Protein AF-0000000084917711 (afdb_homodimer)

InterPro domains:
  IPR003329 Acylneuraminate cytidylyltransferase [PF02348] (5-181)
  IPR029044 Nuc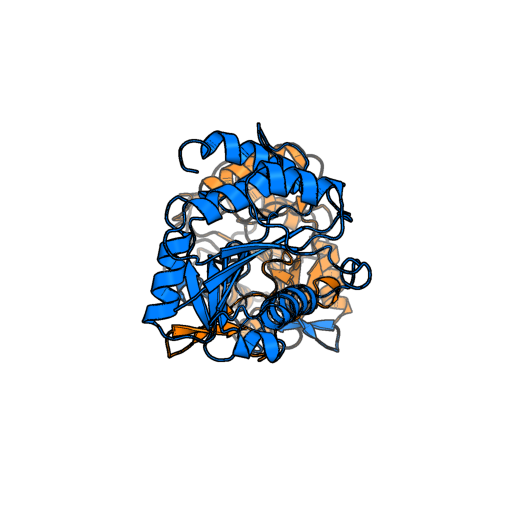leotide-diphospho-sugar transferases [G3DSA:3.90.550.10] (1-229)
  IPR029044 Nucleotide-diphospho-sugar transferases [SSF53448] (1-227)
  IPR050793 CMP-NeuNAc synthase [PTHR21485] (2-226)

Solvent-accessible surface area (backbone atoms only — not comparable to full-atom values): 25148 Å² total; per-residue (Å²): 128,44,26,34,32,38,31,61,48,60,54,78,35,84,53,39,70,47,44,56,66,34,69,53,84,92,37,34,29,39,51,41,36,46,52,53,56,68,69,34,87,59,54,71,46,54,35,43,47,27,59,28,67,71,53,53,52,52,38,44,75,66,71,37,43,69,88,59,71,39,56,69,83,62,55,44,97,80,44,53,72,64,60,48,54,43,48,53,50,52,53,37,41,76,72,74,45,84,54,55,23,35,33,44,36,35,37,46,24,34,55,55,53,75,63,47,66,43,54,52,51,50,48,37,62,73,67,67,45,39,10,30,35,29,24,39,76,49,57,72,72,49,28,42,67,52,20,26,24,66,45,97,86,65,27,51,38,41,52,51,66,53,88,67,71,73,89,49,77,91,73,54,74,74,40,29,21,71,57,55,54,38,37,34,22,30,37,70,39,42,75,71,72,36,73,43,61,81,43,20,38,70,44,79,56,66,74,88,44,66,48,64,50,59,36,60,68,36,44,53,50,44,51,57,46,44,75,73,43,58,90,54,90,128,45,27,33,32,40,32,60,48,60,54,75,36,85,54,39,72,47,45,55,67,35,69,53,85,92,38,34,29,38,49,42,35,44,52,53,56,68,70,34,88,59,54,71,46,56,36,42,48,26,59,28,69,70,54,52,53,53,38,46,74,66,71,36,42,69,86,60,70,40,55,66,80,63,54,45,97,79,43,53,69,63,58,47,52,43,49,53,52,52,52,38,42,77,73,73,45,81,54,56,23,34,34,44,37,37,36,47,23,33,55,56,54,74,62,48,67,41,53,52,51,50,48,38,62,75,65,65,45,39,9,30,34,30,25,38,76,50,56,72,70,49,29,42,67,52,20,28,23,64,46,99,84,66,27,49,38,41,52,50,66,53,89,68,70,75,87,48,77,92,73,56,73,74,40,30,21,70,56,54,54,38,38,34,23,30,36,71,39,42,74,72,72,35,72,42,62,82,44,21,40,71,44,80,56,64,73,89,44,64,49,65,50,58,37,60,67,35,45,53,48,45,51,58,46,44,75,74,43,59,90,53,92

Sequence (466 aa):
MKILGIITARGGSKGVPGKNIKLLGNMPLLAYTSNAAKKSNLLSKTIISSDDASILKIAHEFQIEVPFVRPSELATDTSSSIEVVQHAIEFLESQGEFYDAVCLLQPTTPFRSNGFLDVAIQKFINEDVDALVSVLPVPHEFNPHWVFEPDNNGMLKIATGEKEIIKRRQELPPAYFRDGSIYITKTSVIKSGSFYGTKLGFIENDPEFYVNIDTLKDWELAEAKLNWIKDRLMKILGIITARGGSKGVPGKNIKLLGNMPLLAYTSNAAKKSNLLSKTIISSDDASILKIAHEFQIEVPFVRPSELATDTSSSIEVVQHAIEFLESQGEFYDAVCLLQPTTPFRSNGFLDVAIQKFINEDVDALVSVLPVPHEFNPHWVFEPDNNGMLKIATGEKEIIKRRQELPPAYFRDGSIYITKTSVIKSGSFYGTKLGFIENDPEFYVNIDTLKDWELAEAKLNWIKDRL

Nearest PDB structures (foldseek):
  6ifd-assembly1_A  TM=9.181E-01  e=1.126E-22  Vibrio cholerae
  6ifd-assembly2_C  TM=8.970E-01  e=8.192E-23  Vibrio cholerae
  9ftc-assembly1_B  TM=8.622E-01  e=5.903E-22  Aeromonas caviae
  9ftb-assembly1_A-2  TM=8.568E-01  e=3.745E-21  Aeromonas caviae
  9ftc-assembly1_A  TM=8.424E-01  e=9.737E-21  Aeromonas caviae

Organism: Flavobacterium indicum (strain DSM 17447 / CIP 109464 / GPTSA100-9) (NCBI:txid1094466)

Secondary structure (DSSP, 8-state):
--EEEEEE--S--SSSTTGGGSEETTEEHHHHHHHHHHT-SS-SEEEEE-S-HHHHHHHHHTT-B---PPPGGGSSTT--HHHHHHHHHHHHHHTT---SEEEEE-TTS----TTHHHHHHHHHHHHT-SEEEEEEEPPGGG-GGGEEEE-TTS-EEETT--SS----GGGSPP-EEEEEEEEEEEHHHHHTT-SS-SSEEEEEPPGGG----SSHHHHHHHHHHHHHHGGG-/--EEEEEE--S--SSSTTGGGSEETTEEHHHHHHHHHHT-SS-SEEEEE-S-HHHHHHHHHTT-B---PPPGGGSSTT--HHHHHHHHHHHHHHTT---SEEEEE-TTS----TTHHHHHHHHHHHHT-SEEEEEEEPPGGG-GGGEEEE-TTS-EEETT--SS----GGGSPP-EEEEEEEEEEEHHHHHTT-SS-SSEEEEEPPGGG----SSHHHHHHHHHHHHHHGGG-

Radius of gyration: 26.44 Å; Cα contacts (8 Å, |Δi|>4): 946; chains: 2; bounding box: 41×81×54 Å

Foldseek 3Di:
DAEEEEEEDEQDADFDHRQQQDDQPHGRLVLLLLVQVVLAPRHPAYAYEYQDPVNLVSCVVSVHHYPDHHDPVCRDPPHDPLVSVLVVQVVVVVVVDHGFKYKYAYSLLRFDFHCNQVVQVVVCVVVVFQKEAEKEWDPLCVQQLNDWDQDPVRDTDRNVRDPDGDDDSVPGDIDIDGLRGIMMGTPVQSNVPDSAPDGYHYDYGDPLSGAGDRHPVSSVVSSVSCVVCVVRD/DAEEEEEEDEQDADFDHRQQQDDQPHGRLVLLLLVQVVLAPRHPAYAYEYQDPVNLVSCVVSVHDYPDHHDPVCRDPPHDPLVSVLVVQVVVVVVVDHGFKYKYAYSLLRFDFHCNQVVQVVVCVVVVFQKEAEKAWDPLCVQQLNDWDQDPVRDTDRNVRDPDGDDDSVPGDIDIDGLRGIMMGTPVQSNVPDSAPDGYHYDYGDPLSGAGDRHPVSSVVSSVSCVVCVVRD

Structure (mmCIF, N/CA/C/O backbone):
data_AF-0000000084917711-model_v1
#
loop_
_entity.id
_entity.type
_entity.pdbx_description
1 polymer 'N-acylneuraminate cytidylyltransferase'
#
loop_
_atom_site.group_PDB
_atom_site.id
_atom_site.type_symbol
_atom_site.label_atom_id
_atom_site.label_alt_id
_atom_site.label_comp_id
_atom_site.label_asym_id
_atom_site.label_entity_id
_atom_site.label_seq_id
_atom_site.pdbx_PDB_ins_code
_atom_site.Cartn_x
_atom_site.Cartn_y
_atom_site.Cartn_z
_atom_site.occupancy
_atom_site.B_iso_or_equiv
_atom_site.auth_seq_id
_atom_site.auth_comp_id
_atom_site.auth_asym_id
_atom_site.auth_atom_id
_atom_site.pdbx_PDB_model_num
ATOM 1 N N . MET A 1 1 ? 13.203 -31.094 -13.789 1 95 1 MET A N 1
ATOM 2 C CA . MET A 1 1 ? 12.219 -30.922 -12.734 1 95 1 MET A CA 1
ATOM 3 C C . MET A 1 1 ? 10.797 -31.031 -13.289 1 95 1 MET A C 1
ATOM 5 O O . MET A 1 1 ? 10.492 -30.453 -14.336 1 95 1 MET A O 1
ATOM 9 N N . LYS A 1 2 ? 10 -31.875 -12.758 1 98.5 2 LYS A N 1
ATOM 10 C CA . LYS A 1 2 ? 8.617 -32.031 -13.18 1 98.5 2 LYS A CA 1
ATOM 11 C C . LYS A 1 2 ? 7.691 -31.094 -12.406 1 98.5 2 LYS A C 1
ATOM 13 O O . LYS A 1 2 ? 7.547 -31.219 -11.188 1 98.5 2 LYS A O 1
ATOM 18 N N . ILE A 1 3 ? 7.062 -30.188 -13.133 1 98.81 3 ILE A N 1
ATOM 19 C CA . ILE A 1 3 ? 6.266 -29.156 -12.469 1 98.81 3 ILE A CA 1
ATOM 20 C C . ILE A 1 3 ? 4.809 -29.281 -12.906 1 98.81 3 ILE A C 1
ATOM 22 O O . ILE A 1 3 ? 4.512 -29.344 -14.102 1 98.81 3 ILE A O 1
ATOM 26 N N . LEU A 1 4 ? 3.895 -29.312 -11.953 1 98.75 4 LEU A N 1
ATOM 27 C CA . LEU A 1 4 ? 2.455 -29.406 -12.164 1 98.75 4 LEU A CA 1
ATOM 28 C C . LEU A 1 4 ? 1.812 -28.016 -12.117 1 98.75 4 LEU A C 1
ATOM 30 O O . LEU A 1 4 ? 1.981 -27.281 -11.148 1 98.75 4 LEU A O 1
ATOM 34 N N . GLY A 1 5 ? 1.206 -27.625 -13.18 1 98.62 5 GLY A N 1
ATOM 35 C CA . GLY A 1 5 ? 0.326 -26.469 -13.117 1 98.62 5 GLY A CA 1
ATOM 36 C C . GLY A 1 5 ? -1.038 -26.781 -12.539 1 98.62 5 GLY A C 1
ATOM 37 O O . GLY A 1 5 ? -1.66 -27.781 -12.914 1 98.62 5 GLY A O 1
ATOM 38 N N . ILE A 1 6 ? -1.513 -26.031 -11.602 1 98.75 6 ILE A N 1
ATOM 39 C CA . ILE A 1 6 ? -2.846 -26.203 -11.039 1 98.75 6 ILE A CA 1
ATOM 40 C C . ILE A 1 6 ? -3.635 -24.906 -11.148 1 98.75 6 ILE A C 1
ATOM 42 O O . ILE A 1 6 ? -3.209 -23.875 -10.625 1 98.75 6 ILE A O 1
ATOM 46 N N . ILE A 1 7 ? -4.738 -24.953 -11.805 1 98.31 7 ILE A N 1
ATOM 47 C CA . ILE A 1 7 ? -5.711 -23.859 -11.859 1 98.31 7 ILE A CA 1
ATOM 48 C C . ILE A 1 7 ? -6.832 -24.125 -10.859 1 98.31 7 ILE A C 1
ATOM 50 O O . ILE A 1 7 ? -7.48 -25.172 -10.906 1 98.31 7 ILE A O 1
ATOM 54 N N . THR A 1 8 ? -7.043 -23.25 -9.945 1 96.88 8 THR A N 1
ATOM 55 C CA . THR A 1 8 ? -8.094 -23.422 -8.945 1 96.88 8 THR A CA 1
ATOM 56 C C . THR A 1 8 ? -9.273 -22.5 -9.234 1 96.88 8 THR A C 1
ATOM 58 O O . THR A 1 8 ? -9.102 -21.281 -9.336 1 96.88 8 THR A O 1
ATOM 61 N N . ALA A 1 9 ? -10.445 -23.094 -9.375 1 95.56 9 ALA A N 1
ATOM 62 C CA . ALA A 1 9 ? -11.648 -22.344 -9.68 1 95.56 9 ALA A CA 1
ATOM 63 C C . ALA A 1 9 ? -12.867 -22.922 -8.977 1 95.56 9 ALA A C 1
ATOM 65 O O . ALA A 1 9 ? -13.383 -23.984 -9.383 1 95.56 9 ALA A O 1
ATOM 66 N N . ARG A 1 10 ? -13.305 -22.25 -7.977 1 93.12 10 ARG A N 1
ATOM 67 C CA . ARG A 1 10 ? -14.484 -22.766 -7.277 1 93.12 10 ARG A CA 1
ATOM 68 C C . ARG A 1 10 ? -15.766 -22.203 -7.875 1 93.12 10 ARG A C 1
ATOM 70 O O . ARG A 1 10 ? -15.75 -21.141 -8.508 1 93.12 10 ARG A O 1
ATOM 77 N N . GLY A 1 11 ? -16.828 -22.875 -7.602 1 91.12 11 GLY A N 1
ATOM 78 C CA . GLY A 1 11 ? -18.125 -22.453 -8.117 1 91.12 11 GLY A CA 1
ATOM 79 C C . GLY A 1 11 ? -18.672 -21.234 -7.41 1 91.12 11 GLY A C 1
ATOM 80 O O . GLY A 1 11 ? -19.297 -20.375 -8.039 1 91.12 11 GLY A O 1
ATOM 81 N N . GLY A 1 12 ? -18.406 -21.156 -6.141 1 85.62 12 GLY A N 1
ATOM 82 C CA . GLY A 1 12 ? -18.938 -20.062 -5.34 1 85.62 12 GLY A CA 1
ATOM 83 C C . GLY A 1 12 ? -18.078 -18.812 -5.355 1 85.62 12 GLY A C 1
ATOM 84 O O . GLY A 1 12 ? -16.922 -18.844 -4.898 1 85.62 12 GLY A O 1
ATOM 85 N N . SER A 1 13 ? -18.422 -17.844 -6.195 1 82.25 13 SER A N 1
ATOM 86 C CA . SER A 1 13 ? -17.766 -16.547 -6.188 1 82.25 13 SER A CA 1
ATOM 87 C C . SER A 1 13 ? -18.703 -15.453 -5.668 1 82.25 13 SER A C 1
ATOM 89 O O . SER A 1 13 ? -19.734 -15.188 -6.266 1 82.25 13 SER A O 1
ATOM 91 N N . LYS A 1 14 ? -18.281 -14.852 -4.594 1 80.62 14 LYS A N 1
ATOM 92 C CA . LYS A 1 14 ? -19.141 -13.891 -3.93 1 80.62 14 LYS A CA 1
ATOM 93 C C . LYS A 1 14 ? -19.062 -12.516 -4.598 1 80.62 14 LYS A C 1
ATOM 95 O O . LYS A 1 14 ? -20.078 -11.906 -4.906 1 80.62 14 LYS A O 1
ATOM 100 N N . GLY A 1 15 ? -17.938 -12.094 -4.926 1 86.31 15 GLY A N 1
ATOM 101 C CA . GLY A 1 15 ? -17.75 -10.742 -5.453 1 86.31 15 GLY A CA 1
ATOM 102 C C . GLY A 1 15 ? -18.25 -10.586 -6.879 1 86.31 15 GLY A C 1
ATOM 103 O O . GLY A 1 15 ? -18.844 -9.57 -7.223 1 86.31 15 GLY A O 1
ATOM 104 N N . VAL A 1 16 ? -17.984 -11.648 -7.676 1 92.44 16 VAL A N 1
ATOM 105 C CA . VAL A 1 16 ? -18.453 -11.75 -9.055 1 92.44 16 VAL A CA 1
ATOM 106 C C . VAL A 1 16 ? -19.031 -13.141 -9.297 1 92.44 16 VAL A C 1
ATOM 108 O O . VAL A 1 16 ? -18.312 -14.07 -9.656 1 92.44 16 VAL A O 1
ATOM 111 N N . PRO A 1 17 ? -20.312 -13.281 -9.133 1 90.5 17 PRO A N 1
ATOM 112 C CA . PRO A 1 17 ? -20.922 -14.609 -9.266 1 90.5 17 PRO A CA 1
ATOM 113 C C . PRO A 1 17 ? -20.562 -15.289 -10.578 1 90.5 17 PRO A C 1
ATOM 115 O O . PRO A 1 17 ? -20.703 -14.688 -11.648 1 90.5 17 PRO A O 1
ATOM 118 N N . GLY A 1 18 ? -20.047 -16.531 -10.438 1 92.5 18 GLY A N 1
ATOM 119 C CA . GLY A 1 18 ? -19.719 -17.312 -11.617 1 92.5 18 GLY A CA 1
ATOM 120 C C . GLY A 1 18 ? -18.562 -16.75 -12.406 1 92.5 18 GLY A C 1
ATOM 121 O O . GLY A 1 18 ? -18.484 -16.922 -13.625 1 92.5 18 GLY A O 1
ATOM 122 N N . LYS A 1 19 ? -17.672 -16.047 -11.797 1 94.31 19 LYS A N 1
ATOM 123 C CA . LYS A 1 19 ? -16.688 -15.258 -12.531 1 94.31 19 LYS A CA 1
ATOM 124 C C . LYS A 1 19 ? -15.805 -16.141 -13.398 1 94.31 19 LYS A C 1
ATOM 126 O O . LYS A 1 19 ? -15.398 -15.742 -14.492 1 94.31 19 LYS A O 1
ATOM 131 N N . ASN A 1 20 ? -15.547 -17.312 -12.984 1 96.31 20 ASN A N 1
ATOM 132 C CA . ASN A 1 20 ? -14.547 -18.141 -13.656 1 96.31 20 ASN A CA 1
ATOM 133 C C . ASN A 1 20 ? -14.969 -18.469 -15.078 1 96.31 20 ASN A C 1
ATOM 135 O O . ASN A 1 20 ? -14.117 -18.672 -15.953 1 96.31 20 ASN A O 1
ATOM 139 N N . ILE A 1 21 ? -16.266 -18.547 -15.297 1 96.62 21 ILE A N 1
ATOM 140 C CA . ILE A 1 21 ? -16.719 -18.906 -16.641 1 96.62 21 ILE A CA 1
ATOM 141 C C . ILE A 1 21 ? -17.469 -17.719 -17.25 1 96.62 21 ILE A C 1
ATOM 143 O O . ILE A 1 21 ? -18.109 -17.875 -18.297 1 96.62 21 ILE A O 1
ATOM 147 N N . LYS A 1 22 ? -17.5 -16.641 -16.562 1 96.62 22 LYS A N 1
ATOM 148 C CA . LYS A 1 22 ? -18.031 -15.422 -17.156 1 96.62 22 LYS A CA 1
ATOM 149 C C . LYS A 1 22 ? -17.125 -14.914 -18.266 1 96.62 22 LYS A C 1
ATOM 151 O O . LYS A 1 22 ? -15.898 -15.008 -18.172 1 96.62 22 LYS A O 1
ATOM 156 N N . LEU A 1 23 ? -17.75 -14.352 -19.281 1 97 23 LEU A N 1
ATOM 157 C CA . LEU A 1 23 ? -16.969 -13.891 -20.422 1 97 23 LEU A CA 1
ATOM 158 C C . LEU A 1 23 ? -16.266 -12.578 -20.109 1 97 23 LEU A C 1
ATOM 160 O O . LEU A 1 23 ? -16.906 -11.602 -19.719 1 97 23 LEU A O 1
ATOM 164 N N . LEU A 1 24 ? -15.031 -12.562 -20.203 1 97.31 24 LEU A N 1
ATOM 165 C CA . LEU A 1 24 ? -14.188 -11.367 -20.219 1 97.31 24 LEU A CA 1
ATOM 166 C C . LEU A 1 24 ? -13.672 -11.109 -21.625 1 97.31 24 LEU A C 1
ATOM 168 O O . LEU A 1 24 ? -12.812 -11.844 -22.125 1 97.31 24 LEU A O 1
ATOM 172 N N . GLY A 1 25 ? -14.156 -10.055 -22.203 1 95.12 25 GLY A N 1
ATOM 173 C CA . GLY A 1 25 ? -13.969 -9.953 -23.641 1 95.12 25 GLY A CA 1
ATOM 174 C C . GLY A 1 25 ? -14.641 -11.07 -24.422 1 95.12 25 GLY A C 1
ATOM 175 O O . GLY A 1 25 ? -15.852 -11.258 -24.312 1 95.12 25 GLY A O 1
ATOM 176 N N . ASN A 1 26 ? -13.852 -11.938 -25.031 1 93.81 26 ASN A N 1
ATOM 177 C CA . ASN A 1 26 ? -14.422 -12.969 -25.891 1 93.81 26 ASN A CA 1
ATOM 178 C C . ASN A 1 26 ? -14.156 -14.367 -25.328 1 93.81 26 ASN A C 1
ATOM 180 O O . ASN A 1 26 ? -14.469 -15.367 -25.984 1 93.81 26 ASN A O 1
ATOM 184 N N . MET A 1 27 ? -13.648 -14.43 -24.156 1 95.75 27 MET A N 1
ATOM 185 C CA . MET A 1 27 ? -13.32 -15.727 -23.578 1 95.75 27 MET A CA 1
ATOM 186 C C . MET A 1 27 ? -13.719 -15.773 -22.109 1 95.75 27 MET A C 1
ATOM 188 O O . MET A 1 27 ? -13.742 -14.742 -21.422 1 95.75 27 MET A O 1
ATOM 192 N N . PRO A 1 28 ? -14.031 -16.969 -21.688 1 97.19 28 PRO A N 1
ATOM 193 C CA . PRO A 1 28 ? -14.242 -17.094 -20.25 1 97.19 28 PRO A CA 1
ATOM 194 C C . PRO A 1 28 ? -13 -16.719 -19.438 1 97.19 28 PRO A C 1
ATOM 196 O O . PRO A 1 28 ? -11.875 -16.922 -19.906 1 97.19 28 PRO A O 1
ATOM 199 N N . LEU A 1 29 ? -13.219 -16.266 -18.234 1 97.75 29 LEU A N 1
ATOM 200 C CA . LEU A 1 29 ? -12.133 -15.789 -17.391 1 97.75 29 LEU A CA 1
ATOM 201 C C . LEU A 1 29 ? -11.047 -16.844 -17.25 1 97.75 29 LEU A C 1
ATOM 203 O O . LEU A 1 29 ? -9.859 -16.562 -17.438 1 97.75 29 LEU A O 1
ATOM 207 N N . LEU A 1 30 ? -11.406 -18.094 -17 1 97.06 30 LEU A N 1
ATOM 208 C CA . LEU A 1 30 ? -10.445 -19.156 -16.719 1 97.06 30 LEU A CA 1
ATOM 209 C C . LEU A 1 30 ? -9.609 -19.469 -17.953 1 97.06 30 LEU A C 1
ATOM 211 O O . LEU A 1 30 ? -8.516 -20.031 -17.844 1 97.06 30 LEU A O 1
ATOM 215 N N . ALA A 1 31 ? -10.094 -19.156 -19.156 1 96.25 31 ALA A N 1
ATOM 216 C CA . ALA A 1 31 ? -9.43 -19.484 -20.406 1 96.25 31 ALA A CA 1
ATOM 217 C C . ALA A 1 31 ? -8.109 -18.734 -20.547 1 96.25 31 ALA A C 1
ATOM 219 O O . ALA A 1 31 ? -7.16 -19.234 -21.156 1 96.25 31 ALA A O 1
ATOM 220 N N . TYR A 1 32 ? -8.062 -17.531 -19.984 1 96.81 32 TYR A N 1
ATOM 221 C CA . TYR A 1 32 ? -6.84 -16.75 -20.062 1 96.81 32 TYR A CA 1
ATOM 222 C C . TYR A 1 32 ? -5.695 -17.453 -19.344 1 96.81 32 TYR A C 1
ATOM 224 O O . TYR A 1 32 ? -4.582 -17.547 -19.859 1 96.81 32 TYR A O 1
ATOM 232 N N . THR A 1 33 ? -6.004 -17.922 -18.203 1 96.94 33 THR A N 1
ATOM 233 C CA . THR A 1 33 ? -5.016 -18.656 -17.422 1 96.94 33 THR A CA 1
ATOM 234 C C . THR A 1 33 ? -4.66 -19.969 -18.125 1 96.94 33 THR A C 1
ATOM 236 O O . THR A 1 33 ? -3.486 -20.344 -18.188 1 96.94 33 THR A O 1
ATOM 239 N N . SER A 1 34 ? -5.637 -20.625 -18.641 1 95.75 34 SER A N 1
ATOM 240 C CA . SER A 1 34 ? -5.418 -21.875 -19.375 1 95.75 34 SER A CA 1
ATOM 241 C C . SER A 1 34 ? -4.492 -21.641 -20.578 1 95.75 34 SER A C 1
ATOM 243 O O . SER A 1 34 ? -3.535 -22.391 -20.781 1 95.75 34 SER A O 1
ATOM 245 N N . ASN A 1 35 ? -4.77 -20.625 -21.297 1 95.38 35 ASN A N 1
ATOM 246 C CA . ASN A 1 35 ? -3.965 -20.312 -22.469 1 95.38 35 ASN A CA 1
ATOM 247 C C . ASN A 1 35 ? -2.516 -20.016 -22.094 1 95.38 35 ASN A C 1
ATOM 249 O O . ASN A 1 35 ? -1.59 -20.453 -22.781 1 95.38 35 ASN A O 1
ATOM 253 N N . ALA A 1 36 ? -2.346 -19.266 -21.047 1 96 36 ALA A N 1
ATOM 254 C CA . ALA A 1 36 ? -0.996 -18.969 -20.562 1 96 36 ALA A CA 1
ATOM 255 C C . ALA A 1 36 ? -0.26 -20.25 -20.188 1 96 36 ALA A C 1
ATOM 257 O O . ALA A 1 36 ? 0.915 -20.422 -20.516 1 96 36 ALA A O 1
ATOM 258 N N . ALA A 1 37 ? -0.918 -21.156 -19.516 1 96.88 37 ALA A N 1
ATOM 259 C CA . ALA A 1 37 ? -0.328 -22.422 -19.078 1 96.88 37 ALA A CA 1
ATOM 260 C C . ALA A 1 37 ? 0.053 -23.281 -20.281 1 96.88 37 ALA A C 1
ATOM 262 O O . ALA A 1 37 ? 1.123 -23.891 -20.297 1 96.88 37 ALA A O 1
ATOM 263 N N . LYS A 1 38 ? -0.746 -23.297 -21.297 1 95.69 38 LYS A N 1
ATOM 264 C CA . LYS A 1 38 ? -0.536 -24.109 -22.484 1 95.69 38 LYS A CA 1
ATOM 265 C C . LYS A 1 38 ? 0.689 -23.641 -23.266 1 95.69 38 LYS A C 1
ATOM 267 O O . LYS A 1 38 ? 1.351 -24.438 -23.938 1 95.69 38 LYS A O 1
ATOM 272 N N . LYS A 1 39 ? 0.916 -22.406 -23.156 1 95.88 39 LYS A N 1
ATOM 273 C CA . LYS A 1 39 ? 2.037 -21.844 -23.906 1 95.88 39 LYS A CA 1
ATOM 274 C C . LYS A 1 39 ? 3.365 -22.156 -23.219 1 95.88 39 LYS A C 1
ATOM 276 O O . LYS A 1 39 ? 4.43 -21.984 -23.812 1 95.88 39 LYS A O 1
ATOM 281 N N . SER A 1 40 ? 3.266 -22.594 -22.031 1 97.19 40 SER A N 1
ATOM 282 C CA . SER A 1 40 ? 4.492 -22.906 -21.297 1 97.19 40 SER A CA 1
ATOM 283 C C . SER A 1 40 ? 5.148 -24.172 -21.844 1 97.19 40 SER A C 1
ATOM 285 O O . SER A 1 40 ? 4.469 -25.172 -22.109 1 97.19 40 SER A O 1
ATOM 287 N N . ASN A 1 41 ? 6.461 -24.141 -21.953 1 97.25 41 ASN A N 1
ATOM 288 C CA . ASN A 1 41 ? 7.23 -25.312 -22.359 1 97.25 41 ASN A CA 1
ATOM 289 C C . ASN A 1 41 ? 7.797 -26.047 -21.156 1 97.25 41 ASN A C 1
ATOM 291 O O . ASN A 1 41 ? 8.406 -27.109 -21.297 1 97.25 41 ASN A O 1
ATOM 295 N N . LEU A 1 42 ? 7.492 -25.516 -19.969 1 98.31 42 LEU A N 1
ATOM 296 C CA . LEU A 1 42 ? 8.188 -26.062 -18.812 1 98.31 42 LEU A CA 1
ATOM 297 C C . LEU A 1 42 ? 7.203 -26.719 -17.844 1 98.31 42 LEU A C 1
ATOM 299 O O . LEU A 1 42 ? 7.605 -27.453 -16.938 1 98.31 42 LEU A O 1
ATOM 303 N N . LEU A 1 43 ? 5.984 -26.484 -18 1 98.19 43 LEU A N 1
ATOM 304 C CA . LEU A 1 43 ? 4.988 -27.234 -17.25 1 98.19 43 LEU A CA 1
ATOM 305 C C . LEU A 1 43 ? 4.832 -28.656 -17.797 1 98.19 43 LEU A C 1
ATOM 307 O O . LEU A 1 43 ? 4.672 -28.828 -19.016 1 98.19 43 LEU A O 1
ATOM 311 N N . SER A 1 44 ? 4.832 -29.562 -16.906 1 98.12 44 SER A N 1
ATOM 312 C CA . SER A 1 44 ? 4.715 -30.953 -17.328 1 98.12 44 SER A CA 1
ATOM 313 C C . SER A 1 44 ? 3.26 -31.328 -17.594 1 98.12 44 SER A C 1
ATOM 315 O O . SER A 1 44 ? 2.979 -32.188 -18.453 1 98.12 44 SER A O 1
ATOM 317 N N . LYS A 1 45 ? 2.398 -30.828 -16.828 1 97.31 45 LYS A N 1
ATOM 318 C CA . LYS A 1 45 ? 0.954 -31.047 -16.859 1 97.31 45 LYS A CA 1
ATOM 319 C C . LYS A 1 45 ? 0.209 -29.875 -16.219 1 97.31 45 LYS A C 1
ATOM 321 O O . LYS A 1 45 ? 0.723 -29.25 -15.289 1 97.31 45 LYS A O 1
ATOM 326 N N . THR A 1 46 ? -0.915 -29.578 -16.734 1 98.12 46 THR A N 1
ATOM 327 C CA . THR A 1 46 ? -1.781 -28.578 -16.109 1 98.12 46 THR A CA 1
ATOM 328 C C . THR A 1 46 ? -3.168 -29.172 -15.852 1 98.12 46 THR A C 1
ATOM 330 O O . THR A 1 46 ? -3.768 -29.781 -16.734 1 98.12 46 THR A O 1
ATOM 333 N N . ILE A 1 47 ? -3.639 -28.969 -14.625 1 98.5 47 ILE A N 1
ATOM 334 C CA . ILE A 1 47 ? -4.961 -29.484 -14.273 1 98.5 47 ILE A CA 1
ATOM 335 C C . ILE A 1 47 ? -5.797 -28.359 -13.664 1 98.5 47 ILE A C 1
ATOM 337 O O . ILE A 1 47 ? -5.27 -27.297 -13.328 1 98.5 47 ILE A O 1
ATOM 341 N N . ILE A 1 48 ? -7.102 -28.609 -13.539 1 98.38 48 ILE A N 1
ATOM 342 C CA . ILE A 1 48 ? -7.984 -27.688 -12.836 1 98.38 48 ILE A CA 1
ATOM 343 C C . ILE A 1 48 ? -8.594 -28.391 -11.625 1 98.38 48 ILE A C 1
ATOM 345 O O . ILE A 1 48 ? -8.922 -29.578 -11.68 1 98.38 48 ILE A O 1
ATOM 349 N N . SER A 1 49 ? -8.664 -27.719 -10.539 1 98.25 49 SER A N 1
ATOM 350 C CA . SER A 1 49 ? -9.422 -28.141 -9.367 1 98.25 49 SER A CA 1
ATOM 351 C C . SER A 1 49 ? -10.68 -27.281 -9.195 1 98.25 49 SER A C 1
ATOM 353 O O . SER A 1 49 ? -10.594 -26.078 -8.945 1 98.25 49 SER A O 1
ATOM 355 N N . SER A 1 50 ? -11.828 -27.875 -9.375 1 97.88 50 SER A N 1
ATOM 356 C CA . SER A 1 50 ? -13.109 -27.188 -9.227 1 97.88 50 SER A CA 1
ATOM 357 C C . SER A 1 50 ? -14.188 -28.141 -8.703 1 97.88 50 SER A C 1
ATOM 359 O O . SER A 1 50 ? -14.102 -29.359 -8.898 1 97.88 50 SER A O 1
ATOM 361 N N . ASP A 1 51 ? -15.133 -27.531 -7.992 1 97.25 51 ASP A N 1
ATOM 362 C CA . ASP A 1 51 ? -16.281 -28.297 -7.496 1 97.25 51 ASP A CA 1
ATOM 363 C C . ASP A 1 51 ? -17.484 -28.156 -8.43 1 97.25 51 ASP A C 1
ATOM 365 O O . ASP A 1 51 ? -18.5 -28.812 -8.242 1 97.25 51 ASP A O 1
ATOM 369 N N . ASP A 1 52 ? -17.344 -27.344 -9.383 1 97.19 52 ASP A N 1
ATOM 370 C CA . ASP A 1 52 ? -18.484 -26.922 -10.18 1 97.19 52 ASP A CA 1
ATOM 371 C C . ASP A 1 52 ? -18.469 -27.594 -11.555 1 97.19 52 ASP A C 1
ATOM 373 O O . ASP A 1 52 ? -17.5 -27.469 -12.305 1 97.19 52 ASP A O 1
ATOM 377 N N . ALA A 1 53 ? -19.594 -28.156 -11.906 1 97.12 53 ALA A N 1
ATOM 378 C CA . ALA A 1 53 ? -19.688 -28.938 -13.141 1 97.12 53 ALA A CA 1
ATOM 379 C C . ALA A 1 53 ? -19.562 -28.031 -14.367 1 97.12 53 ALA A C 1
ATOM 381 O O . ALA A 1 53 ? -18.938 -28.422 -15.367 1 97.12 53 ALA A O 1
ATOM 382 N N . SER A 1 54 ? -20.156 -26.906 -14.297 1 97.06 54 SER A N 1
ATOM 383 C CA . SER A 1 54 ? -20.094 -25.984 -15.422 1 97.06 54 SER A CA 1
ATOM 384 C C . SER A 1 54 ? -18.656 -25.516 -15.672 1 97.06 54 SER A C 1
ATOM 386 O O . SER A 1 54 ? -18.234 -25.422 -16.828 1 97.06 54 SER A O 1
ATOM 388 N N . ILE A 1 55 ? -17.953 -25.297 -14.664 1 97.69 55 ILE A N 1
ATOM 389 C CA . ILE A 1 55 ? -16.562 -24.875 -14.766 1 97.69 55 ILE A CA 1
ATOM 390 C C . ILE A 1 55 ? -15.719 -26 -15.359 1 97.69 55 ILE A C 1
ATOM 392 O O . ILE A 1 55 ? -14.906 -25.766 -16.266 1 97.69 55 ILE A O 1
ATOM 396 N N . LEU A 1 56 ? -15.914 -27.188 -14.906 1 97.81 56 LEU A N 1
ATOM 397 C CA . LEU A 1 56 ? -15.164 -28.344 -15.391 1 97.81 56 LEU A CA 1
ATOM 398 C C . LEU A 1 56 ? -15.43 -28.578 -16.875 1 97.81 56 LEU A C 1
ATOM 400 O O . LEU A 1 56 ? -14.516 -28.922 -17.625 1 97.81 56 LEU A O 1
ATOM 404 N N . LYS A 1 57 ? -16.641 -28.375 -17.25 1 97.12 57 LYS A N 1
ATOM 405 C CA . LYS A 1 57 ? -17 -28.531 -18.656 1 97.12 57 LYS A CA 1
ATOM 406 C C . LYS A 1 57 ? -16.25 -27.516 -19.531 1 97.12 57 LYS A C 1
ATOM 408 O O . LYS A 1 57 ? -15.664 -27.891 -20.547 1 97.12 57 LYS A O 1
ATOM 413 N N . ILE A 1 58 ? -16.297 -26.297 -19.094 1 96.31 58 ILE A N 1
ATOM 414 C CA . ILE A 1 58 ? -15.625 -25.25 -19.828 1 96.31 58 ILE A CA 1
ATOM 415 C C . ILE A 1 58 ? -14.117 -25.5 -19.859 1 96.31 58 ILE A C 1
ATOM 417 O O . ILE A 1 58 ? -13.461 -25.328 -20.891 1 96.31 58 ILE A O 1
ATOM 421 N N . ALA A 1 59 ? -13.578 -25.875 -18.719 1 95.75 59 ALA A N 1
ATOM 422 C CA . ALA A 1 59 ? -12.156 -26.188 -18.656 1 95.75 59 ALA A CA 1
ATOM 423 C C . ALA A 1 59 ? -11.773 -27.25 -19.688 1 95.75 59 ALA A C 1
ATOM 425 O O . ALA A 1 59 ? -10.766 -27.125 -20.375 1 95.75 59 ALA A O 1
ATOM 426 N N . HIS A 1 60 ? -12.562 -28.25 -19.781 1 94.5 60 HIS A N 1
ATOM 427 C CA . HIS A 1 60 ? -12.328 -29.312 -20.75 1 94.5 60 HIS A CA 1
ATOM 428 C C . HIS A 1 60 ? -12.336 -28.781 -22.172 1 94.5 60 HIS A C 1
ATOM 430 O O . HIS A 1 60 ? -11.523 -29.188 -23 1 94.5 60 HIS A O 1
ATOM 436 N N . GLU A 1 61 ? -13.219 -27.859 -22.406 1 94.12 61 GLU A N 1
ATOM 437 C CA . GLU A 1 61 ? -13.312 -27.25 -23.719 1 94.12 61 GLU A CA 1
ATOM 438 C C . GLU A 1 61 ? -12.031 -26.484 -24.062 1 94.12 61 GLU A C 1
ATOM 440 O O . GLU A 1 61 ? -11.672 -26.359 -25.25 1 94.12 61 GLU A O 1
ATOM 445 N N . PHE A 1 62 ? -11.398 -26.031 -23.078 1 92.81 62 PHE A N 1
ATOM 446 C CA . PHE A 1 62 ? -10.164 -25.297 -23.297 1 92.81 62 PHE A CA 1
ATOM 447 C C . PHE A 1 62 ? -8.953 -26.188 -23.047 1 92.81 62 PHE A C 1
ATOM 449 O O . PHE A 1 62 ? -7.848 -25.703 -22.797 1 92.81 62 PHE A O 1
ATOM 456 N N . GLN A 1 63 ? -9.156 -27.484 -23.016 1 90.69 63 GLN A N 1
ATOM 457 C CA . GLN A 1 63 ? -8.141 -28.531 -23.031 1 90.69 63 GLN A CA 1
ATOM 458 C C . GLN A 1 63 ? -7.34 -28.562 -21.734 1 90.69 63 GLN A C 1
ATOM 460 O O . GLN A 1 63 ? -6.137 -28.812 -21.75 1 90.69 63 GLN A O 1
ATOM 465 N N . ILE A 1 64 ? -7.938 -28.156 -20.703 1 93 64 ILE A N 1
ATOM 466 C CA . ILE A 1 64 ? -7.371 -28.359 -19.375 1 93 64 ILE A CA 1
ATOM 467 C C . ILE A 1 64 ? -7.805 -29.719 -18.828 1 93 64 ILE A C 1
ATOM 469 O O . ILE A 1 64 ? -8.969 -30.109 -18.953 1 93 64 ILE A O 1
ATOM 473 N N . GLU A 1 65 ? -6.891 -30.406 -18.266 1 96.06 65 GLU A N 1
ATOM 474 C CA . GLU A 1 65 ? -7.211 -31.719 -17.703 1 96.06 65 GLU A CA 1
ATOM 475 C C . GLU A 1 65 ? -8.062 -31.594 -16.453 1 96.06 65 GLU A C 1
ATOM 477 O O . GLU A 1 65 ? -7.789 -30.75 -15.594 1 96.06 65 GLU A O 1
ATOM 482 N N . VAL A 1 66 ? -9.055 -32.438 -16.391 1 96.88 66 VAL A N 1
ATOM 483 C CA . VAL A 1 66 ? -9.984 -32.469 -15.266 1 96.88 66 VAL A CA 1
ATOM 484 C C . VAL A 1 66 ? -9.898 -33.844 -14.586 1 96.88 66 VAL A C 1
ATOM 486 O O . VAL A 1 66 ? -10.719 -34.719 -14.859 1 96.88 66 VAL A O 1
ATOM 489 N N . PRO A 1 67 ? -9.023 -33.969 -13.695 1 96.88 67 PRO A N 1
ATOM 490 C CA . PRO A 1 67 ? -8.781 -35.312 -13.164 1 96.88 67 PRO A CA 1
ATOM 491 C C . PRO A 1 67 ? -9.781 -35.719 -12.078 1 96.88 67 PRO A C 1
ATOM 493 O O . PRO A 1 67 ? -9.914 -36.906 -11.758 1 96.88 67 PRO A O 1
ATOM 496 N N . PHE A 1 68 ? -10.43 -34.781 -11.453 1 97.69 68 PHE A N 1
ATOM 497 C CA . PHE A 1 68 ? -11.352 -35.031 -10.359 1 97.69 68 PHE A CA 1
ATOM 498 C C . PHE A 1 68 ? -12.359 -33.906 -10.219 1 97.69 68 PHE A C 1
ATOM 500 O O . PHE A 1 68 ? -12.242 -32.875 -10.883 1 97.69 68 PHE A O 1
ATOM 507 N N . VAL A 1 69 ? -13.391 -34.156 -9.438 1 97.94 69 VAL A N 1
ATOM 508 C CA . VAL A 1 69 ? -14.273 -33.125 -8.914 1 97.94 69 VAL A CA 1
ATOM 509 C C . VAL A 1 69 ? -13.859 -32.781 -7.484 1 97.94 69 VAL A C 1
ATOM 511 O O . VAL A 1 69 ? -13.812 -33.656 -6.609 1 97.94 69 VAL A O 1
ATOM 514 N N . ARG A 1 70 ? -13.477 -31.578 -7.32 1 97.81 70 ARG A N 1
ATOM 515 C CA . ARG A 1 70 ? -13.062 -31.141 -5.992 1 97.81 70 ARG A CA 1
ATOM 516 C C . ARG A 1 70 ? -14.148 -31.438 -4.957 1 97.81 70 ARG A C 1
ATOM 518 O O . ARG A 1 70 ? -15.32 -31.125 -5.188 1 97.81 70 ARG A O 1
ATOM 525 N N . PRO A 1 71 ? -13.789 -32 -3.816 1 96.56 71 PRO A N 1
ATOM 526 C CA . PRO A 1 71 ? -14.773 -32.188 -2.752 1 96.56 71 PRO A CA 1
ATOM 527 C C . PRO A 1 71 ? -15.422 -30.906 -2.287 1 96.56 71 PRO A C 1
ATOM 529 O O . PRO A 1 71 ? -14.75 -29.875 -2.186 1 96.56 71 PRO A O 1
ATOM 532 N N . SER A 1 72 ? -16.672 -30.984 -1.945 1 93.56 72 SER A N 1
ATOM 533 C CA . SER A 1 72 ? -17.453 -29.797 -1.573 1 93.56 72 SER A CA 1
ATOM 534 C C . SER A 1 72 ? -16.891 -29.141 -0.318 1 93.56 72 SER A C 1
ATOM 536 O O . SER A 1 72 ? -16.969 -27.922 -0.165 1 93.56 72 SER A O 1
ATOM 538 N N . GLU A 1 73 ? -16.328 -29.891 0.546 1 94.06 73 GLU A N 1
ATOM 539 C CA . GLU A 1 73 ? -15.773 -29.375 1.794 1 94.06 73 GLU A CA 1
ATOM 540 C C . GLU A 1 73 ? -14.578 -28.453 1.531 1 94.06 73 GLU A C 1
ATOM 542 O O . GLU A 1 73 ? -14.227 -27.641 2.375 1 94.06 73 GLU A O 1
ATOM 547 N N . LEU A 1 74 ? -13.945 -28.641 0.333 1 95 74 LEU A N 1
ATOM 548 C CA . LEU A 1 74 ? -12.789 -27.828 -0.044 1 95 74 LEU A CA 1
ATOM 549 C C . LEU A 1 74 ? -13.219 -26.656 -0.93 1 95 74 LEU A C 1
ATOM 551 O O . LEU A 1 74 ? -12.375 -25.984 -1.538 1 95 74 LEU A O 1
ATOM 555 N N . ALA A 1 75 ? -14.539 -26.438 -1.029 1 91.25 75 ALA A N 1
ATOM 556 C CA . ALA A 1 75 ? -15.047 -25.391 -1.906 1 91.25 75 ALA A CA 1
ATOM 557 C C . ALA A 1 75 ? -15.906 -24.391 -1.13 1 91.25 75 ALA A C 1
ATOM 559 O O . ALA A 1 75 ? -16.812 -23.766 -1.693 1 91.25 75 ALA A O 1
ATOM 560 N N . THR A 1 76 ? -15.562 -24.297 0.129 1 86.44 76 THR A N 1
ATOM 561 C CA . THR A 1 76 ? -16.297 -23.359 0.961 1 86.44 76 THR A CA 1
ATOM 562 C C . THR A 1 76 ? -15.578 -22.016 1.01 1 86.44 76 THR A C 1
ATOM 564 O O . THR A 1 76 ? -14.445 -21.891 0.536 1 86.44 76 THR A O 1
ATOM 567 N N . ASP A 1 77 ? -16.203 -21.016 1.6 1 79 77 ASP A N 1
ATOM 568 C CA . ASP A 1 77 ? -15.633 -19.672 1.678 1 79 77 ASP A CA 1
ATOM 569 C C . ASP A 1 77 ? -14.453 -19.641 2.643 1 79 77 ASP A C 1
ATOM 571 O O . ASP A 1 77 ? -13.648 -18.703 2.611 1 79 77 ASP A O 1
ATOM 575 N N . THR A 1 78 ? -14.305 -20.656 3.387 1 79.38 78 THR A N 1
ATOM 576 C CA . THR A 1 78 ? -13.258 -20.656 4.402 1 79.38 78 THR A CA 1
ATOM 577 C C . THR A 1 78 ? -12.172 -21.672 4.051 1 79.38 78 THR A C 1
ATOM 579 O O . THR A 1 78 ? -11.188 -21.812 4.781 1 79.38 78 THR A O 1
ATOM 582 N N . SER A 1 79 ? -12.398 -22.281 2.912 1 82.38 79 SER A N 1
ATOM 583 C CA . SER A 1 79 ? -11.398 -23.266 2.508 1 82.38 79 SER A CA 1
ATOM 584 C C . SER A 1 79 ? -10.07 -22.609 2.17 1 82.38 79 SER A C 1
ATOM 586 O O . SER A 1 79 ? -10.039 -21.531 1.554 1 82.38 79 SER A O 1
ATOM 588 N N . SER A 1 80 ? -9.008 -23.281 2.529 1 87.38 80 SER A N 1
ATOM 589 C CA . SER A 1 80 ? -7.668 -22.766 2.275 1 87.38 80 SER A CA 1
ATOM 590 C C . SER A 1 80 ? -7.141 -23.234 0.924 1 87.38 80 SER A C 1
ATOM 592 O O . SER A 1 80 ? -7.383 -24.375 0.521 1 87.38 80 SER A O 1
ATOM 594 N N . SER A 1 81 ? -6.516 -22.359 0.229 1 92.69 81 SER A N 1
ATOM 595 C CA . SER A 1 81 ? -5.891 -22.719 -1.044 1 92.69 81 SER A CA 1
ATOM 596 C C . SER A 1 81 ? -4.895 -23.859 -0.879 1 92.69 81 SER A C 1
ATOM 598 O O . SER A 1 81 ? -4.746 -24.688 -1.772 1 92.69 81 SER A O 1
ATOM 600 N N . ILE A 1 82 ? -4.301 -23.922 0.274 1 95.69 82 ILE A N 1
ATOM 601 C CA . ILE A 1 82 ? -3.283 -24.938 0.514 1 95.69 82 ILE A CA 1
ATOM 602 C C . ILE A 1 82 ? -3.928 -26.328 0.516 1 95.69 82 ILE A C 1
ATOM 604 O O . ILE A 1 82 ? -3.393 -27.266 -0.071 1 95.69 82 ILE A O 1
ATOM 608 N N . GLU A 1 83 ? -5.078 -26.438 1.117 1 96.19 83 GLU A N 1
ATOM 609 C CA . GLU A 1 83 ? -5.777 -27.719 1.17 1 96.19 83 GLU A CA 1
ATOM 610 C C . GLU A 1 83 ? -6.23 -28.156 -0.22 1 96.19 83 GLU A C 1
ATOM 612 O O . GLU A 1 83 ? -6.199 -29.344 -0.542 1 96.19 83 GLU A O 1
ATOM 617 N N . VAL A 1 84 ? -6.621 -27.203 -0.98 1 97.25 84 VAL A N 1
ATOM 618 C CA . VAL A 1 84 ? -7.07 -27.469 -2.34 1 97.25 84 VAL A CA 1
ATOM 619 C C . VAL A 1 84 ? -5.914 -28.047 -3.164 1 97.25 84 VAL A C 1
ATOM 621 O O . VAL A 1 84 ? -6.074 -29.047 -3.859 1 97.25 84 VAL A O 1
ATOM 624 N N . VAL A 1 85 ? -4.781 -27.438 -3.057 1 98.44 85 VAL A N 1
ATOM 625 C CA . VAL A 1 85 ? -3.611 -27.859 -3.82 1 98.44 85 VAL A CA 1
ATOM 626 C C . VAL A 1 85 ? -3.104 -29.203 -3.293 1 98.44 85 VAL A C 1
ATOM 628 O O . VAL A 1 85 ? -2.723 -30.078 -4.07 1 98.44 85 VAL A O 1
ATOM 631 N N . GLN A 1 86 ? -3.146 -29.391 -1.98 1 98.5 86 GLN A N 1
ATOM 632 C CA . GLN A 1 86 ? -2.75 -30.656 -1.383 1 98.5 86 GLN A CA 1
ATOM 633 C C . GLN A 1 86 ? -3.648 -31.797 -1.863 1 98.5 86 GLN A C 1
ATOM 635 O O . GLN A 1 86 ? -3.166 -32.875 -2.158 1 98.5 86 GLN A O 1
ATOM 640 N N . HIS A 1 87 ? -4.898 -31.531 -1.932 1 98.56 87 HIS A N 1
ATOM 641 C CA . HIS A 1 87 ? -5.836 -32.5 -2.453 1 98.56 87 HIS A CA 1
ATOM 642 C C . HIS A 1 87 ? -5.449 -32.938 -3.863 1 98.56 87 HIS A C 1
ATOM 644 O O . HIS A 1 87 ? -5.438 -34.156 -4.168 1 98.56 87 HIS A O 1
ATOM 650 N N . ALA A 1 88 ? -5.156 -31.984 -4.691 1 98.69 88 ALA A N 1
ATOM 651 C CA . ALA A 1 88 ? -4.77 -32.281 -6.07 1 98.69 88 ALA A CA 1
ATOM 652 C C . ALA A 1 88 ? -3.514 -33.156 -6.117 1 98.69 88 ALA A C 1
ATOM 654 O O . ALA A 1 88 ? -3.457 -34.125 -6.863 1 98.69 88 ALA A O 1
ATOM 655 N N . ILE A 1 89 ? -2.529 -32.781 -5.305 1 98.75 89 ILE A N 1
ATOM 656 C CA . ILE A 1 89 ? -1.275 -33.531 -5.246 1 98.75 89 ILE A CA 1
ATOM 657 C C . ILE A 1 89 ? -1.549 -34.969 -4.812 1 98.75 89 ILE A C 1
ATOM 659 O O . ILE A 1 89 ? -1.099 -35.906 -5.457 1 98.75 89 ILE A O 1
ATOM 663 N N . GLU A 1 90 ? -2.277 -35.094 -3.758 1 98.62 90 GLU A N 1
ATOM 664 C CA . GLU A 1 90 ? -2.58 -36.406 -3.205 1 98.62 90 GLU A CA 1
ATOM 665 C C . GLU A 1 90 ? -3.312 -37.281 -4.223 1 98.62 90 GLU A C 1
ATOM 667 O O . GLU A 1 90 ? -3.006 -38.469 -4.371 1 98.62 90 GLU A O 1
ATOM 672 N N . PHE A 1 91 ? -4.285 -36.719 -4.84 1 98.69 91 PHE A N 1
ATOM 673 C CA . PHE A 1 91 ? -5.043 -37.469 -5.848 1 98.69 91 PHE A CA 1
ATOM 674 C C . PHE A 1 91 ? -4.121 -38 -6.941 1 98.69 91 PHE A C 1
ATOM 676 O O . PHE A 1 91 ? -4.156 -39.188 -7.273 1 98.69 91 PHE A O 1
ATOM 683 N N . LEU A 1 92 ? -3.332 -37.125 -7.52 1 98.69 92 LEU A N 1
ATOM 684 C CA . LEU A 1 92 ? -2.449 -37.531 -8.609 1 98.69 92 LEU A CA 1
ATOM 685 C C . LEU A 1 92 ? -1.448 -38.562 -8.148 1 98.69 92 LEU A C 1
ATOM 687 O O . LEU A 1 92 ? -1.147 -39.531 -8.891 1 98.69 92 LEU A O 1
ATOM 691 N N . GLU A 1 93 ? -0.948 -38.375 -6.98 1 98.62 93 GLU A N 1
ATOM 692 C CA . GLU A 1 93 ? -0.023 -39.344 -6.438 1 98.62 93 GLU A CA 1
ATOM 693 C C . GLU A 1 93 ? -0.692 -40.719 -6.305 1 98.62 93 GLU A C 1
ATOM 695 O O . GLU A 1 93 ? -0.058 -41.75 -6.531 1 98.62 93 GLU A O 1
ATOM 700 N N . SER A 1 94 ? -1.945 -40.719 -5.863 1 98.44 94 SER A N 1
ATOM 701 C CA . SER A 1 94 ? -2.693 -41.969 -5.758 1 98.44 94 SER A CA 1
ATOM 702 C C . SER A 1 94 ? -2.836 -42.656 -7.117 1 98.44 94 SER A C 1
ATOM 704 O O . SER A 1 94 ? -3.1 -43.844 -7.195 1 98.44 94 SER A O 1
ATOM 706 N N . GLN A 1 95 ? -2.674 -41.875 -8.211 1 97.94 95 GLN A N 1
ATOM 707 C CA . GLN A 1 95 ? -2.734 -42.406 -9.57 1 97.94 95 GLN A CA 1
ATOM 708 C C . GLN A 1 95 ? -1.339 -42.688 -10.109 1 97.94 95 GLN A C 1
ATOM 710 O O . GLN A 1 95 ? -1.174 -42.969 -11.297 1 97.94 95 GLN A O 1
ATOM 715 N N . GLY A 1 96 ? -0.321 -42.5 -9.305 1 98.12 96 GLY A N 1
ATOM 716 C CA . GLY A 1 96 ? 1.047 -42.812 -9.688 1 98.12 96 GLY A CA 1
ATOM 717 C C . GLY A 1 96 ? 1.769 -41.656 -10.352 1 98.12 96 GLY A C 1
ATOM 718 O O . GLY A 1 96 ? 2.809 -41.844 -10.984 1 98.12 96 GLY A O 1
ATOM 719 N N . GLU A 1 97 ? 1.214 -40.469 -10.273 1 98.44 97 GLU A N 1
ATOM 720 C CA . GLU A 1 97 ? 1.843 -39.281 -10.844 1 98.44 97 GLU A CA 1
ATOM 721 C C . GLU A 1 97 ? 2.471 -38.406 -9.758 1 98.44 97 GLU A C 1
ATOM 723 O O . GLU A 1 97 ? 1.781 -37.969 -8.844 1 98.44 97 GLU A O 1
ATOM 728 N N . PHE A 1 98 ? 3.779 -38.156 -9.922 1 98.69 98 PHE A N 1
ATOM 729 C CA . PHE A 1 98 ? 4.512 -37.375 -8.93 1 98.69 98 PHE A CA 1
ATOM 730 C C . PHE A 1 98 ? 5.168 -36.188 -9.57 1 98.69 98 PHE A C 1
ATOM 732 O O . PHE A 1 98 ? 5.691 -36.25 -10.68 1 98.69 98 PHE A O 1
ATOM 739 N N . TYR A 1 99 ? 5.176 -35.094 -8.859 1 98.88 99 TYR A N 1
ATOM 740 C CA . TYR A 1 99 ? 5.738 -33.812 -9.352 1 98.88 99 TYR A CA 1
ATOM 741 C C . TYR A 1 99 ? 6.664 -33.219 -8.312 1 98.88 99 TYR A C 1
ATOM 743 O O . TYR A 1 99 ? 6.426 -33.312 -7.109 1 98.88 99 TYR A O 1
ATOM 751 N N . ASP A 1 100 ? 7.695 -32.531 -8.781 1 98.88 100 ASP A N 1
ATOM 752 C CA . ASP A 1 100 ? 8.695 -31.922 -7.91 1 98.88 100 ASP A CA 1
ATOM 753 C C . ASP A 1 100 ? 8.188 -30.609 -7.328 1 98.88 100 ASP A C 1
ATOM 755 O O . ASP A 1 100 ? 8.578 -30.219 -6.223 1 98.88 100 ASP A O 1
ATOM 759 N N . ALA A 1 101 ? 7.383 -29.938 -8.078 1 98.94 101 ALA A N 1
ATOM 760 C CA . ALA A 1 101 ? 6.855 -28.625 -7.695 1 98.94 101 ALA A CA 1
ATOM 761 C C . ALA A 1 101 ? 5.484 -28.391 -8.32 1 98.94 101 ALA A C 1
ATOM 763 O O . ALA A 1 101 ? 5.074 -29.109 -9.234 1 98.94 101 ALA A O 1
ATOM 764 N N . VAL A 1 102 ? 4.816 -27.438 -7.723 1 98.88 102 VAL A N 1
ATOM 765 C CA . VAL A 1 102 ? 3.506 -27.016 -8.203 1 98.88 102 VAL A CA 1
ATOM 766 C C . VAL A 1 102 ? 3.543 -25.531 -8.586 1 98.88 102 VAL A C 1
ATOM 768 O O . VAL A 1 102 ? 4.121 -24.719 -7.867 1 98.88 102 VAL A O 1
ATOM 771 N N . CYS A 1 103 ? 3.035 -25.266 -9.719 1 98.88 103 CYS A N 1
ATOM 772 C CA . CYS A 1 103 ? 2.762 -23.891 -10.125 1 98.88 103 CYS A CA 1
ATOM 773 C C . CYS A 1 103 ? 1.275 -23.578 -10.008 1 98.88 103 CYS A C 1
ATOM 775 O O . CYS A 1 103 ? 0.474 -24.031 -10.828 1 98.88 103 CYS A O 1
ATOM 777 N N . LEU A 1 104 ? 0.953 -22.828 -9.016 1 98.62 104 LEU A N 1
ATOM 778 C CA . LEU A 1 104 ? -0.43 -22.406 -8.805 1 98.62 104 LEU A CA 1
ATOM 779 C C . LEU A 1 104 ? -0.778 -21.203 -9.664 1 98.62 104 LEU A C 1
ATOM 781 O O . LEU A 1 104 ? -0.099 -20.172 -9.609 1 98.62 104 LEU A O 1
ATOM 785 N N . LEU A 1 105 ? -1.827 -21.344 -10.438 1 98.12 105 LEU A N 1
ATOM 786 C CA . LEU A 1 105 ? -2.279 -20.312 -11.367 1 98.12 105 LEU A CA 1
ATOM 787 C C . LEU A 1 105 ? -3.729 -19.922 -11.086 1 98.12 105 LEU A C 1
ATOM 789 O O . LEU A 1 105 ? -4.648 -20.688 -11.367 1 98.12 105 LEU A O 1
ATOM 793 N N . GLN A 1 106 ? -3.867 -18.734 -10.648 1 96.12 106 GLN A N 1
ATOM 794 C CA . GLN A 1 106 ? -5.195 -18.281 -10.242 1 96.12 106 GLN A CA 1
ATOM 795 C C . GLN A 1 106 ? -5.902 -17.562 -11.391 1 96.12 106 GLN A C 1
ATOM 797 O O . GLN A 1 106 ? -5.328 -16.656 -12.016 1 96.12 106 GLN A O 1
ATOM 802 N N . PRO A 1 107 ? -7.16 -17.906 -11.648 1 97 107 PRO A N 1
ATOM 803 C CA . PRO A 1 107 ? -7.895 -17.266 -12.742 1 97 107 PRO A CA 1
ATOM 804 C C . PRO A 1 107 ? -8.195 -15.789 -12.469 1 97 107 PRO A C 1
ATOM 806 O O . PRO A 1 107 ? -8.453 -15.023 -13.406 1 97 107 PRO A O 1
ATOM 809 N N . THR A 1 108 ? -8.141 -15.406 -11.219 1 96.31 108 THR A N 1
ATOM 810 C CA . THR A 1 108 ? -8.492 -14.039 -10.859 1 96.31 108 THR A CA 1
ATOM 811 C C . THR A 1 108 ? -7.422 -13.062 -11.344 1 96.31 108 THR A C 1
ATOM 813 O O . THR A 1 108 ? -7.652 -11.852 -11.375 1 96.31 108 THR A O 1
ATOM 816 N N . THR A 1 109 ? -6.262 -13.594 -11.617 1 97.56 109 THR A N 1
ATOM 817 C CA . THR A 1 109 ? -5.195 -12.836 -12.258 1 97.56 109 THR A CA 1
ATOM 818 C C . THR A 1 109 ? -4.918 -13.367 -13.664 1 97.56 109 THR A C 1
ATOM 820 O O . THR A 1 109 ? -3.916 -14.047 -13.891 1 97.56 109 THR A O 1
ATOM 823 N N . PRO A 1 110 ? -5.719 -12.953 -14.586 1 97.38 110 PRO A N 1
ATOM 824 C CA . PRO A 1 110 ? -5.809 -13.656 -15.867 1 97.38 110 PRO A CA 1
ATOM 825 C C . PRO A 1 110 ? -4.691 -13.273 -16.844 1 97.38 110 PRO A C 1
ATOM 827 O O . PRO A 1 110 ? -4.371 -14.039 -17.75 1 97.38 110 PRO A O 1
ATOM 830 N N . PHE A 1 111 ? -4.09 -12.141 -16.672 1 97.75 111 PHE A N 1
ATOM 831 C CA . PHE A 1 111 ? -3.193 -11.648 -17.703 1 97.75 111 PHE A CA 1
ATOM 832 C C . PHE A 1 111 ? -1.741 -11.945 -17.359 1 97.75 111 PHE A C 1
ATOM 834 O O . PHE A 1 111 ? -1.235 -11.477 -16.328 1 97.75 111 PHE A O 1
ATOM 841 N N . ARG A 1 112 ? -1.139 -12.75 -18.141 1 96.81 112 ARG A N 1
ATOM 842 C CA . ARG A 1 112 ? 0.282 -13.07 -18.047 1 96.81 112 ARG A CA 1
ATOM 843 C C . ARG A 1 112 ? 0.973 -12.883 -19.391 1 96.81 112 ARG A C 1
ATOM 845 O O . ARG A 1 112 ? 0.537 -13.445 -20.406 1 96.81 112 ARG A O 1
ATOM 852 N N . SER A 1 113 ? 2 -12.094 -19.375 1 95.06 113 SER A N 1
ATOM 853 C CA . SER A 1 113 ? 2.709 -11.844 -20.625 1 95.06 113 SER A CA 1
ATOM 854 C C . SER A 1 113 ? 3.32 -13.125 -21.172 1 95.06 113 SER A C 1
ATOM 856 O O . SER A 1 113 ? 3.67 -14.031 -20.422 1 95.06 113 SER A O 1
ATOM 858 N N . ASN A 1 114 ? 3.473 -13.133 -22.5 1 93.06 114 ASN A N 1
ATOM 859 C CA . ASN A 1 114 ? 4.051 -14.297 -23.172 1 93.06 114 ASN A CA 1
ATOM 860 C C . ASN A 1 114 ? 5.43 -14.633 -22.625 1 93.06 114 ASN A C 1
ATOM 862 O O . ASN A 1 114 ? 6.289 -13.758 -22.516 1 93.06 114 ASN A O 1
ATOM 866 N N . GLY A 1 115 ? 5.543 -15.836 -22.203 1 95.5 115 GLY A N 1
ATOM 867 C CA . GLY A 1 115 ? 6.844 -16.328 -21.766 1 95.5 115 GLY A CA 1
ATOM 868 C C . GLY A 1 115 ? 7.102 -16.094 -20.281 1 95.5 115 GLY A C 1
ATOM 869 O O . GLY A 1 115 ? 8.055 -16.625 -19.719 1 95.5 115 GLY A O 1
ATOM 870 N N . PHE A 1 116 ? 6.27 -15.328 -19.625 1 97.38 116 PHE A N 1
ATOM 871 C CA . PHE A 1 116 ? 6.496 -14.961 -18.234 1 97.38 116 PHE A CA 1
ATOM 872 C C . PHE A 1 116 ? 6.523 -16.203 -17.344 1 97.38 116 PHE A C 1
ATOM 874 O O . PHE A 1 116 ? 7.379 -16.312 -16.469 1 97.38 116 PHE A O 1
ATOM 881 N N . LEU A 1 117 ? 5.672 -17.094 -17.609 1 98.19 117 LEU A N 1
ATOM 882 C CA . LEU A 1 117 ? 5.594 -18.328 -16.844 1 98.19 117 LEU A CA 1
ATOM 883 C C . LEU A 1 117 ? 6.898 -19.109 -16.938 1 98.19 117 LEU A C 1
ATOM 885 O O . LEU A 1 117 ? 7.445 -19.547 -15.914 1 98.19 117 LEU A O 1
ATOM 889 N N . ASP A 1 118 ? 7.469 -19.281 -18.094 1 98.62 118 ASP A N 1
ATOM 890 C CA . ASP A 1 118 ? 8.695 -20.047 -18.281 1 98.62 118 ASP A CA 1
ATOM 891 C C . ASP A 1 118 ? 9.891 -19.344 -17.656 1 98.62 118 ASP A C 1
ATOM 893 O O . ASP A 1 118 ? 10.773 -19.984 -17.078 1 98.62 118 ASP A O 1
ATOM 897 N N . VAL A 1 119 ? 9.859 -18.016 -17.734 1 98.62 119 VAL A N 1
ATOM 898 C CA . VAL A 1 119 ? 10.93 -17.25 -17.109 1 98.62 119 VAL A CA 1
ATOM 899 C C . VAL A 1 119 ? 10.898 -17.453 -15.602 1 98.62 119 VAL A C 1
ATOM 901 O O . VAL A 1 119 ? 11.945 -17.656 -14.969 1 98.62 119 VAL A O 1
ATOM 904 N N . ALA A 1 120 ? 9.758 -17.453 -15.055 1 98.81 120 ALA A N 1
ATOM 905 C CA . ALA A 1 120 ? 9.594 -17.656 -13.617 1 98.81 120 ALA A CA 1
ATOM 906 C C . ALA A 1 120 ? 10.055 -19.062 -13.211 1 98.81 120 ALA A C 1
ATOM 908 O O . ALA A 1 120 ? 10.773 -19.219 -12.227 1 98.81 120 ALA A O 1
ATOM 909 N N . ILE A 1 121 ? 9.656 -20.062 -13.984 1 98.81 121 ILE A N 1
ATOM 910 C CA . ILE A 1 121 ? 10.008 -21.438 -13.688 1 98.81 121 ILE A CA 1
ATOM 911 C C . ILE A 1 121 ? 11.523 -21.625 -13.781 1 98.81 121 ILE A C 1
ATOM 913 O O . ILE A 1 121 ? 12.133 -22.25 -12.906 1 98.81 121 ILE A O 1
ATOM 917 N N . GLN A 1 122 ? 12.086 -21.062 -14.789 1 98.81 122 GLN A N 1
ATOM 918 C CA . GLN A 1 122 ? 13.531 -21.156 -14.945 1 98.81 122 GLN A CA 1
ATOM 919 C C . GLN A 1 122 ? 14.258 -20.531 -13.766 1 98.81 122 GLN A C 1
ATOM 921 O O . GLN A 1 122 ? 15.234 -21.078 -13.25 1 98.81 122 GLN A O 1
ATOM 926 N N . LYS A 1 123 ? 13.797 -19.391 -13.352 1 98.75 123 LYS A N 1
ATOM 927 C CA . LYS A 1 123 ? 14.406 -18.734 -12.203 1 98.75 123 LYS A CA 1
ATOM 928 C C . LYS A 1 123 ? 14.273 -19.578 -10.945 1 98.75 123 LYS A C 1
ATOM 930 O O . LYS A 1 123 ? 15.227 -19.703 -10.172 1 98.75 123 LYS A O 1
ATOM 935 N N . PHE A 1 124 ? 13.172 -20.125 -10.766 1 98.81 124 PHE A N 1
ATOM 936 C CA . PHE A 1 124 ? 12.898 -21 -9.641 1 98.81 124 PHE A CA 1
ATOM 937 C C . PHE A 1 124 ? 13.891 -22.156 -9.602 1 98.81 124 PHE A C 1
ATOM 939 O O . PHE A 1 124 ? 14.469 -22.453 -8.547 1 98.81 124 PHE A O 1
ATOM 946 N N . ILE A 1 125 ? 14.086 -22.781 -10.727 1 98.62 125 ILE A N 1
ATOM 947 C CA . ILE A 1 125 ? 14.984 -23.922 -10.852 1 98.62 125 ILE A CA 1
ATOM 948 C C . ILE A 1 125 ? 16.422 -23.469 -10.617 1 98.62 125 ILE A C 1
ATOM 950 O O . ILE A 1 125 ? 17.156 -24.078 -9.828 1 98.62 125 ILE A O 1
ATOM 954 N N . ASN A 1 126 ? 16.797 -22.359 -11.211 1 98.38 126 ASN A N 1
ATOM 955 C CA . ASN A 1 126 ? 18.172 -21.875 -11.164 1 98.38 126 ASN A CA 1
ATOM 956 C C . ASN A 1 126 ? 18.562 -21.438 -9.758 1 98.38 126 ASN A C 1
ATOM 958 O O . ASN A 1 126 ? 19.688 -21.672 -9.32 1 98.38 126 ASN A O 1
ATOM 962 N N . GLU A 1 127 ? 17.641 -20.828 -9.055 1 97.88 127 GLU A N 1
ATOM 963 C CA . GLU A 1 127 ? 17.938 -20.297 -7.734 1 97.88 127 GLU A CA 1
ATOM 964 C C . GLU A 1 127 ? 17.781 -21.359 -6.656 1 97.88 127 GLU A C 1
ATOM 966 O O . GLU A 1 127 ? 18.219 -21.172 -5.52 1 97.88 127 GLU A O 1
ATOM 971 N N . ASP A 1 128 ? 17.188 -22.469 -7.035 1 97.88 128 ASP A N 1
ATOM 972 C CA . ASP A 1 128 ? 16.969 -23.594 -6.121 1 97.88 128 ASP A CA 1
ATOM 973 C C . ASP A 1 128 ? 16.328 -23.109 -4.824 1 97.88 128 ASP A C 1
ATOM 975 O O . ASP A 1 128 ? 16.828 -23.375 -3.734 1 97.88 128 ASP A O 1
ATOM 979 N N . VAL A 1 129 ? 15.234 -22.453 -4.945 1 98.5 129 VAL A N 1
ATOM 980 C CA . VAL A 1 129 ? 14.492 -21.922 -3.805 1 98.5 129 VAL A CA 1
ATOM 981 C C . VAL A 1 129 ? 13.344 -22.875 -3.449 1 98.5 129 VAL A C 1
ATOM 983 O O . VAL A 1 129 ? 13.023 -23.781 -4.219 1 98.5 129 VAL A O 1
ATOM 986 N N . ASP A 1 130 ? 12.773 -22.656 -2.234 1 98.56 130 ASP A N 1
ATOM 987 C CA . ASP A 1 130 ? 11.609 -23.422 -1.813 1 98.56 130 ASP A CA 1
ATOM 988 C C . ASP A 1 130 ? 10.367 -23.016 -2.609 1 98.56 130 ASP A C 1
ATOM 990 O O . ASP A 1 130 ? 9.547 -23.875 -2.967 1 98.56 130 ASP A O 1
ATOM 994 N N . ALA A 1 131 ? 10.336 -21.766 -2.867 1 98.75 131 ALA A N 1
ATOM 995 C CA . ALA A 1 131 ? 9.188 -21.188 -3.561 1 98.75 131 ALA A CA 1
ATOM 996 C C . ALA A 1 131 ? 9.586 -19.906 -4.285 1 98.75 131 ALA A C 1
ATOM 998 O O . ALA A 1 131 ? 10.562 -19.25 -3.912 1 98.75 131 ALA A O 1
ATOM 999 N N . LEU A 1 132 ? 8.883 -19.609 -5.312 1 98.88 132 LEU A N 1
ATOM 1000 C CA . LEU A 1 132 ? 9.023 -18.359 -6.051 1 98.88 132 LEU A CA 1
ATOM 1001 C C . LEU A 1 132 ? 7.656 -17.75 -6.348 1 98.88 132 LEU A C 1
ATOM 1003 O O . LEU A 1 132 ? 6.746 -18.438 -6.809 1 98.88 132 LEU A O 1
ATOM 1007 N N . VAL A 1 133 ? 7.566 -16.438 -6.039 1 98.75 133 VAL A N 1
ATOM 1008 C CA . VAL A 1 133 ? 6.312 -15.75 -6.297 1 98.75 133 VAL A CA 1
ATOM 1009 C C . VAL A 1 133 ? 6.562 -14.562 -7.227 1 98.75 133 VAL A C 1
ATOM 1011 O O . VAL A 1 133 ? 7.648 -13.969 -7.215 1 98.75 133 VAL A O 1
ATOM 1014 N N . SER A 1 134 ? 5.562 -14.289 -8.07 1 98.81 134 SER A N 1
ATOM 1015 C CA . SER A 1 134 ? 5.605 -13.023 -8.789 1 98.81 134 SER A CA 1
ATOM 1016 C C . SER A 1 134 ? 5.113 -11.867 -7.922 1 98.81 134 SER A C 1
ATOM 1018 O O . SER A 1 134 ? 4.211 -12.047 -7.102 1 98.81 134 SER A O 1
ATOM 1020 N N . VAL A 1 135 ? 5.777 -10.734 -8.148 1 98.81 135 VAL A N 1
ATOM 1021 C CA . VAL A 1 135 ? 5.484 -9.617 -7.258 1 98.81 135 VAL A CA 1
ATOM 1022 C C . VAL A 1 135 ? 5.422 -8.32 -8.062 1 98.81 135 VAL A C 1
ATOM 1024 O O . VAL A 1 135 ? 5.832 -8.281 -9.227 1 98.81 135 VAL A O 1
ATOM 1027 N N . LEU A 1 136 ? 4.875 -7.328 -7.441 1 98.75 136 LEU A N 1
ATOM 1028 C CA . LEU A 1 136 ? 4.93 -5.945 -7.898 1 98.75 136 LEU A CA 1
ATOM 1029 C C . LEU A 1 136 ? 5.371 -5.016 -6.773 1 98.75 136 LEU A C 1
ATOM 1031 O O . LEU A 1 136 ? 5.168 -5.32 -5.594 1 98.75 136 LEU A O 1
ATOM 1035 N N . PRO A 1 137 ? 5.977 -3.92 -7.125 1 98.44 137 PRO A N 1
ATOM 1036 C CA . PRO A 1 137 ? 6.398 -2.971 -6.09 1 98.44 137 PRO A CA 1
ATOM 1037 C C . PRO A 1 137 ? 5.219 -2.324 -5.367 1 98.44 137 PRO A C 1
ATOM 1039 O O . PRO A 1 137 ? 4.188 -2.047 -5.984 1 98.44 137 PRO A O 1
ATOM 1042 N N . VAL A 1 138 ? 5.43 -2.162 -4.09 1 98.44 138 VAL A N 1
ATOM 1043 C CA . VAL A 1 138 ? 4.473 -1.408 -3.285 1 98.44 138 VAL A CA 1
ATOM 1044 C C . VAL A 1 138 ? 4.68 0.089 -3.5 1 98.44 138 VAL A C 1
ATOM 1046 O O . VAL A 1 138 ? 5.816 0.572 -3.482 1 98.44 138 VAL A O 1
ATOM 1049 N N . PRO A 1 139 ? 3.605 0.841 -3.701 1 96.5 139 PRO A N 1
ATOM 1050 C CA . PRO A 1 139 ? 3.787 2.293 -3.729 1 96.5 139 PRO A CA 1
ATOM 1051 C C . PRO A 1 139 ? 4.441 2.832 -2.459 1 96.5 139 PRO A C 1
ATOM 1053 O O . PRO A 1 139 ? 4.18 2.328 -1.363 1 96.5 139 PRO A O 1
ATOM 1056 N N . HIS A 1 140 ? 5.188 3.877 -2.619 1 95.12 140 HIS A N 1
ATOM 1057 C CA . HIS A 1 140 ? 6.004 4.355 -1.511 1 95.12 140 HIS A CA 1
ATOM 1058 C C . HIS A 1 140 ? 5.137 4.77 -0.325 1 95.12 140 HIS A C 1
ATOM 1060 O O . HIS A 1 140 ? 5.539 4.598 0.829 1 95.12 140 HIS A O 1
ATOM 1066 N N . GLU A 1 141 ? 3.959 5.316 -0.606 1 95.38 141 GLU A N 1
ATOM 1067 C CA . GLU A 1 141 ? 3.115 5.805 0.479 1 95.38 141 GLU A CA 1
ATOM 1068 C C . GLU A 1 141 ? 2.619 4.656 1.354 1 95.38 141 GLU A C 1
ATOM 1070 O O . GLU A 1 141 ? 2.23 4.867 2.504 1 95.38 141 GLU A O 1
ATOM 1075 N N . PHE A 1 142 ? 2.729 3.447 0.781 1 98.19 142 PHE A N 1
ATOM 1076 C CA . PHE A 1 142 ? 2.268 2.279 1.521 1 98.19 142 PHE A CA 1
ATOM 1077 C C . PHE A 1 142 ? 3.443 1.409 1.946 1 98.19 142 PHE A C 1
ATOM 1079 O O . PHE A 1 142 ? 3.258 0.255 2.34 1 98.19 142 PHE A O 1
ATOM 1086 N N . ASN A 1 143 ? 4.656 1.945 1.767 1 98.56 143 ASN A N 1
ATOM 1087 C CA . ASN A 1 143 ? 5.805 1.196 2.266 1 98.56 143 ASN A CA 1
ATOM 1088 C C . ASN A 1 143 ? 5.645 0.84 3.74 1 98.56 143 ASN A C 1
ATOM 1090 O O . ASN A 1 143 ? 5.258 1.687 4.551 1 98.56 143 ASN A O 1
ATOM 1094 N N . PRO A 1 144 ? 5.957 -0.38 4.094 1 98.19 144 PRO A N 1
ATOM 1095 C CA . PRO A 1 144 ? 5.699 -0.815 5.465 1 98.19 144 PRO A CA 1
ATOM 1096 C C . PRO A 1 144 ? 6.375 0.075 6.508 1 98.19 144 PRO A C 1
ATOM 1098 O O . PRO A 1 144 ? 5.895 0.189 7.637 1 98.19 144 PRO A O 1
ATOM 1101 N N . HIS A 1 145 ? 7.402 0.743 6.176 1 98 145 HIS A N 1
ATOM 1102 C CA . HIS A 1 145 ? 8.141 1.596 7.102 1 98 145 HIS A CA 1
ATOM 1103 C C . HIS A 1 145 ? 7.48 2.963 7.234 1 98 145 HIS A C 1
ATOM 1105 O O . HIS A 1 145 ? 7.898 3.781 8.055 1 98 145 HIS A O 1
ATOM 1111 N N . TRP A 1 146 ? 6.43 3.184 6.434 1 97.75 146 TRP A N 1
ATOM 1112 C CA . TRP A 1 146 ? 5.648 4.414 6.504 1 97.75 146 TRP A CA 1
ATOM 1113 C C . TRP A 1 146 ? 4.203 4.117 6.898 1 97.75 146 TRP A C 1
ATOM 1115 O O . TRP A 1 146 ? 3.346 5.004 6.848 1 97.75 146 TRP A O 1
ATOM 1125 N N . VAL A 1 147 ? 3.961 2.861 7.168 1 98.56 147 VAL A N 1
ATOM 1126 C CA . VAL A 1 147 ? 2.617 2.439 7.547 1 98.56 147 VAL A CA 1
ATOM 1127 C C . VAL A 1 147 ? 2.551 2.229 9.062 1 98.56 147 VAL A C 1
ATOM 1129 O O . VAL A 1 147 ? 3.508 1.746 9.672 1 98.56 147 VAL A O 1
ATOM 1132 N N . PHE A 1 148 ? 1.39 2.604 9.648 1 98.44 148 PHE A N 1
ATOM 1133 C CA . PHE A 1 148 ? 1.182 2.537 11.086 1 98.44 148 PHE A CA 1
ATOM 1134 C C . PHE A 1 148 ? 0.062 1.562 11.43 1 98.44 148 PHE A C 1
ATOM 1136 O O . PHE A 1 148 ? -0.849 1.349 10.625 1 98.44 148 PHE A O 1
ATOM 1143 N N . GLU A 1 149 ? 0.18 1.007 12.609 1 97.88 149 GLU A N 1
ATOM 1144 C CA . GLU A 1 149 ? -0.861 0.173 13.203 1 97.88 149 GLU A CA 1
ATOM 1145 C C . GLU A 1 149 ? -1.179 0.617 1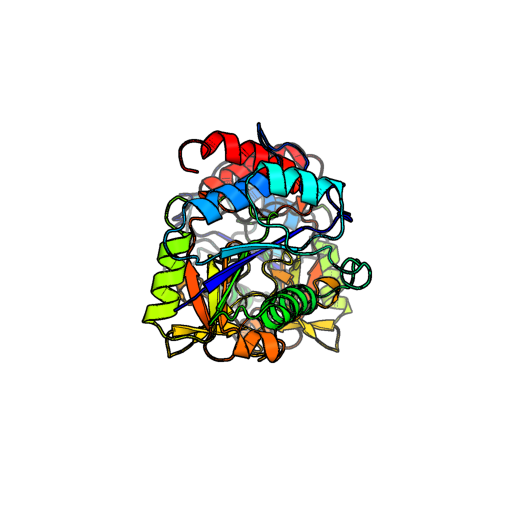4.633 1 97.88 149 GLU A C 1
ATOM 1147 O O . GLU A 1 149 ? -0.295 1.085 15.352 1 97.88 149 GLU A O 1
ATOM 1152 N N . PRO A 1 150 ? -2.43 0.503 15.008 1 97.25 150 PRO A N 1
ATOM 1153 C CA . PRO A 1 150 ? -2.732 0.799 16.406 1 97.25 150 PRO A CA 1
ATOM 1154 C C . PRO A 1 150 ? -2.121 -0.215 17.375 1 97.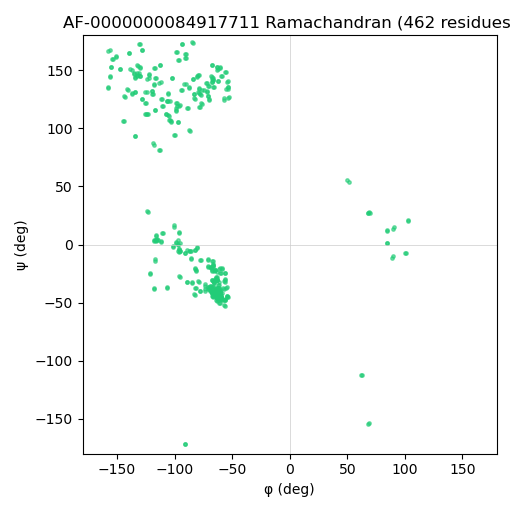25 150 PRO A C 1
ATOM 1156 O O . PRO A 1 150 ? -2.066 -1.409 17.062 1 97.25 150 PRO A O 1
ATOM 1159 N N . ASP A 1 151 ? -1.659 0.325 18.422 1 94.81 151 ASP A N 1
ATOM 1160 C CA . ASP A 1 151 ? -1.19 -0.576 19.469 1 94.81 151 ASP A CA 1
ATOM 1161 C C . ASP A 1 151 ? -2.307 -0.89 20.453 1 94.81 151 ASP A C 1
ATOM 1163 O O . ASP A 1 151 ? -3.471 -0.571 20.219 1 94.81 151 ASP A O 1
ATOM 1167 N N . ASN A 1 152 ? -1.938 -1.546 21.516 1 93.56 152 ASN A N 1
ATOM 1168 C CA . ASN A 1 152 ? -2.93 -1.999 22.484 1 93.56 152 ASN A CA 1
ATOM 1169 C C . ASN A 1 152 ? -3.604 -0.825 23.188 1 93.56 152 ASN A C 1
ATOM 1171 O O . ASN A 1 152 ? -4.688 -0.976 23.766 1 93.56 152 ASN A O 1
ATOM 1175 N N . ASN A 1 153 ? -3.008 0.352 23.156 1 94 153 ASN A N 1
ATOM 1176 C CA . ASN A 1 153 ? -3.564 1.536 23.797 1 94 153 ASN A CA 1
ATOM 1177 C C . ASN A 1 153 ? -4.293 2.43 22.797 1 94 153 ASN A C 1
ATOM 1179 O O . ASN A 1 153 ? -4.688 3.549 23.125 1 94 153 ASN A O 1
ATOM 1183 N N . GLY A 1 154 ? -4.336 1.964 21.562 1 94.56 154 GLY A N 1
ATOM 1184 C CA . GLY A 1 154 ? -5.027 2.732 20.547 1 94.56 154 GLY A CA 1
ATOM 1185 C C . GLY A 1 154 ? -4.16 3.811 19.922 1 94.56 154 GLY A C 1
ATOM 1186 O O . GLY A 1 154 ? -4.664 4.703 19.234 1 94.56 154 GLY A O 1
ATOM 1187 N N . MET A 1 155 ? -2.861 3.738 20.219 1 97.25 155 MET A N 1
ATOM 1188 C CA . MET A 1 155 ? -1.897 4.66 19.625 1 97.25 155 MET A CA 1
ATOM 1189 C C . MET A 1 155 ? -1.22 4.031 18.406 1 97.25 155 MET A C 1
ATOM 1191 O O . MET A 1 155 ? -1.166 2.805 18.297 1 97.25 155 MET A O 1
ATOM 1195 N N . LEU A 1 156 ? -0.703 4.871 17.578 1 98 156 LEU A N 1
ATOM 1196 C CA . LEU A 1 156 ? -0.071 4.344 16.375 1 98 156 LEU A CA 1
ATOM 1197 C C . LEU A 1 156 ? 1.371 3.932 16.656 1 98 156 LEU A C 1
ATOM 1199 O O . LEU A 1 156 ? 2.084 4.613 17.391 1 98 156 LEU A O 1
ATOM 1203 N N . LYS A 1 157 ? 1.732 2.916 16.062 1 97.69 157 LYS A N 1
ATOM 1204 C CA . LYS A 1 157 ? 3.121 2.475 15.961 1 97.69 157 LYS A CA 1
ATOM 1205 C C . LYS A 1 157 ? 3.484 2.109 14.523 1 97.69 157 LYS A C 1
ATOM 1207 O O . LYS A 1 157 ? 2.615 1.738 13.734 1 97.69 157 LYS A O 1
ATOM 1212 N N . ILE A 1 158 ? 4.758 2.23 14.227 1 97.56 158 ILE A N 1
ATOM 1213 C CA . ILE A 1 158 ? 5.203 1.822 12.898 1 97.56 158 ILE A CA 1
ATOM 1214 C C . ILE A 1 158 ? 5.023 0.314 12.734 1 97.56 158 ILE A C 1
ATOM 1216 O O . ILE A 1 158 ? 5.391 -0.46 13.625 1 97.56 158 ILE A O 1
ATOM 1220 N N . ALA A 1 159 ? 4.512 -0.092 11.633 1 97.56 159 ALA A N 1
ATOM 1221 C CA . ALA A 1 159 ? 4.098 -1.478 11.43 1 97.56 159 ALA A CA 1
ATOM 1222 C C . ALA A 1 159 ? 5.293 -2.426 11.516 1 97.56 159 ALA A C 1
ATOM 1224 O O . ALA A 1 159 ? 5.152 -3.572 11.945 1 97.56 159 ALA A O 1
ATOM 1225 N N . THR A 1 160 ? 6.469 -1.942 11.141 1 97.06 160 THR A N 1
ATOM 1226 C CA . THR A 1 160 ? 7.648 -2.797 11.102 1 97.06 160 THR A CA 1
ATOM 1227 C C . THR A 1 160 ? 8.344 -2.826 12.461 1 97.06 160 THR A C 1
ATOM 1229 O O . THR A 1 160 ? 9.367 -3.488 12.625 1 97.06 160 THR A O 1
ATOM 1232 N N . GLY A 1 161 ? 7.879 -2.029 13.383 1 94.62 161 GLY A N 1
ATOM 1233 C CA . GLY A 1 161 ? 8.352 -2.127 14.758 1 94.62 161 GLY A CA 1
ATOM 1234 C C . GLY A 1 161 ? 9.391 -1.078 15.102 1 94.62 161 GLY A C 1
ATOM 1235 O O . GLY A 1 161 ? 9.758 -0.925 16.266 1 94.62 161 GLY A O 1
ATOM 1236 N N . GLU A 1 162 ? 9.836 -0.319 14.109 1 92.5 162 GLU A N 1
ATOM 1237 C CA . GLU A 1 162 ? 10.82 0.723 14.383 1 92.5 162 GLU A CA 1
ATOM 1238 C C . GLU A 1 162 ? 10.227 1.836 15.234 1 92.5 162 GLU A C 1
ATOM 1240 O O . GLU A 1 162 ? 9.023 2.1 15.172 1 92.5 162 GLU A O 1
ATOM 1245 N N . LYS A 1 163 ? 11.094 2.508 15.938 1 90.5 163 LYS A N 1
ATOM 1246 C CA . LYS A 1 163 ? 10.656 3.611 16.781 1 90.5 163 LYS A CA 1
ATOM 1247 C C . LYS A 1 163 ? 10.648 4.93 16.016 1 90.5 163 LYS A C 1
ATOM 1249 O O . LYS A 1 163 ? 9.82 5.805 16.281 1 90.5 163 LYS A O 1
ATOM 1254 N N . GLU A 1 164 ? 11.586 4.984 15.094 1 91.25 164 GLU A N 1
ATOM 1255 C CA . GLU A 1 164 ? 11.703 6.203 14.297 1 91.25 164 GLU A CA 1
ATOM 1256 C C . GLU A 1 164 ? 11.344 5.949 12.844 1 91.25 164 GLU A C 1
ATOM 1258 O O . GLU A 1 164 ? 11.719 4.926 12.273 1 91.25 164 GLU A O 1
ATOM 1263 N N . ILE A 1 165 ? 10.672 6.828 12.297 1 92.69 165 ILE A N 1
ATOM 1264 C CA . ILE A 1 165 ? 10.234 6.711 10.914 1 92.69 165 ILE A CA 1
ATOM 1265 C C . ILE A 1 165 ? 11.391 7.062 9.977 1 92.69 165 ILE A C 1
ATOM 1267 O O . ILE A 1 165 ? 12.227 7.902 10.305 1 92.69 165 ILE A O 1
ATOM 1271 N N . ILE A 1 166 ? 11.43 6.402 8.859 1 91.81 166 ILE A N 1
ATOM 1272 C CA . ILE A 1 166 ? 12.352 6.797 7.801 1 91.81 166 ILE A CA 1
ATOM 1273 C C . ILE A 1 166 ? 11.906 8.125 7.191 1 91.81 166 ILE A C 1
ATOM 1275 O O . ILE A 1 166 ? 10.805 8.219 6.648 1 91.81 166 ILE A O 1
ATOM 1279 N N . LYS A 1 167 ? 12.711 9.133 7.141 1 83.69 167 LYS A N 1
ATOM 1280 C CA . LYS A 1 167 ? 12.289 10.508 6.855 1 83.69 167 LYS A CA 1
ATOM 1281 C C . LYS A 1 167 ? 12.203 10.75 5.352 1 83.69 167 LYS A C 1
ATOM 1283 O O . LYS A 1 167 ? 11.336 11.5 4.891 1 83.69 167 LYS A O 1
ATOM 1288 N N . ARG A 1 168 ? 13.086 10.07 4.641 1 83.25 168 ARG A N 1
ATOM 1289 C CA . ARG A 1 168 ? 13.18 10.352 3.215 1 83.25 168 ARG A CA 1
ATOM 1290 C C . ARG A 1 168 ? 12.781 9.133 2.385 1 83.25 168 ARG A C 1
ATOM 1292 O O . ARG A 1 168 ? 13.211 8.016 2.676 1 83.25 168 ARG A O 1
ATOM 1299 N N . ARG A 1 169 ? 12.117 9.398 1.284 1 87.25 169 ARG A N 1
ATOM 1300 C CA . ARG A 1 169 ? 11.617 8.359 0.389 1 87.25 169 ARG A CA 1
ATOM 1301 C C . ARG A 1 169 ? 12.766 7.52 -0.168 1 87.25 169 ARG A C 1
ATOM 1303 O O . ARG A 1 169 ? 12.648 6.297 -0.282 1 87.25 169 ARG A O 1
ATOM 1310 N N . GLN A 1 170 ? 13.875 8.164 -0.513 1 86.94 170 GLN A N 1
ATOM 1311 C CA . GLN A 1 170 ? 15 7.496 -1.152 1 86.94 170 GLN A CA 1
ATOM 1312 C C . GLN A 1 170 ? 15.664 6.504 -0.199 1 86.94 170 GLN A C 1
ATOM 1314 O O . GLN A 1 170 ? 16.453 5.66 -0.624 1 86.94 170 GLN A O 1
ATOM 1319 N N . GLU A 1 171 ? 15.344 6.605 1.071 1 91.19 171 GLU A N 1
ATOM 1320 C CA . GLU A 1 171 ? 15.938 5.738 2.082 1 91.19 171 GLU A CA 1
ATOM 1321 C C . GLU A 1 171 ? 15.047 4.543 2.383 1 91.19 171 GLU A C 1
ATOM 1323 O O . GLU A 1 171 ? 15.43 3.646 3.139 1 91.19 171 GLU A O 1
ATOM 1328 N N . LEU A 1 172 ? 13.898 4.48 1.802 1 95.19 172 LEU A N 1
ATOM 1329 C CA . LEU A 1 172 ? 12.984 3.365 2.018 1 95.19 172 LEU A CA 1
ATOM 1330 C C . LEU A 1 172 ? 13.492 2.104 1.332 1 95.19 172 LEU A C 1
ATOM 1332 O O . LEU A 1 172 ? 13.891 2.143 0.165 1 95.19 172 LEU A O 1
ATOM 1336 N N . PRO A 1 173 ? 13.523 1.005 2.014 1 95.88 173 PRO A N 1
ATOM 1337 C CA . PRO A 1 173 ? 13.805 -0.257 1.326 1 95.88 173 PRO A CA 1
ATOM 1338 C C . PRO A 1 173 ? 12.75 -0.611 0.284 1 95.88 173 PRO A C 1
ATOM 1340 O O . PRO A 1 173 ? 11.586 -0.219 0.421 1 95.88 173 PRO A O 1
ATOM 1343 N N . PRO A 1 174 ? 13.195 -1.335 -0.752 1 97.31 174 PRO A N 1
ATOM 1344 C CA . PRO A 1 174 ? 12.172 -1.836 -1.668 1 97.31 174 PRO A CA 1
ATOM 1345 C C . PRO A 1 174 ? 11.188 -2.791 -0.99 1 97.31 174 PRO A C 1
ATOM 1347 O O . PRO A 1 174 ? 11.586 -3.566 -0.115 1 97.31 174 PRO A O 1
ATOM 1350 N N . ALA A 1 175 ? 9.961 -2.676 -1.346 1 98.44 175 ALA A N 1
ATOM 1351 C CA . ALA A 1 175 ? 8.898 -3.527 -0.831 1 98.44 175 ALA A CA 1
ATOM 1352 C C . ALA A 1 175 ? 8.016 -4.051 -1.965 1 98.44 175 ALA A C 1
ATOM 1354 O O . ALA A 1 175 ? 7.789 -3.354 -2.955 1 98.44 175 ALA A O 1
ATOM 1355 N N . TYR A 1 176 ? 7.531 -5.328 -1.782 1 98.81 176 TYR A N 1
ATOM 1356 C CA . TYR A 1 176 ? 6.766 -5.984 -2.838 1 98.81 176 TYR A CA 1
ATOM 1357 C C . TYR A 1 176 ? 5.516 -6.645 -2.275 1 98.81 176 TYR A C 1
ATOM 1359 O O . TYR A 1 176 ? 5.508 -7.105 -1.131 1 98.81 176 TYR A O 1
ATOM 1367 N N . PHE A 1 177 ? 4.473 -6.598 -3.043 1 98.56 177 PHE A N 1
ATOM 1368 C CA . PHE A 1 177 ? 3.311 -7.426 -2.738 1 98.56 177 PHE A CA 1
ATOM 1369 C C . PHE A 1 177 ? 3.119 -8.5 -3.801 1 98.56 177 PHE A C 1
ATOM 1371 O O . PHE A 1 177 ? 3.605 -8.359 -4.926 1 98.56 177 PHE A O 1
ATOM 1378 N N . ARG A 1 178 ? 2.482 -9.594 -3.438 1 97.81 178 ARG A N 1
ATOM 1379 C CA . ARG A 1 178 ? 2.17 -10.664 -4.375 1 97.81 178 ARG A CA 1
ATOM 1380 C C . ARG A 1 178 ? 1.08 -10.242 -5.352 1 97.81 178 ARG A C 1
ATOM 1382 O O . ARG A 1 178 ? 0.018 -9.766 -4.938 1 97.81 178 ARG A O 1
ATOM 1389 N N . ASP A 1 179 ? 1.419 -10.438 -6.605 1 97.62 179 ASP A N 1
ATOM 1390 C CA . ASP A 1 179 ? 0.415 -10.008 -7.574 1 97.62 179 ASP A CA 1
ATOM 1391 C C . ASP A 1 179 ? -0.544 -11.148 -7.91 1 97.62 179 ASP A C 1
ATOM 1393 O O . ASP A 1 179 ? -1.527 -10.945 -8.625 1 97.62 179 ASP A O 1
ATOM 1397 N N . GLY A 1 180 ? -0.243 -12.375 -7.402 1 96.56 180 GLY A N 1
ATOM 1398 C CA . GLY A 1 180 ? -1.154 -13.492 -7.562 1 96.56 180 GLY A CA 1
ATOM 1399 C C . GLY A 1 180 ? -0.995 -14.211 -8.891 1 96.56 180 GLY A C 1
ATOM 1400 O O . GLY A 1 180 ? -1.669 -15.211 -9.148 1 96.56 180 GLY A O 1
ATOM 1401 N N . SER A 1 181 ? -0.073 -13.805 -9.742 1 97.75 181 SER A N 1
ATOM 1402 C CA . SER A 1 181 ? 0.059 -14.344 -11.094 1 97.75 181 SER A CA 1
ATOM 1403 C C . SER A 1 181 ? 0.74 -15.711 -11.078 1 97.75 181 SER A C 1
ATOM 1405 O O . SER A 1 181 ? 0.355 -16.609 -11.828 1 97.75 181 SER A O 1
ATOM 1407 N N . ILE A 1 182 ? 1.741 -15.805 -10.234 1 98.31 182 ILE A N 1
ATOM 1408 C CA . ILE A 1 182 ? 2.527 -17.031 -10.25 1 98.31 182 ILE A CA 1
ATOM 1409 C C . ILE A 1 182 ? 2.947 -17.391 -8.82 1 98.31 182 ILE A C 1
ATOM 1411 O O . ILE A 1 182 ? 3.475 -16.547 -8.094 1 98.31 182 ILE A O 1
ATOM 1415 N N . TYR A 1 183 ? 2.664 -18.609 -8.398 1 98.56 183 TYR A N 1
ATOM 1416 C CA . TYR A 1 183 ? 3.227 -19.25 -7.223 1 98.56 183 TYR A CA 1
ATOM 1417 C C . TYR A 1 183 ? 3.857 -20.594 -7.582 1 98.56 183 TYR A C 1
ATOM 1419 O O . TYR A 1 183 ? 3.162 -21.516 -7.996 1 98.56 183 TYR A O 1
ATOM 1427 N N . ILE A 1 184 ? 5.117 -20.672 -7.484 1 98.88 184 ILE A N 1
ATOM 1428 C CA . ILE A 1 184 ? 5.793 -21.953 -7.68 1 98.88 184 ILE A CA 1
ATOM 1429 C C . ILE A 1 184 ? 6.375 -22.438 -6.355 1 98.88 184 ILE A C 1
ATOM 1431 O O . ILE A 1 184 ? 7.133 -21.719 -5.699 1 98.88 184 ILE A O 1
ATOM 1435 N N . THR A 1 185 ? 6.039 -23.594 -5.953 1 98.94 185 THR A N 1
ATOM 1436 C CA . THR A 1 185 ? 6.461 -24.109 -4.656 1 98.94 185 THR A CA 1
ATOM 1437 C C . THR A 1 185 ? 6.82 -25.594 -4.746 1 98.94 185 THR A C 1
ATOM 1439 O O . THR A 1 185 ? 6.113 -26.359 -5.395 1 98.94 185 THR A O 1
ATOM 1442 N N . LYS A 1 186 ? 7.918 -25.969 -4.203 1 98.94 186 LYS A N 1
ATOM 1443 C CA . LYS A 1 186 ? 8.258 -27.391 -4.137 1 98.94 186 LYS A CA 1
ATOM 1444 C C . LYS A 1 186 ? 7.137 -28.188 -3.482 1 98.94 186 LYS A C 1
ATOM 1446 O O . LYS A 1 186 ? 6.543 -27.75 -2.494 1 98.94 186 LYS A O 1
ATOM 1451 N N . THR A 1 187 ? 6.906 -29.375 -4.039 1 98.88 187 THR A N 1
ATOM 1452 C CA . THR A 1 187 ? 5.82 -30.219 -3.559 1 98.88 187 THR A CA 1
ATOM 1453 C C . THR A 1 187 ? 5.992 -30.531 -2.076 1 98.88 187 THR A C 1
ATOM 1455 O O . THR A 1 187 ? 5.02 -30.531 -1.318 1 98.88 187 THR A O 1
ATOM 1458 N N . SER A 1 188 ? 7.172 -30.719 -1.631 1 98.69 188 SER A N 1
ATOM 1459 C CA . SER A 1 188 ? 7.441 -31.031 -0.229 1 98.69 188 SER A CA 1
ATOM 1460 C C . SER A 1 188 ? 7.016 -29.875 0.678 1 98.69 188 SER A C 1
ATOM 1462 O O . SER A 1 188 ? 6.516 -30.109 1.781 1 98.69 188 SER A O 1
ATOM 1464 N N . VAL A 1 189 ? 7.219 -28.672 0.238 1 98.5 189 VAL A N 1
ATOM 1465 C CA . VAL A 1 189 ? 6.848 -27.484 0.997 1 98.5 189 VAL A CA 1
ATOM 1466 C C . VAL A 1 189 ? 5.324 -27.391 1.088 1 98.5 189 VAL A C 1
ATOM 1468 O O . VAL A 1 189 ? 4.781 -27.094 2.156 1 98.5 189 VAL A O 1
ATOM 1471 N N . ILE A 1 190 ? 4.66 -27.672 0.006 1 98.69 190 ILE A N 1
ATOM 1472 C CA . ILE A 1 190 ? 3.201 -27.656 -0.013 1 98.69 190 ILE A CA 1
ATOM 1473 C C . ILE A 1 190 ? 2.664 -28.719 0.947 1 98.69 190 ILE A C 1
ATOM 1475 O O . ILE A 1 190 ? 1.743 -28.453 1.723 1 98.69 190 ILE A O 1
ATOM 1479 N N . LYS A 1 191 ? 3.211 -29.875 0.877 1 98.38 191 LYS A N 1
ATOM 1480 C CA . LYS A 1 191 ? 2.768 -30.953 1.737 1 98.38 191 LYS A CA 1
ATOM 1481 C C . LYS A 1 191 ? 2.947 -30.609 3.211 1 98.38 191 LYS A C 1
ATOM 1483 O O . LYS A 1 191 ? 2.199 -31.094 4.066 1 98.38 191 LYS A O 1
ATOM 1488 N N . SER A 1 192 ? 3.867 -29.719 3.467 1 96.94 192 SER A N 1
ATOM 1489 C CA . SER A 1 192 ? 4.105 -29.281 4.84 1 96.94 192 SER A CA 1
ATOM 1490 C C . SER A 1 192 ? 3.17 -28.141 5.227 1 96.94 192 SER A C 1
ATOM 1492 O O . SER A 1 192 ? 3.203 -27.656 6.359 1 96.94 192 SER A O 1
ATOM 1494 N N . GLY A 1 193 ? 2.43 -27.672 4.309 1 95.19 193 GLY A N 1
ATOM 1495 C CA . GLY A 1 193 ? 1.367 -26.734 4.641 1 95.19 193 GLY A CA 1
ATOM 1496 C C . GLY A 1 193 ? 1.722 -25.297 4.316 1 95.19 193 GLY A C 1
ATOM 1497 O O . GLY A 1 193 ? 1.136 -24.359 4.871 1 95.19 193 GLY A O 1
ATOM 1498 N N . SER A 1 194 ? 2.727 -25.078 3.383 1 95.06 194 SER A N 1
ATOM 1499 C CA . SER A 1 194 ? 3.141 -23.719 3.057 1 95.06 194 SER A CA 1
ATOM 1500 C C . SER A 1 194 ? 3.287 -23.531 1.551 1 95.06 194 SER A C 1
ATOM 1502 O O . SER A 1 194 ? 3.695 -24.453 0.842 1 95.06 194 SER A O 1
ATOM 1504 N N . PHE A 1 195 ? 2.98 -22.281 1.089 1 96.88 195 PHE A N 1
ATOM 1505 C CA . PHE A 1 195 ? 3.262 -21.922 -0.295 1 96.88 195 PHE A CA 1
ATOM 1506 C C . PHE A 1 195 ? 4.602 -21.203 -0.404 1 96.88 195 PHE A C 1
ATOM 1508 O O . PHE A 1 195 ? 5.082 -20.938 -1.508 1 96.88 195 PHE A O 1
ATOM 1515 N N . TYR A 1 196 ? 5.227 -20.922 0.649 1 96.5 196 TYR A N 1
ATOM 1516 C CA . TYR A 1 196 ? 6.312 -19.938 0.608 1 96.5 196 TYR A CA 1
ATOM 1517 C C . TYR A 1 196 ? 7.637 -20.578 1.011 1 96.5 196 TYR A C 1
ATOM 1519 O O . TYR A 1 196 ? 8.688 -20.234 0.467 1 96.5 196 TYR A O 1
ATOM 1527 N N . GLY A 1 197 ? 7.535 -21.516 2.023 1 95.25 197 GLY A N 1
ATOM 1528 C CA . GLY A 1 197 ? 8.758 -22.125 2.523 1 95.25 197 GLY A CA 1
ATOM 1529 C C . GLY A 1 197 ? 9.641 -21.156 3.279 1 95.25 197 GLY A C 1
ATOM 1530 O O . GLY A 1 197 ? 9.156 -20.203 3.889 1 95.25 197 GLY A O 1
ATOM 1531 N N . THR A 1 198 ? 10.961 -21.484 3.281 1 94 198 THR A N 1
ATOM 1532 C CA . THR A 1 198 ? 11.922 -20.672 4.023 1 94 198 THR A CA 1
ATOM 1533 C C . THR A 1 198 ? 12.773 -19.828 3.07 1 94 198 THR A C 1
ATOM 1535 O O . THR A 1 198 ? 13.125 -18.688 3.383 1 94 198 THR A O 1
ATOM 1538 N N . LYS A 1 199 ? 13.086 -20.391 2 1 97.12 199 LYS A N 1
ATOM 1539 C CA . LYS A 1 199 ? 13.805 -19.703 0.938 1 97.12 199 LYS A CA 1
ATOM 1540 C C . LYS A 1 199 ? 12.852 -19.234 -0.161 1 97.12 199 LYS A C 1
ATOM 1542 O O . LYS A 1 199 ? 12.594 -19.969 -1.118 1 97.12 199 LYS A O 1
ATOM 1547 N N . LEU A 1 200 ? 12.422 -18 -0.039 1 98.38 200 LEU A N 1
ATOM 1548 C CA . LEU A 1 200 ? 11.398 -17.469 -0.934 1 98.38 200 LEU A CA 1
ATOM 1549 C C . LEU A 1 200 ? 12 -16.531 -1.97 1 98.38 200 LEU A C 1
ATOM 1551 O O . LEU A 1 200 ? 12.383 -15.406 -1.643 1 98.38 200 LEU A O 1
ATOM 1555 N N . GLY A 1 201 ? 12.062 -17.016 -3.197 1 98.62 201 GLY A N 1
ATOM 1556 C CA . GLY A 1 201 ? 12.461 -16.156 -4.305 1 98.62 201 GLY A CA 1
ATOM 1557 C C . GLY A 1 201 ? 11.312 -15.359 -4.891 1 98.62 201 GLY A C 1
ATOM 1558 O O . GLY A 1 201 ? 10.164 -15.508 -4.465 1 98.62 201 GLY A O 1
ATOM 1559 N N . PHE A 1 202 ? 11.68 -14.5 -5.812 1 98.81 202 PHE A N 1
ATOM 1560 C CA . PHE A 1 202 ? 10.625 -13.695 -6.414 1 98.81 202 PHE A CA 1
ATOM 1561 C C . PHE A 1 202 ? 11.031 -13.242 -7.812 1 98.81 202 PHE A C 1
ATOM 1563 O O . PHE A 1 202 ? 12.195 -13.328 -8.188 1 98.81 202 PHE A O 1
ATOM 1570 N N . ILE A 1 203 ? 10.07 -12.891 -8.562 1 98.69 203 ILE A N 1
ATOM 1571 C CA . ILE A 1 203 ? 10.25 -12.281 -9.875 1 98.69 203 ILE A CA 1
ATOM 1572 C C . ILE A 1 203 ? 9.273 -11.109 -10.039 1 98.69 203 ILE A C 1
ATOM 1574 O O . ILE A 1 203 ? 8.086 -11.242 -9.742 1 98.69 203 ILE A O 1
ATOM 1578 N N . GLU A 1 204 ? 9.805 -9.984 -10.453 1 98.38 204 GLU A N 1
ATOM 1579 C CA . GLU A 1 204 ? 8.945 -8.82 -10.672 1 98.38 204 GLU A CA 1
ATOM 1580 C C . GLU A 1 204 ? 8.195 -8.93 -11.992 1 98.38 204 GLU A C 1
ATOM 1582 O O . GLU A 1 204 ? 8.781 -9.281 -13.023 1 98.38 204 GLU A O 1
ATOM 1587 N N . ASN A 1 205 ? 6.918 -8.727 -11.906 1 98.19 205 ASN A N 1
ATOM 1588 C CA . ASN A 1 205 ? 6.031 -8.75 -13.062 1 98.19 205 ASN A CA 1
ATOM 1589 C C . ASN A 1 205 ? 5.875 -7.355 -13.672 1 98.19 205 ASN A C 1
ATOM 1591 O O . ASN A 1 205 ? 6.32 -6.367 -13.086 1 98.19 205 ASN A O 1
ATOM 1595 N N . ASP A 1 206 ? 5.371 -7.316 -14.891 1 96.69 206 ASP A N 1
ATOM 1596 C CA . ASP A 1 206 ? 4.996 -6.062 -15.539 1 96.69 206 ASP A CA 1
ATOM 1597 C C . ASP A 1 206 ? 3.65 -5.562 -15.016 1 96.69 206 ASP A C 1
ATOM 1599 O O . ASP A 1 206 ? 2.629 -6.234 -15.172 1 96.69 206 ASP A O 1
ATOM 1603 N N . PRO A 1 207 ? 3.678 -4.379 -14.406 1 96.31 207 PRO A N 1
ATOM 1604 C CA . PRO A 1 207 ? 2.434 -3.85 -13.836 1 96.31 207 PRO A CA 1
ATOM 1605 C C . PRO A 1 207 ? 1.337 -3.682 -14.891 1 96.31 207 PRO A C 1
ATOM 1607 O O . PRO A 1 207 ? 0.151 -3.654 -14.547 1 96.31 207 PRO A O 1
ATOM 1610 N N . GLU A 1 208 ? 1.653 -3.602 -16.078 1 95.06 208 GLU A N 1
ATOM 1611 C CA . GLU A 1 208 ? 0.683 -3.422 -17.156 1 95.06 208 GLU A CA 1
ATOM 1612 C C . GLU A 1 208 ? -0.245 -4.629 -17.266 1 95.06 208 GLU A C 1
ATOM 1614 O O . GLU A 1 208 ? -1.367 -4.508 -17.766 1 95.06 208 GLU A O 1
ATOM 1619 N N . PHE A 1 209 ? 0.164 -5.742 -16.781 1 96.44 209 PHE A N 1
ATOM 1620 C CA . PHE A 1 209 ? -0.614 -6.969 -16.922 1 96.44 209 PHE A CA 1
ATOM 1621 C C . PHE A 1 209 ? -1.368 -7.273 -15.633 1 96.44 209 PHE A C 1
ATOM 1623 O O . PHE A 1 209 ? -2.146 -8.227 -15.57 1 96.44 209 PHE A O 1
ATOM 1630 N N . TYR A 1 210 ? -1.165 -6.477 -14.711 1 97.12 210 TYR A N 1
ATOM 1631 C CA . TYR A 1 210 ? -1.691 -6.816 -13.398 1 97.12 210 TYR A CA 1
ATOM 1632 C C . TYR A 1 210 ? -3.158 -6.418 -13.273 1 97.12 210 TYR A C 1
ATOM 1634 O O . TYR A 1 210 ? -3.518 -5.266 -13.516 1 97.12 210 TYR A O 1
ATOM 1642 N N . VAL A 1 211 ? -3.99 -7.309 -12.836 1 97 211 VAL A N 1
ATOM 1643 C CA . VAL A 1 211 ? -5.34 -7.145 -12.312 1 97 211 VAL A CA 1
ATOM 1644 C C . VAL A 1 211 ? -5.703 -8.344 -11.438 1 97 211 VAL A C 1
ATOM 1646 O O . VAL A 1 211 ? -5.348 -9.477 -11.75 1 97 211 VAL A O 1
ATOM 1649 N N . ASN A 1 212 ? -6.25 -8.156 -10.352 1 96.44 212 ASN A N 1
ATOM 1650 C CA . ASN A 1 212 ? -6.812 -9.188 -9.484 1 96.44 212 ASN A CA 1
ATOM 1651 C C . ASN A 1 212 ? -8.32 -9.008 -9.305 1 96.44 212 ASN A C 1
ATOM 1653 O O . ASN A 1 212 ? -8.766 -8.047 -8.68 1 96.44 212 ASN A O 1
ATOM 1657 N N . ILE A 1 213 ? -9.102 -9.867 -9.719 1 96.44 213 ILE A N 1
ATOM 1658 C CA . ILE A 1 213 ? -10.547 -9.688 -9.844 1 96.44 213 ILE A CA 1
ATOM 1659 C C . ILE A 1 213 ? -11.242 -10.273 -8.617 1 96.44 213 ILE A C 1
ATOM 1661 O O . ILE A 1 213 ? -11.422 -11.484 -8.516 1 96.44 213 ILE A O 1
ATOM 1665 N N . ASP A 1 214 ? -11.695 -9.43 -7.777 1 90.81 214 ASP A N 1
ATOM 1666 C CA . ASP A 1 214 ? -12.453 -9.836 -6.598 1 90.81 214 ASP A CA 1
ATOM 1667 C C . ASP A 1 214 ? -13.844 -9.203 -6.59 1 90.81 214 ASP A C 1
ATOM 1669 O O . ASP A 1 214 ? -14.781 -9.758 -6.004 1 90.81 214 ASP A O 1
ATOM 1673 N N . THR A 1 215 ? -13.953 -8.078 -7.262 1 93.81 215 THR A N 1
ATOM 1674 C CA . THR A 1 215 ? -15.203 -7.32 -7.285 1 93.81 215 THR A CA 1
ATOM 1675 C C . THR A 1 215 ? -15.594 -6.957 -8.711 1 93.81 215 THR A C 1
ATOM 1677 O O . THR A 1 215 ? -14.812 -7.168 -9.648 1 93.81 215 THR A O 1
ATOM 1680 N N . LEU A 1 216 ? -16.812 -6.398 -8.773 1 95.56 216 LEU A N 1
ATOM 1681 C CA . LEU A 1 216 ? -17.266 -5.953 -10.086 1 95.56 216 LEU A CA 1
ATOM 1682 C C . LEU A 1 216 ? -16.406 -4.793 -10.594 1 95.56 216 LEU A C 1
ATOM 1684 O O . LEU A 1 216 ? -16.188 -4.668 -11.797 1 95.56 216 LEU A O 1
ATOM 1688 N N . LYS A 1 217 ? -15.977 -4.023 -9.68 1 95.25 217 LYS A N 1
ATOM 1689 C CA . LYS A 1 217 ? -15.062 -2.945 -10.055 1 95.25 217 LYS A CA 1
ATOM 1690 C C . LYS A 1 217 ? -13.773 -3.498 -10.656 1 95.25 217 LYS A C 1
ATOM 1692 O O . LYS A 1 217 ? -13.273 -2.971 -11.648 1 95.25 217 LYS A O 1
ATOM 1697 N N . ASP A 1 218 ? -13.25 -4.539 -10.109 1 96.12 218 ASP A N 1
ATOM 1698 C CA . ASP A 1 218 ? -12.062 -5.199 -10.641 1 96.12 218 ASP A CA 1
ATOM 1699 C C . ASP A 1 218 ? -12.328 -5.758 -12.039 1 96.12 218 ASP A C 1
ATOM 1701 O O . ASP A 1 218 ? -11.453 -5.711 -12.906 1 96.12 218 ASP A O 1
ATOM 1705 N N . TRP A 1 219 ? -13.531 -6.305 -12.18 1 97.06 219 TRP A N 1
ATOM 1706 C CA . TRP A 1 219 ? -13.914 -6.855 -13.477 1 97.06 219 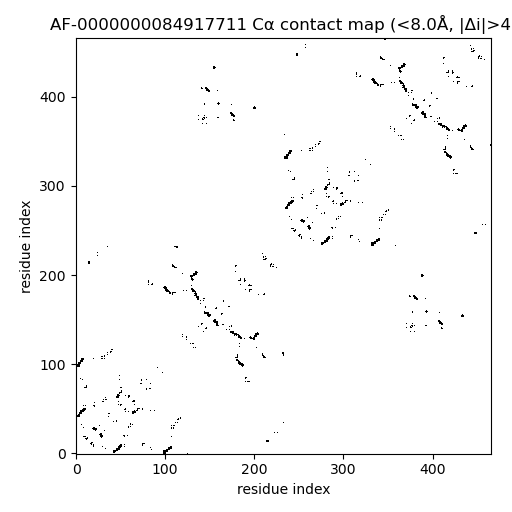TRP A CA 1
ATOM 1707 C C . TRP A 1 219 ? -13.867 -5.781 -14.562 1 97.06 219 TRP A C 1
ATOM 1709 O O . TRP A 1 219 ? -13.305 -6.004 -15.641 1 97.06 219 TRP A O 1
ATOM 1719 N N . GLU A 1 220 ? -14.414 -4.656 -14.219 1 96.62 220 GLU A N 1
ATOM 1720 C CA . GLU A 1 220 ? -14.414 -3.539 -15.156 1 96.62 220 GLU A CA 1
ATOM 1721 C C . GLU A 1 220 ? -12.992 -3.109 -15.508 1 96.62 220 GLU A C 1
ATOM 1723 O O . GLU A 1 220 ? -12.695 -2.816 -16.672 1 96.62 220 GLU A O 1
ATOM 1728 N N . LEU A 1 221 ? -12.188 -3.105 -14.523 1 96.25 221 LEU A N 1
ATOM 1729 C CA . LEU A 1 221 ? -10.789 -2.777 -14.742 1 96.25 221 LEU A CA 1
ATOM 1730 C C . LEU A 1 221 ? -10.133 -3.795 -15.68 1 96.25 221 LEU A C 1
ATOM 1732 O O . LEU A 1 221 ? -9.352 -3.426 -16.547 1 96.25 221 LEU A O 1
ATOM 1736 N N . ALA A 1 222 ? -10.406 -4.996 -15.469 1 97.44 222 ALA A N 1
ATOM 1737 C CA . ALA A 1 222 ? -9.867 -6.059 -16.312 1 97.44 222 ALA A CA 1
ATOM 1738 C C . ALA A 1 222 ? -10.312 -5.891 -17.766 1 97.44 222 ALA A C 1
ATOM 1740 O O . ALA A 1 222 ? -9.516 -6.062 -18.688 1 97.44 222 ALA A O 1
ATOM 1741 N N . GLU A 1 223 ? -11.539 -5.539 -17.922 1 97.12 223 GLU A N 1
ATOM 1742 C CA . GLU A 1 223 ? -12.062 -5.309 -19.266 1 97.12 223 GLU A CA 1
ATOM 1743 C C . GLU A 1 223 ? -11.328 -4.164 -19.953 1 97.12 223 GLU A C 1
ATOM 1745 O O . GLU A 1 223 ? -10.945 -4.277 -21.125 1 97.12 223 GLU A O 1
ATOM 1750 N N . ALA A 1 224 ? -11.156 -3.146 -19.25 1 95.81 224 ALA A N 1
ATOM 1751 C CA . ALA A 1 224 ? -10.453 -1.986 -19.797 1 95.81 224 ALA A CA 1
ATOM 1752 C C . ALA A 1 224 ? -9.016 -2.342 -20.156 1 95.81 224 ALA A C 1
ATOM 1754 O O . ALA A 1 224 ? -8.523 -1.956 -21.219 1 95.81 224 ALA A O 1
ATOM 1755 N N . LYS A 1 225 ? -8.391 -3.049 -19.297 1 96.12 225 LYS A N 1
ATOM 1756 C CA . LYS A 1 225 ? -7 -3.436 -19.516 1 96.12 225 LYS A CA 1
ATOM 1757 C C . LYS A 1 225 ? -6.867 -4.367 -20.719 1 96.12 225 LYS A C 1
ATOM 1759 O O . LYS A 1 225 ? -5.914 -4.262 -21.484 1 96.12 225 LYS A O 1
ATOM 1764 N N . LEU A 1 226 ? -7.75 -5.246 -20.828 1 95.38 226 LEU A N 1
ATOM 1765 C CA . LEU A 1 226 ? -7.734 -6.211 -21.922 1 95.38 226 LEU A CA 1
ATOM 1766 C C . LEU A 1 226 ? -7.688 -5.496 -23.266 1 95.38 226 LEU A C 1
ATOM 1768 O O . LEU A 1 226 ? -6.98 -5.93 -24.188 1 95.38 226 LEU A O 1
ATOM 1772 N N . ASN A 1 227 ? -8.375 -4.398 -23.344 1 91.31 227 ASN A N 1
ATOM 1773 C CA . ASN A 1 227 ? -8.406 -3.629 -24.578 1 91.31 227 ASN A CA 1
ATOM 1774 C C . ASN A 1 227 ? -7.02 -3.104 -24.953 1 91.31 227 ASN A C 1
ATOM 1776 O O . ASN A 1 227 ? -6.707 -2.939 -26.125 1 91.31 227 ASN A O 1
ATOM 1780 N N . TRP A 1 228 ? -6.215 -2.998 -23.938 1 89 228 TRP A N 1
ATOM 1781 C CA . TRP A 1 228 ? -4.902 -2.391 -24.141 1 89 228 TRP A CA 1
ATOM 1782 C C . TRP A 1 228 ? -3.844 -3.459 -24.391 1 89 228 TRP A C 1
ATOM 1784 O O . TRP A 1 228 ? -2.926 -3.258 -25.188 1 89 228 TRP A O 1
ATOM 1794 N N . ILE A 1 229 ? -4.113 -4.672 -23.812 1 87.88 229 ILE A N 1
ATOM 1795 C CA . ILE A 1 229 ? -2.988 -5.602 -23.812 1 87.88 229 ILE A CA 1
ATOM 1796 C C . ILE A 1 229 ? -3.326 -6.824 -24.656 1 87.88 229 ILE A C 1
ATOM 1798 O O . ILE A 1 229 ? -2.514 -7.746 -24.781 1 87.88 229 ILE A O 1
ATOM 1802 N N . LYS A 1 230 ? -4.387 -6.902 -25.281 1 84.94 230 LYS A N 1
ATOM 1803 C CA . LYS A 1 230 ? -4.891 -8.109 -25.938 1 84.94 230 LYS A CA 1
ATOM 1804 C C . LYS A 1 230 ? -3.873 -8.656 -26.938 1 84.94 230 LYS A C 1
ATOM 1806 O O . LYS A 1 230 ? -3.734 -9.875 -27.078 1 84.94 230 LYS A O 1
ATOM 1811 N N . ASP A 1 231 ? -3.131 -7.812 -27.531 1 81.94 231 ASP A N 1
ATOM 1812 C CA . ASP A 1 231 ? -2.182 -8.258 -28.547 1 81.94 231 ASP A CA 1
ATOM 1813 C C . ASP A 1 231 ? -0.911 -8.812 -27.906 1 81.94 231 ASP A C 1
ATOM 1815 O O . ASP A 1 231 ? -0.076 -9.414 -28.578 1 81.94 231 ASP A O 1
ATOM 1819 N N . ARG A 1 232 ? -0.831 -8.766 -26.641 1 82.44 232 ARG A N 1
ATOM 1820 C CA . ARG A 1 232 ? 0.39 -9.156 -25.938 1 82.44 232 ARG A CA 1
ATOM 1821 C C . ARG A 1 232 ? 0.154 -10.375 -25.062 1 82.44 232 ARG A C 1
ATOM 1823 O O . ARG A 1 232 ? 1.031 -10.773 -24.297 1 82.44 232 ARG A O 1
ATOM 1830 N N . LEU A 1 233 ? -1.016 -10.906 -25.109 1 84.75 233 LEU A N 1
ATOM 1831 C CA . LEU A 1 233 ? -1.388 -12.07 -24.312 1 84.75 233 LEU A CA 1
ATOM 1832 C C . LEU A 1 233 ? -1.19 -13.359 -25.109 1 84.75 233 LEU A C 1
ATOM 1834 O O . LEU A 1 233 ? -1.294 -13.352 -26.328 1 84.75 233 LEU A O 1
ATOM 1838 N N . MET B 1 1 ? -5.078 25.562 25.281 1 95.06 1 MET B N 1
ATOM 1839 C CA . MET B 1 1 ? -3.848 25.219 24.578 1 95.06 1 MET B CA 1
ATOM 1840 C C . MET B 1 1 ? -3.631 26.156 23.391 1 95.06 1 MET B C 1
ATOM 1842 O O . MET B 1 1 ? -4.566 26.438 22.641 1 95.06 1 MET B O 1
ATOM 1846 N N . LYS B 1 2 ? -2.521 26.797 23.312 1 98.5 2 LYS B N 1
ATOM 1847 C CA . LYS B 1 2 ? -2.184 27.672 22.203 1 98.5 2 LYS B CA 1
ATOM 1848 C C . LYS B 1 2 ? -1.498 26.906 21.078 1 98.5 2 LYS B C 1
ATOM 1850 O O . LYS B 1 2 ? -0.397 26.391 21.266 1 98.5 2 LYS B O 1
ATOM 1855 N N . ILE B 1 3 ? -2.145 26.891 19.922 1 98.81 3 ILE B N 1
ATOM 1856 C CA . ILE B 1 3 ? -1.642 26.062 18.844 1 98.81 3 ILE B CA 1
ATOM 1857 C C . ILE B 1 3 ? -1.296 26.938 17.641 1 98.81 3 ILE B C 1
ATOM 1859 O O . ILE B 1 3 ? -2.105 27.781 17.219 1 98.81 3 ILE B O 1
ATOM 1863 N N . LEU B 1 4 ? -0.104 26.797 17.094 1 98.75 4 LEU B N 1
ATOM 1864 C CA . LEU B 1 4 ? 0.398 27.531 15.93 1 98.75 4 LEU B CA 1
ATOM 1865 C C . LEU B 1 4 ? 0.192 26.719 14.656 1 98.75 4 LEU B C 1
ATOM 1867 O O . LEU B 1 4 ? 0.621 25.562 14.562 1 98.75 4 LEU B O 1
ATOM 1871 N N . GLY B 1 5 ? -0.538 27.25 13.75 1 98.62 5 GLY B N 1
ATOM 1872 C CA . GLY B 1 5 ? -0.533 26.688 12.406 1 98.62 5 GLY B CA 1
ATOM 1873 C C . GLY B 1 5 ? 0.668 27.125 11.586 1 98.62 5 GLY B C 1
ATOM 1874 O O . GLY B 1 5 ? 1.018 28.312 11.562 1 98.62 5 GLY B O 1
ATOM 1875 N N . ILE B 1 6 ? 1.342 26.234 10.953 1 98.75 6 ILE B N 1
ATOM 1876 C CA . ILE B 1 6 ? 2.463 26.562 10.078 1 98.75 6 ILE B CA 1
ATOM 1877 C C . ILE B 1 6 ? 2.234 25.953 8.695 1 98.75 6 ILE B C 1
ATOM 1879 O O . ILE B 1 6 ? 2.076 24.734 8.562 1 98.75 6 ILE B O 1
ATOM 1883 N N . ILE B 1 7 ? 2.213 26.766 7.699 1 98.31 7 ILE B N 1
ATOM 1884 C CA . ILE B 1 7 ? 2.193 26.359 6.301 1 98.31 7 ILE B CA 1
ATOM 1885 C C . ILE B 1 7 ? 3.607 26.422 5.723 1 98.31 7 ILE B C 1
ATOM 1887 O O . ILE B 1 7 ? 4.254 27.484 5.77 1 98.31 7 ILE B O 1
ATOM 1891 N N . THR B 1 8 ? 4.102 25.344 5.23 1 96.88 8 THR B N 1
ATOM 1892 C CA . THR B 1 8 ? 5.445 25.312 4.664 1 96.88 8 THR B CA 1
ATOM 1893 C C . THR B 1 8 ? 5.387 25.234 3.141 1 96.88 8 THR B C 1
ATOM 1895 O O . THR B 1 8 ? 4.762 24.344 2.58 1 96.88 8 THR B O 1
ATOM 1898 N N . ALA B 1 9 ? 6.035 26.203 2.504 1 95.56 9 ALA B N 1
ATOM 1899 C CA . ALA B 1 9 ? 6.039 26.281 1.045 1 95.56 9 ALA B CA 1
ATOM 1900 C C . ALA B 1 9 ? 7.375 26.797 0.52 1 95.56 9 ALA B C 1
ATOM 1902 O O . ALA B 1 9 ? 7.672 27.984 0.613 1 95.56 9 ALA B O 1
ATOM 1903 N N . ARG B 1 10 ? 8.125 25.906 -0.02 1 93.12 10 ARG B N 1
ATOM 1904 C CA . ARG B 1 10 ? 9.414 26.344 -0.556 1 93.12 10 ARG B CA 1
ATOM 1905 C C . ARG B 1 10 ? 9.289 26.75 -2.021 1 93.12 10 ARG B C 1
ATOM 1907 O O . ARG B 1 10 ? 8.367 26.312 -2.715 1 93.12 10 ARG B O 1
ATOM 1914 N N . GLY B 1 11 ? 10.242 27.5 -2.463 1 91.12 11 GLY B N 1
ATOM 1915 C CA . GLY B 1 11 ? 10.234 27.969 -3.84 1 91.12 11 GLY B CA 1
ATOM 1916 C C . GLY B 1 11 ? 10.586 26.875 -4.84 1 91.12 11 GLY B C 1
ATOM 1917 O O . GLY B 1 11 ? 10.031 26.828 -5.938 1 91.12 11 GLY B O 1
ATOM 1918 N N . GLY B 1 12 ? 11.453 26 -4.414 1 85.75 12 GLY B N 1
ATOM 1919 C CA . GLY B 1 12 ? 11.93 24.953 -5.312 1 85.75 12 GLY B CA 1
ATOM 1920 C C . GLY B 1 12 ? 11.062 23.719 -5.305 1 85.75 12 GLY B C 1
ATOM 1921 O O . GLY B 1 12 ? 10.914 23.062 -4.27 1 85.75 12 GLY B O 1
ATOM 1922 N N . SER B 1 13 ? 10.172 23.594 -6.293 1 82.31 13 SER B N 1
ATOM 1923 C CA . SER B 1 13 ? 9.391 22.375 -6.48 1 82.31 13 SER B CA 1
ATOM 1924 C C . SER B 1 13 ? 9.812 21.641 -7.746 1 82.31 13 SER B C 1
ATOM 1926 O O . SER B 1 13 ? 9.688 22.156 -8.852 1 82.31 13 SER B O 1
ATOM 1928 N N . LYS B 1 14 ? 10.266 20.438 -7.539 1 80.44 14 LYS B N 1
ATOM 1929 C CA . LYS B 1 14 ? 10.82 19.688 -8.656 1 80.44 14 LYS B CA 1
ATOM 1930 C C . LYS B 1 14 ? 9.719 19 -9.469 1 80.44 14 LYS B C 1
ATOM 1932 O O . LYS B 1 14 ? 9.688 19.109 -10.695 1 80.44 14 LYS B O 1
ATOM 1937 N N . GLY B 1 15 ? 8.781 18.438 -8.852 1 86.38 15 GLY B N 1
ATOM 1938 C CA . GLY B 1 15 ? 7.762 17.672 -9.547 1 86.38 15 GLY B CA 1
ATOM 1939 C C . GLY B 1 15 ? 6.766 18.531 -10.297 1 86.38 15 GLY B C 1
ATOM 1940 O O . GLY B 1 15 ? 6.359 18.203 -11.414 1 86.38 15 GLY B O 1
ATOM 1941 N N . VAL B 1 16 ? 6.414 19.672 -9.648 1 92.38 16 VAL B N 1
ATOM 1942 C CA . VAL B 1 16 ? 5.543 20.688 -10.227 1 92.38 16 VAL B CA 1
ATOM 1943 C C . VAL B 1 16 ? 6.137 22.078 -9.977 1 92.38 16 VAL B C 1
ATOM 1945 O O . VAL B 1 16 ? 5.875 22.688 -8.938 1 92.38 16 VAL B O 1
ATOM 1948 N N . PRO B 1 17 ? 6.887 22.578 -10.898 1 90.31 17 PRO B N 1
ATOM 1949 C CA . PRO B 1 17 ? 7.559 23.859 -10.68 1 90.31 17 PRO B CA 1
ATOM 1950 C C . PRO B 1 17 ? 6.59 24.969 -10.266 1 90.31 17 PRO B C 1
ATOM 1952 O O . PRO B 1 17 ? 5.559 25.156 -10.914 1 90.31 17 PRO B O 1
ATOM 1955 N N . GLY B 1 18 ? 6.941 25.594 -9.133 1 92.38 18 GLY B N 1
ATOM 1956 C CA . GLY B 1 18 ? 6.141 26.703 -8.648 1 92.38 18 GLY B CA 1
ATOM 1957 C C . GLY B 1 18 ? 4.766 26.297 -8.172 1 92.38 18 GLY B C 1
ATOM 1958 O O . GLY B 1 18 ? 3.814 27.062 -8.234 1 92.38 18 GLY B O 1
ATOM 1959 N N . LYS B 1 19 ? 4.602 25.109 -7.727 1 94.25 19 LYS B N 1
ATOM 1960 C CA . LYS B 1 19 ? 3.27 24.562 -7.516 1 94.25 19 LYS B CA 1
ATOM 1961 C C . LYS B 1 19 ? 2.504 25.344 -6.461 1 94.25 19 LYS B C 1
ATOM 1963 O O . LYS B 1 19 ? 1.286 25.516 -6.562 1 94.25 19 LYS B O 1
ATOM 1968 N N . ASN B 1 20 ? 3.174 25.891 -5.52 1 96.25 20 ASN B N 1
ATOM 1969 C CA . ASN B 1 20 ? 2.496 26.5 -4.379 1 96.25 20 ASN B CA 1
ATOM 1970 C C . ASN B 1 20 ? 1.656 27.703 -4.797 1 96.25 20 ASN B C 1
ATOM 1972 O O . ASN B 1 20 ? 0.646 28.016 -4.16 1 96.25 20 ASN B O 1
ATOM 1976 N N . ILE B 1 21 ? 2.092 28.375 -5.855 1 96.62 21 ILE B N 1
ATOM 1977 C CA . ILE B 1 21 ? 1.336 29.547 -6.266 1 96.62 21 ILE B CA 1
ATOM 1978 C C . ILE B 1 21 ? 0.727 29.312 -7.645 1 96.62 21 ILE B C 1
ATOM 1980 O O . ILE B 1 21 ? 0.22 30.25 -8.273 1 96.62 21 ILE B O 1
ATOM 1984 N N . LYS B 1 22 ? 0.887 28.141 -8.148 1 96.62 22 LYS B N 1
ATOM 1985 C CA . LYS B 1 22 ? 0.182 27.75 -9.367 1 96.62 22 LYS B CA 1
ATOM 1986 C C . LYS B 1 22 ? -1.322 27.656 -9.125 1 96.62 22 LYS B C 1
ATOM 1988 O O . LYS B 1 22 ? -1.758 27.203 -8.062 1 96.62 22 LYS B O 1
ATOM 1993 N N . LEU B 1 23 ? -2.062 28.047 -10.125 1 97 23 LEU B N 1
ATOM 1994 C CA . LEU B 1 23 ? -3.514 28.047 -9.969 1 97 23 LEU B CA 1
ATOM 1995 C C . LEU B 1 23 ? -4.074 26.641 -10.07 1 97 23 LEU B C 1
ATOM 1997 O O . LEU B 1 23 ? -3.834 25.938 -11.055 1 97 23 LEU B O 1
ATOM 2001 N N . LEU B 1 24 ? -4.707 26.203 -9.109 1 97.38 24 LEU B N 1
ATOM 2002 C CA . LEU B 1 24 ? -5.559 25.016 -9.094 1 97.38 24 LEU B CA 1
ATOM 2003 C C . LEU B 1 24 ? -7.031 25.406 -9.086 1 97.38 24 LEU B C 1
ATOM 2005 O O . LEU B 1 24 ? -7.539 25.906 -8.078 1 97.38 24 LEU B O 1
ATOM 2009 N N . GLY B 1 25 ? -7.668 25.141 -10.164 1 95.12 25 GLY B N 1
ATOM 2010 C CA . GLY B 1 25 ? -8.953 25.797 -10.336 1 95.12 25 GLY B CA 1
ATOM 2011 C C . GLY B 1 25 ? -8.852 27.297 -10.406 1 95.12 25 GLY B C 1
ATOM 2012 O O . GLY B 1 25 ? -8.148 27.844 -11.266 1 95.12 25 GLY B O 1
ATOM 2013 N N . ASN B 1 26 ? -9.367 27.984 -9.391 1 93.88 26 ASN B N 1
ATOM 2014 C CA . ASN B 1 26 ? -9.406 29.453 -9.43 1 93.88 26 ASN B CA 1
ATOM 2015 C C . ASN B 1 26 ? -8.539 30.062 -8.336 1 93.88 26 ASN B C 1
ATOM 2017 O O . ASN B 1 26 ? -8.547 31.281 -8.148 1 93.88 26 ASN B O 1
ATOM 2021 N N . MET B 1 27 ? -7.812 29.266 -7.668 1 95.81 27 MET B N 1
ATOM 2022 C CA . MET B 1 27 ? -6.996 29.766 -6.57 1 95.81 27 MET B CA 1
ATOM 2023 C C . MET B 1 27 ? -5.605 29.141 -6.59 1 95.81 27 MET B C 1
ATOM 2025 O O . MET B 1 27 ? -5.441 28.016 -7.062 1 95.81 27 MET B O 1
ATOM 2029 N N . PRO B 1 28 ? -4.68 29.906 -6.102 1 97.19 28 PRO B N 1
ATOM 2030 C CA . PRO B 1 28 ? -3.367 29.281 -5.941 1 97.19 28 PRO B CA 1
ATOM 2031 C C . PRO B 1 28 ? -3.404 28.078 -4.992 1 97.19 28 PRO B C 1
ATOM 2033 O O . PRO B 1 28 ? -4.207 28.047 -4.055 1 97.19 28 PRO B O 1
ATOM 2036 N N . LEU B 1 29 ? -2.516 27.156 -5.203 1 97.75 29 LEU B N 1
ATOM 2037 C CA . LEU B 1 29 ? -2.494 25.922 -4.43 1 97.75 29 LEU B CA 1
ATOM 2038 C C . LEU B 1 29 ? -2.471 26.203 -2.936 1 97.75 29 LEU B C 1
ATOM 2040 O O . LEU B 1 29 ? -3.262 25.656 -2.174 1 97.75 29 LEU B O 1
ATOM 2044 N N . LEU B 1 30 ? -1.627 27.141 -2.484 1 97.06 30 LEU B N 1
ATOM 2045 C CA . LEU B 1 30 ? -1.433 27.391 -1.061 1 97.06 30 LEU B CA 1
ATOM 2046 C C . LEU B 1 30 ? -2.686 28 -0.439 1 97.06 30 LEU B C 1
ATOM 2048 O O . LEU B 1 30 ? -2.873 27.938 0.777 1 97.06 30 LEU B O 1
ATOM 2052 N N . ALA B 1 31 ? -3.564 28.594 -1.234 1 96.25 31 ALA B N 1
ATOM 2053 C CA . ALA B 1 31 ? -4.754 29.281 -0.744 1 96.25 31 ALA B CA 1
ATOM 2054 C C . ALA B 1 31 ? -5.738 28.297 -0.118 1 96.25 31 ALA B C 1
ATOM 2056 O O . ALA B 1 31 ? -6.465 28.641 0.818 1 96.25 31 ALA B O 1
ATOM 2057 N N . TYR B 1 32 ? -5.758 27.094 -0.633 1 96.88 32 TYR B N 1
ATOM 2058 C CA . TYR B 1 32 ? -6.664 26.078 -0.092 1 96.88 32 TYR B CA 1
ATOM 2059 C C . TYR B 1 32 ? -6.324 25.766 1.358 1 96.88 32 TYR B C 1
ATOM 2061 O O . TYR B 1 32 ? -7.211 25.703 2.211 1 96.88 32 TYR B O 1
ATOM 2069 N N . THR B 1 33 ? -5.086 25.609 1.583 1 97 33 THR B N 1
ATOM 2070 C CA . THR B 1 33 ? -4.617 25.344 2.939 1 97 33 THR B CA 1
ATOM 2071 C C . THR B 1 33 ? -4.84 26.562 3.832 1 97 33 THR B C 1
ATOM 2073 O O . THR B 1 33 ? -5.277 26.438 4.977 1 97 33 THR B O 1
ATOM 2076 N N . SER B 1 34 ? -4.57 27.719 3.309 1 95.81 34 SER B N 1
ATOM 2077 C CA . SER B 1 34 ? -4.801 28.953 4.035 1 95.81 34 SER B CA 1
ATOM 2078 C C . SER B 1 34 ? -6.266 29.094 4.441 1 95.81 34 SER B C 1
ATOM 2080 O O . SER B 1 34 ? -6.57 29.406 5.598 1 95.81 34 SER B O 1
ATOM 2082 N N . ASN B 1 35 ? -7.121 28.859 3.521 1 95.44 35 ASN B N 1
ATOM 2083 C CA . ASN B 1 35 ? -8.555 28.969 3.779 1 95.44 35 ASN B CA 1
ATOM 2084 C C . ASN B 1 35 ? -9.008 27.984 4.859 1 95.44 35 ASN B C 1
ATOM 2086 O O . ASN B 1 35 ? -9.805 28.344 5.73 1 95.44 35 ASN B O 1
ATOM 2090 N N . ALA B 1 36 ? -8.508 26.781 4.777 1 96.06 36 ALA B N 1
ATOM 2091 C CA . ALA B 1 36 ? -8.836 25.797 5.797 1 96.06 36 ALA B CA 1
ATOM 2092 C C . ALA B 1 36 ? -8.367 26.25 7.176 1 96.06 36 ALA B C 1
ATOM 2094 O O . ALA B 1 36 ? -9.094 26.109 8.164 1 96.06 36 ALA B O 1
ATOM 2095 N N . ALA B 1 37 ? -7.18 26.797 7.27 1 96.88 37 ALA B N 1
ATOM 2096 C CA . ALA B 1 37 ? -6.617 27.266 8.531 1 96.88 37 ALA B CA 1
ATOM 2097 C C . ALA B 1 37 ? -7.434 28.422 9.094 1 96.88 37 ALA B C 1
ATOM 2099 O O . ALA B 1 37 ? -7.691 28.484 10.297 1 96.88 37 ALA B O 1
ATOM 2100 N N . LYS B 1 38 ? -7.902 29.297 8.258 1 95.62 38 LYS B N 1
ATOM 2101 C CA . LYS B 1 38 ? -8.656 30.484 8.664 1 95.62 38 LYS B CA 1
ATOM 2102 C C . LYS B 1 38 ? -10.008 30.094 9.25 1 95.62 38 LYS B C 1
ATOM 2104 O O . LYS B 1 38 ? -10.547 30.797 10.102 1 95.62 38 LYS B O 1
ATOM 2109 N N . LYS B 1 39 ? -10.5 29.047 8.773 1 95.88 39 LYS B N 1
ATOM 2110 C CA . LYS B 1 39 ? -11.812 28.609 9.227 1 95.88 39 LYS B CA 1
ATOM 2111 C C . LYS B 1 39 ? -11.734 27.953 10.609 1 95.88 39 LYS B C 1
ATOM 2113 O O . LYS B 1 39 ? -12.75 27.75 11.266 1 95.88 39 LYS B O 1
ATOM 2118 N N . SER B 1 40 ? -10.547 27.656 10.992 1 97.19 40 SER B N 1
ATOM 2119 C CA . SER B 1 40 ? -10.391 27.016 12.289 1 97.19 40 SER B CA 1
ATOM 2120 C C . SER B 1 40 ? -10.633 28 13.43 1 97.19 40 SER B C 1
ATOM 2122 O O . SER B 1 40 ? -10.164 29.141 13.383 1 97.19 40 SER B O 1
ATOM 2124 N N . ASN B 1 41 ? -11.32 27.531 14.453 1 97.25 41 ASN B N 1
ATOM 2125 C CA . ASN B 1 41 ? -11.547 28.328 15.648 1 97.25 41 ASN B CA 1
ATOM 2126 C C . ASN B 1 41 ? -10.539 28 16.75 1 97.25 41 ASN B C 1
ATOM 2128 O O . ASN B 1 41 ? -10.516 28.641 17.797 1 97.25 41 ASN B O 1
ATOM 2132 N N . LEU B 1 42 ? -9.656 27.062 16.422 1 98.31 42 LEU B N 1
ATOM 2133 C CA . LEU B 1 42 ? -8.812 26.547 17.5 1 98.31 42 LEU B CA 1
ATOM 2134 C C . LEU B 1 42 ? -7.348 26.859 17.234 1 98.31 42 LEU B C 1
ATOM 2136 O O . LEU B 1 42 ? -6.512 26.766 18.141 1 98.31 42 LEU B O 1
ATOM 2140 N N . LEU B 1 43 ? -7.02 27.266 16.109 1 98.19 43 LEU B N 1
ATOM 2141 C CA . LEU B 1 43 ? -5.68 27.781 15.844 1 98.19 43 LEU B CA 1
ATOM 2142 C C . LEU B 1 43 ? -5.523 29.203 16.406 1 98.19 43 LEU B C 1
ATOM 2144 O O . LEU B 1 43 ? -6.363 30.062 16.141 1 98.19 43 LEU B O 1
ATOM 2148 N N . SER B 1 44 ? -4.445 29.391 17.078 1 98.12 44 SER B N 1
ATOM 2149 C CA . SER B 1 44 ? -4.207 30.703 17.672 1 98.12 44 SER B CA 1
ATOM 2150 C C . SER B 1 44 ? -3.635 31.672 16.656 1 98.12 44 SER B C 1
ATOM 2152 O O . SER B 1 44 ? -3.871 32.875 16.75 1 98.12 44 SER B O 1
ATOM 2154 N N . LYS B 1 45 ? -2.805 31.188 15.82 1 97.25 45 LYS B N 1
ATOM 2155 C CA . LYS B 1 45 ? -2.105 31.922 14.766 1 97.25 45 LYS B CA 1
ATOM 2156 C C . LYS B 1 45 ? -1.687 30.984 13.633 1 97.25 45 LYS B C 1
ATOM 2158 O O . LYS B 1 45 ? -1.417 29.797 13.867 1 97.25 45 LYS B O 1
ATOM 2163 N N . THR B 1 46 ? -1.731 31.469 12.453 1 98.06 46 THR B N 1
ATOM 2164 C CA . THR B 1 46 ? -1.214 30.719 11.312 1 98.06 46 THR B CA 1
ATOM 2165 C C . THR B 1 46 ? -0.161 31.531 10.562 1 98.06 46 THR B C 1
ATOM 2167 O O . THR B 1 46 ? -0.376 32.719 10.258 1 98.06 46 THR B O 1
ATOM 2170 N N . ILE B 1 47 ? 0.962 30.891 10.297 1 98.5 47 ILE B N 1
ATOM 2171 C CA . ILE B 1 47 ? 2.031 31.578 9.578 1 98.5 47 ILE B CA 1
ATOM 2172 C C . ILE B 1 47 ? 2.477 30.719 8.391 1 98.5 47 ILE B C 1
ATOM 2174 O O . ILE B 1 47 ? 2.115 29.547 8.289 1 98.5 47 ILE B O 1
ATOM 2178 N N . ILE B 1 48 ? 3.256 31.328 7.5 1 98.31 48 ILE B N 1
ATOM 2179 C CA . ILE B 1 48 ? 3.873 30.594 6.406 1 98.31 48 ILE B CA 1
ATOM 2180 C C . ILE B 1 48 ? 5.395 30.672 6.523 1 98.31 48 ILE B C 1
ATOM 2182 O O . ILE B 1 48 ? 5.941 31.703 6.906 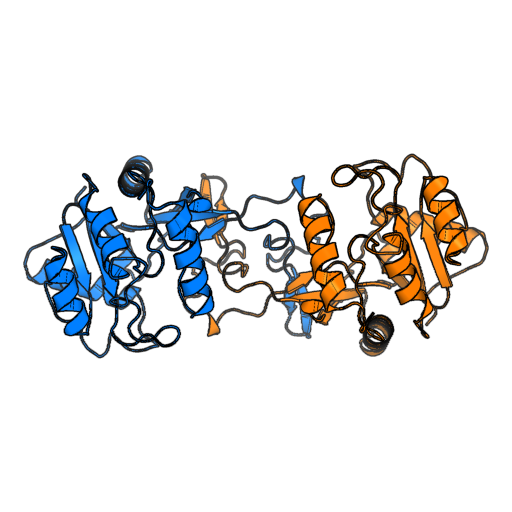1 98.31 48 ILE B O 1
ATOM 2186 N N . SER B 1 49 ? 6.047 29.609 6.301 1 98.25 49 SER B N 1
ATOM 2187 C CA . SER B 1 49 ? 7.496 29.547 6.133 1 98.25 49 SER B CA 1
ATOM 2188 C C . SER B 1 49 ? 7.871 29.297 4.676 1 98.25 49 SER B C 1
ATOM 2190 O O . SER B 1 49 ? 7.578 28.234 4.121 1 98.25 49 SER B O 1
ATOM 2192 N N . SER B 1 50 ? 8.461 30.266 4.039 1 97.88 50 SER B N 1
ATOM 2193 C CA . SER B 1 50 ? 8.898 30.172 2.648 1 97.88 50 SER B CA 1
ATOM 2194 C C . SER B 1 50 ? 10.156 31 2.406 1 97.88 50 SER B C 1
ATOM 2196 O O . SER B 1 50 ? 10.422 31.969 3.113 1 97.88 50 SER B O 1
ATOM 2198 N N . ASP B 1 51 ? 10.93 30.516 1.435 1 97.25 51 ASP B N 1
ATOM 2199 C CA . ASP B 1 51 ? 12.125 31.25 1.017 1 97.25 51 ASP B CA 1
ATOM 2200 C C . ASP B 1 51 ? 11.844 32.125 -0.205 1 97.25 51 ASP B C 1
ATOM 2202 O O . ASP B 1 51 ? 12.703 32.906 -0.628 1 97.25 51 ASP B O 1
ATOM 2206 N N . ASP B 1 52 ? 10.719 32 -0.728 1 97.12 52 ASP B N 1
ATOM 2207 C CA . ASP B 1 52 ? 10.422 32.562 -2.039 1 97.12 52 ASP B CA 1
ATOM 2208 C C . ASP B 1 52 ? 9.547 33.812 -1.908 1 97.12 52 ASP B C 1
ATOM 2210 O O . ASP B 1 52 ? 8.461 33.75 -1.329 1 97.12 52 ASP B O 1
ATOM 2214 N N . ALA B 1 53 ? 9.984 34.844 -2.562 1 97.12 53 ALA B N 1
ATOM 2215 C CA . ALA B 1 53 ? 9.328 36.156 -2.436 1 97.12 53 ALA B CA 1
ATOM 2216 C C . A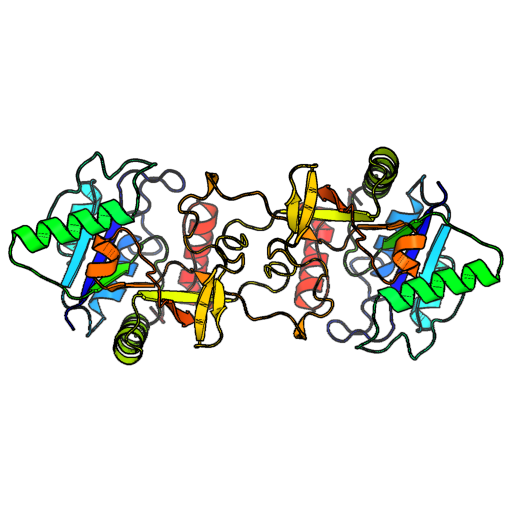LA B 1 53 ? 7.934 36.125 -3.062 1 97.12 53 ALA B C 1
ATOM 2218 O O . ALA B 1 53 ? 6.996 36.719 -2.533 1 97.12 53 ALA B O 1
ATOM 2219 N N . SER B 1 54 ? 7.824 35.469 -4.16 1 97.06 54 SER B N 1
ATOM 2220 C CA . SER B 1 54 ? 6.531 35.375 -4.828 1 97.06 54 SER B CA 1
ATOM 2221 C C . SER B 1 54 ? 5.512 34.625 -3.977 1 97.06 54 SER B C 1
ATOM 2223 O O . SER B 1 54 ? 4.348 35.031 -3.9 1 97.06 54 SER B O 1
ATOM 2225 N N . ILE B 1 55 ? 5.934 33.625 -3.336 1 97.62 55 ILE B N 1
ATOM 2226 C CA . ILE B 1 55 ? 5.066 32.844 -2.465 1 97.62 55 ILE B CA 1
ATOM 2227 C C . ILE B 1 55 ? 4.637 33.688 -1.268 1 97.62 55 ILE B C 1
ATOM 2229 O O . ILE B 1 55 ? 3.459 33.719 -0.905 1 97.62 55 ILE B O 1
ATOM 2233 N N . LEU B 1 56 ? 5.543 34.406 -0.679 1 97.81 56 LEU B N 1
ATOM 2234 C CA . LEU B 1 56 ? 5.254 35.25 0.482 1 97.81 56 LEU B CA 1
ATOM 2235 C C . LEU B 1 56 ? 4.266 36.344 0.126 1 97.81 56 LEU B C 1
ATOM 2237 O O . LEU B 1 56 ? 3.379 36.656 0.919 1 97.81 56 LEU B O 1
ATOM 2241 N N . LYS B 1 57 ? 4.418 36.844 -1.049 1 97.12 57 LYS B N 1
ATOM 2242 C CA . LYS B 1 57 ? 3.5 37.875 -1.516 1 97.12 57 LYS B CA 1
ATOM 2243 C C . LYS B 1 57 ? 2.078 37.344 -1.634 1 97.12 57 LYS B C 1
ATOM 2245 O O . LYS B 1 57 ? 1.13 37.969 -1.145 1 97.12 57 LYS B O 1
ATOM 2250 N N . ILE B 1 58 ? 1.974 36.219 -2.254 1 96.38 58 ILE B N 1
ATOM 2251 C CA . ILE B 1 58 ? 0.667 35.594 -2.439 1 96.38 58 ILE B CA 1
ATOM 2252 C C . ILE B 1 58 ? 0.074 35.219 -1.082 1 96.38 58 ILE B C 1
ATOM 2254 O O . ILE B 1 58 ? -1.12 35.406 -0.843 1 96.38 58 ILE B O 1
ATOM 2258 N N . ALA B 1 59 ? 0.901 34.656 -0.227 1 95.69 59 ALA B N 1
ATOM 2259 C CA . ALA B 1 59 ? 0.448 34.312 1.118 1 95.69 59 ALA B CA 1
ATOM 2260 C C . ALA B 1 59 ? -0.153 35.531 1.822 1 95.69 59 ALA B C 1
ATOM 2262 O O . ALA B 1 59 ? -1.215 35.438 2.441 1 95.69 59 ALA B O 1
ATOM 2263 N N . HIS B 1 60 ? 0.49 36.625 1.719 1 94.44 60 HIS B N 1
ATOM 2264 C CA . HIS B 1 60 ? 0.01 37.844 2.324 1 94.44 60 HIS B CA 1
ATOM 2265 C C . HIS B 1 60 ? -1.346 38.25 1.753 1 94.44 60 HIS B C 1
ATOM 2267 O O . HIS B 1 60 ? -2.225 38.719 2.49 1 94.44 60 HIS B O 1
ATOM 2273 N N . GLU B 1 61 ? -1.493 38.031 0.497 1 94.06 61 GLU B N 1
ATOM 2274 C CA . GLU B 1 61 ? -2.756 38.344 -0.165 1 94.06 61 GLU B CA 1
ATOM 2275 C C . GLU B 1 61 ? -3.893 37.5 0.386 1 94.06 61 GLU B C 1
ATOM 2277 O O . GLU B 1 61 ? -5.051 37.906 0.389 1 94.06 61 GLU B O 1
ATOM 2282 N N . PHE B 1 62 ? -3.539 36.375 0.838 1 92.81 62 PHE B N 1
ATOM 2283 C CA . PHE B 1 62 ? -4.543 35.469 1.393 1 92.81 62 PHE B CA 1
ATOM 2284 C C . PHE B 1 62 ? -4.547 35.531 2.916 1 92.81 62 PHE B C 1
ATOM 2286 O O . PHE B 1 62 ? -5.016 34.594 3.58 1 92.81 62 PHE B O 1
ATOM 2293 N N . GLN B 1 63 ? -3.92 36.562 3.473 1 90.56 63 GLN B N 1
ATOM 2294 C CA . GLN B 1 63 ? -3.998 36.938 4.875 1 90.56 63 GLN B CA 1
ATOM 2295 C C . GLN B 1 63 ? -3.287 35.938 5.773 1 90.56 63 GLN B C 1
ATOM 2297 O O . GLN B 1 63 ? -3.732 35.688 6.891 1 90.56 63 GLN B O 1
ATOM 2302 N N . ILE B 1 64 ? -2.336 35.281 5.254 1 92.94 64 ILE B N 1
ATOM 2303 C CA . ILE B 1 64 ? -1.434 34.469 6.07 1 92.94 64 ILE B CA 1
ATOM 2304 C C . ILE B 1 64 ? -0.281 35.344 6.574 1 92.94 64 ILE B C 1
ATOM 2306 O O . ILE B 1 64 ? 0.273 36.156 5.824 1 92.94 64 ILE B O 1
ATOM 2310 N N . GLU B 1 65 ? 0.029 35.219 7.805 1 96.06 65 GLU B N 1
ATOM 2311 C CA . GLU B 1 65 ? 1.124 36 8.375 1 96.06 65 GLU B CA 1
ATOM 2312 C C . GLU B 1 65 ? 2.475 35.531 7.844 1 96.06 65 GLU B C 1
ATOM 2314 O O . GLU B 1 65 ? 2.721 34.312 7.746 1 96.06 65 GLU B O 1
ATOM 2319 N N . VAL B 1 66 ? 3.279 36.469 7.523 1 96.81 66 VAL B N 1
ATOM 2320 C CA . VAL B 1 66 ? 4.625 36.25 7.004 1 96.81 66 VAL B CA 1
ATOM 2321 C C . VAL B 1 66 ? 5.656 36.844 7.957 1 96.81 66 VAL B C 1
ATOM 2323 O O . VAL B 1 66 ? 6.141 37.969 7.738 1 96.81 66 VAL B O 1
ATOM 2326 N N . PRO B 1 67 ? 6.035 36.125 8.906 1 96.88 67 PRO B N 1
ATOM 2327 C CA . PRO B 1 67 ? 6.867 36.719 9.953 1 96.88 67 PRO B CA 1
ATOM 2328 C C . PRO B 1 67 ? 8.344 36.781 9.562 1 96.88 67 PRO B C 1
ATOM 2330 O O . PRO B 1 67 ? 9.109 37.531 10.172 1 96.88 67 PRO B O 1
ATOM 2333 N N . PHE B 1 68 ? 8.781 36 8.625 1 97.69 68 PHE B N 1
ATOM 2334 C CA . PHE B 1 68 ? 10.18 35.938 8.227 1 97.69 68 PHE B CA 1
ATOM 2335 C C . PHE B 1 68 ? 10.312 35.375 6.801 1 97.69 68 PHE B C 1
ATOM 2337 O O . PHE B 1 68 ? 9.328 34.969 6.203 1 97.69 68 PHE B O 1
ATOM 2344 N N . VAL B 1 69 ? 11.508 35.562 6.277 1 97.94 69 VAL B N 1
ATOM 2345 C CA . VAL B 1 69 ? 11.938 34.812 5.086 1 97.94 69 VAL B CA 1
ATOM 2346 C C . VAL B 1 69 ? 12.773 33.625 5.488 1 97.94 69 VAL B C 1
ATOM 2348 O O . VAL B 1 69 ? 13.789 33.75 6.172 1 97.94 69 VAL B O 1
ATOM 2351 N N . ARG B 1 70 ? 12.273 32.5 5.141 1 97.81 70 ARG B N 1
ATOM 2352 C CA . ARG B 1 70 ? 13 31.281 5.484 1 97.81 70 ARG B CA 1
ATOM 2353 C C . ARG B 1 70 ? 14.43 31.328 4.953 1 97.81 70 ARG B C 1
ATOM 2355 O O . ARG B 1 70 ? 14.656 31.672 3.795 1 97.81 70 ARG B O 1
ATOM 2362 N N . PRO B 1 71 ? 15.414 30.969 5.773 1 96.56 71 PRO B N 1
ATOM 2363 C CA . PRO B 1 71 ? 16.797 30.906 5.285 1 96.56 71 PRO B CA 1
ATOM 2364 C C . PRO B 1 71 ? 16.969 29.922 4.1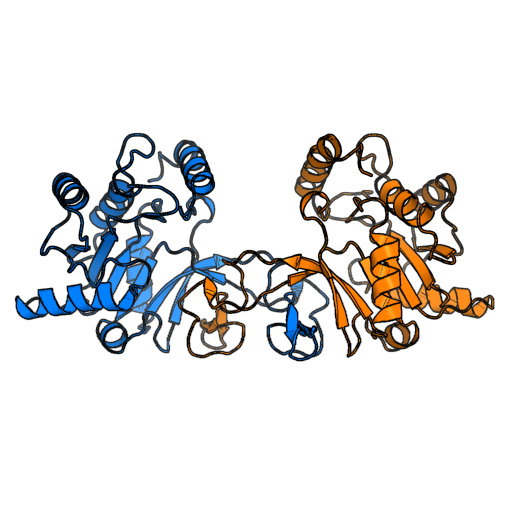25 1 96.56 71 PRO B C 1
ATOM 2366 O O . PRO B 1 71 ? 16.359 28.859 4.113 1 96.56 71 PRO B O 1
ATOM 2369 N N . SER B 1 72 ? 17.844 30.266 3.213 1 93.56 72 SER B N 1
ATOM 2370 C CA . SER B 1 72 ? 18.047 29.484 1.997 1 93.56 72 SER B CA 1
ATOM 2371 C C . SER B 1 72 ? 18.562 28.078 2.32 1 93.56 72 SER B C 1
ATOM 2373 O O . SER B 1 72 ? 18.25 27.125 1.608 1 93.56 72 SER B O 1
ATOM 2375 N N . GLU B 1 73 ? 19.281 27.938 3.367 1 94.06 73 GLU B N 1
ATOM 2376 C CA . GLU B 1 73 ? 19.844 26.656 3.754 1 94.06 73 GLU B CA 1
ATOM 2377 C C . GLU B 1 73 ? 18.75 25.672 4.164 1 94.06 73 GLU B C 1
ATOM 2379 O O . GLU B 1 73 ? 18.953 24.453 4.141 1 94.06 73 GLU B O 1
ATOM 2384 N N . LEU B 1 74 ? 17.562 26.219 4.555 1 95 74 LEU B N 1
ATOM 2385 C CA . LEU B 1 74 ? 16.422 25.406 4.961 1 95 74 LEU B CA 1
ATOM 2386 C C . LEU B 1 74 ? 15.461 25.203 3.801 1 95 74 LEU B C 1
ATOM 2388 O O . LEU B 1 74 ? 14.336 24.734 3.998 1 95 74 LEU B O 1
ATOM 2392 N N . ALA B 1 75 ? 15.898 25.594 2.596 1 91.31 75 ALA B N 1
ATOM 2393 C CA . ALA B 1 75 ? 15.016 25.5 1.433 1 91.31 75 ALA B CA 1
ATOM 2394 C C . ALA B 1 75 ? 15.648 24.672 0.327 1 91.31 75 ALA B C 1
ATOM 2396 O O . ALA B 1 75 ? 15.359 24.859 -0.855 1 91.31 75 ALA B O 1
ATOM 2397 N N . THR B 1 76 ? 16.469 23.766 0.787 1 86.5 76 THR B N 1
ATOM 2398 C CA . THR B 1 76 ? 17.109 22.875 -0.179 1 86.5 76 THR B CA 1
ATOM 2399 C C . THR B 1 76 ? 16.297 21.594 -0.341 1 86.5 76 THR B C 1
ATOM 2401 O O . THR B 1 76 ? 15.359 21.344 0.416 1 86.5 76 THR B O 1
ATOM 2404 N N . ASP B 1 77 ? 16.672 20.766 -1.289 1 79.25 77 ASP B N 1
ATOM 2405 C CA . ASP B 1 77 ? 15.961 19.516 -1.562 1 79.25 77 ASP B CA 1
ATOM 2406 C C . ASP B 1 77 ? 16.188 18.5 -0.448 1 79.25 77 ASP B C 1
ATOM 2408 O O . ASP B 1 77 ? 15.438 17.531 -0.324 1 79.25 77 ASP B O 1
ATOM 2412 N N . THR B 1 78 ? 17.125 18.766 0.37 1 79.5 78 THR B N 1
ATOM 2413 C CA . THR B 1 78 ? 17.469 17.797 1.407 1 79.5 78 THR B CA 1
ATOM 2414 C C . THR B 1 78 ? 17.094 18.328 2.787 1 79.5 78 THR B C 1
ATOM 2416 O O . THR B 1 78 ? 17.297 17.656 3.797 1 79.5 78 THR B O 1
ATOM 2419 N N . SER B 1 79 ? 16.5 19.5 2.748 1 82.38 79 SER B N 1
ATOM 2420 C CA . SER B 1 79 ? 16.109 20.078 4.031 1 82.38 79 SER B CA 1
ATOM 2421 C C . SER B 1 79 ? 14.992 19.266 4.68 1 82.38 79 SER B C 1
ATOM 2423 O O . SER B 1 79 ? 14.078 18.812 3.998 1 82.38 79 SER B O 1
ATOM 2425 N N . SER B 1 80 ? 15.07 19.188 5.984 1 87.44 80 SER B N 1
ATOM 2426 C CA . SER B 1 80 ? 14.07 18.438 6.742 1 87.44 80 SER B CA 1
ATOM 2427 C C . SER B 1 80 ? 12.922 19.328 7.18 1 87.44 80 SER B C 1
ATOM 2429 O O . SER B 1 80 ? 13.141 20.484 7.547 1 87.44 80 SER B O 1
ATOM 2431 N N . SER B 1 81 ? 11.758 18.828 7.066 1 92.69 81 SER B N 1
ATOM 2432 C CA . SER B 1 81 ? 10.578 19.562 7.527 1 92.69 81 SER B CA 1
ATOM 2433 C C . SER B 1 81 ? 10.695 19.938 9 1 92.69 81 SER B C 1
ATOM 2435 O O . SER B 1 81 ? 10.227 21 9.422 1 92.69 81 SER B O 1
ATOM 2437 N N . ILE B 1 82 ? 11.398 19.125 9.734 1 95.75 82 ILE B N 1
ATOM 2438 C CA . ILE B 1 82 ? 11.531 19.344 11.164 1 95.75 82 ILE B CA 1
ATOM 2439 C C . ILE B 1 82 ? 12.344 20.609 11.414 1 95.75 82 ILE B C 1
ATOM 2441 O O . ILE B 1 82 ? 11.984 21.438 12.266 1 95.75 82 ILE B O 1
ATOM 2445 N N . GLU B 1 83 ? 13.383 20.797 10.656 1 96.19 83 GLU B N 1
ATOM 2446 C CA . GLU B 1 83 ? 14.227 21.984 10.82 1 96.19 83 GLU B CA 1
ATOM 2447 C C . GLU B 1 83 ? 13.477 23.25 10.438 1 96.19 83 GLU B C 1
ATOM 2449 O O . GLU B 1 83 ? 13.656 24.297 11.062 1 96.19 83 GLU B O 1
ATOM 2454 N N . VAL B 1 84 ? 12.664 23.109 9.445 1 97.25 84 VAL B N 1
ATOM 2455 C CA . VAL B 1 84 ? 11.875 24.25 8.977 1 97.25 84 VAL B CA 1
ATOM 2456 C C . VAL B 1 84 ? 10.906 24.688 10.07 1 97.25 84 VAL B C 1
ATOM 2458 O O . VAL B 1 84 ? 10.797 25.875 10.375 1 97.25 84 VAL B O 1
ATOM 2461 N N . VAL B 1 85 ? 10.266 23.75 10.68 1 98.44 85 VAL B N 1
ATOM 2462 C CA . VAL B 1 85 ? 9.281 24.047 11.719 1 98.44 85 VAL B CA 1
ATOM 2463 C C . VAL B 1 85 ? 9.992 24.547 12.969 1 98.44 85 VAL B C 1
ATOM 2465 O O . VAL B 1 85 ? 9.523 25.484 13.625 1 98.44 85 VAL B O 1
ATOM 2468 N N . GLN B 1 86 ? 11.148 23.969 13.281 1 98.5 86 GLN B N 1
ATOM 2469 C CA . GLN B 1 86 ? 11.938 24.422 14.422 1 98.5 86 GLN B CA 1
ATOM 2470 C C . GLN B 1 86 ? 12.383 25.875 14.234 1 98.5 86 GLN B C 1
ATOM 2472 O O . GLN B 1 86 ? 12.344 26.672 15.18 1 98.5 86 GLN B O 1
ATOM 2477 N N . HIS B 1 87 ? 12.781 26.203 13.07 1 98.56 87 HIS B N 1
ATOM 2478 C CA . HIS B 1 87 ? 13.148 27.578 12.766 1 98.56 87 HIS B CA 1
ATOM 2479 C C . HIS B 1 87 ? 12.008 28.531 13.062 1 98.56 87 HIS B C 1
ATOM 2481 O O . HIS B 1 87 ? 12.211 29.578 13.672 1 98.56 87 HIS B O 1
ATOM 2487 N N . ALA B 1 88 ? 10.836 28.172 12.602 1 98.69 88 ALA B N 1
ATOM 2488 C CA . ALA B 1 88 ? 9.656 29 12.82 1 98.69 88 ALA B CA 1
ATOM 2489 C C . ALA B 1 88 ? 9.383 29.188 14.312 1 98.69 88 ALA B C 1
ATOM 2491 O O . ALA B 1 88 ? 9.125 30.312 14.766 1 98.69 88 ALA B O 1
ATOM 2492 N N . ILE B 1 89 ? 9.469 28.109 15.055 1 98.75 89 ILE B N 1
ATOM 2493 C CA . ILE B 1 89 ? 9.242 28.141 16.5 1 98.75 89 ILE B CA 1
ATOM 2494 C C . ILE B 1 89 ? 10.266 29.062 17.156 1 98.75 89 ILE B C 1
ATOM 2496 O O . ILE B 1 89 ? 9.898 29.953 17.938 1 98.75 89 ILE B O 1
ATOM 2500 N N . GLU B 1 90 ? 11.484 28.859 16.844 1 98.62 90 GLU B N 1
ATOM 2501 C CA . GLU B 1 90 ? 12.57 29.641 17.438 1 98.62 90 GLU B CA 1
ATOM 2502 C C . GLU B 1 90 ? 12.406 31.125 17.141 1 98.62 90 GLU B C 1
ATOM 2504 O O . GLU B 1 90 ? 12.594 31.969 18.016 1 98.62 90 GLU B O 1
ATOM 2509 N N . PHE B 1 91 ? 12.125 31.422 15.922 1 98.69 91 PHE B N 1
ATOM 2510 C CA . PHE B 1 91 ? 11.93 32.812 15.531 1 98.69 91 PHE B CA 1
ATOM 2511 C C . PHE B 1 91 ? 10.836 33.469 16.359 1 98.69 91 PHE B C 1
ATOM 2513 O O . PHE B 1 91 ? 11.031 34.531 16.938 1 98.69 91 PHE B O 1
ATOM 2520 N N . LEU B 1 92 ? 9.695 32.844 16.422 1 98.69 92 LEU B N 1
ATOM 2521 C CA . LEU B 1 92 ? 8.562 33.406 17.156 1 98.69 92 LEU B CA 1
ATOM 2522 C C . LEU B 1 92 ? 8.883 33.562 18.641 1 98.69 92 LEU B C 1
ATOM 2524 O O . LEU B 1 92 ? 8.508 34.531 19.266 1 98.69 92 LEU B O 1
ATOM 2528 N N . GLU B 1 93 ? 9.531 32.562 19.141 1 98.62 93 GLU B N 1
ATOM 2529 C CA . GLU B 1 93 ? 9.938 32.625 20.547 1 98.62 93 GLU B CA 1
ATOM 2530 C C . GLU B 1 93 ? 10.859 33.812 20.781 1 98.62 93 GLU B C 1
ATOM 2532 O O . GLU B 1 93 ? 10.789 34.469 21.828 1 98.62 93 GLU B O 1
ATOM 2537 N N . SER B 1 94 ? 11.766 34.062 19.844 1 98.44 94 SER B N 1
ATOM 2538 C CA . SER B 1 94 ? 12.664 35.188 19.953 1 98.44 94 SER B CA 1
ATOM 2539 C C . SER B 1 94 ? 11.883 36.5 19.969 1 98.44 94 SER B C 1
ATOM 2541 O O . SER B 1 94 ? 12.398 37.531 20.406 1 98.44 94 SER B O 1
ATOM 2543 N N . GLN B 1 95 ? 10.641 36.5 19.469 1 97.88 95 GLN B N 1
ATOM 2544 C CA . GLN B 1 95 ? 9.766 37.656 19.453 1 97.88 95 GLN B CA 1
ATOM 2545 C C . GLN B 1 95 ? 8.812 37.656 20.656 1 97.88 95 GLN B C 1
ATOM 2547 O O . GLN B 1 95 ? 7.883 38.469 20.719 1 97.88 95 GLN B O 1
ATOM 2552 N N . GLY B 1 96 ? 8.93 36.656 21.516 1 98.12 96 GLY B N 1
ATOM 2553 C CA . GLY B 1 96 ? 8.141 36.594 22.734 1 98.12 96 GLY B CA 1
ATOM 2554 C C . GLY B 1 96 ? 6.836 35.844 22.547 1 98.12 96 GLY B C 1
ATOM 2555 O O . GLY B 1 96 ? 5.934 35.938 23.391 1 98.12 96 GLY B O 1
ATOM 2556 N N . GLU B 1 97 ? 6.695 35.094 21.453 1 98.44 97 GLU B N 1
ATOM 2557 C CA . GLU B 1 97 ? 5.5 34.312 21.203 1 98.44 97 GLU B CA 1
ATOM 2558 C C . GLU B 1 97 ? 5.773 32.812 21.422 1 98.44 97 GLU B C 1
ATOM 2560 O O . GLU B 1 97 ? 6.652 32.25 20.781 1 98.44 97 GLU B O 1
ATOM 2565 N N . PHE B 1 98 ? 4.965 32.25 22.312 1 98.69 98 PHE B N 1
ATOM 2566 C CA . PHE B 1 98 ? 5.145 30.828 22.656 1 98.69 98 PHE B CA 1
ATOM 2567 C C . PHE B 1 98 ? 3.869 30.047 22.391 1 98.69 98 PHE B C 1
ATOM 2569 O O . PHE B 1 98 ? 2.768 30.516 22.672 1 98.69 98 PHE B O 1
ATOM 2576 N N . TYR B 1 99 ? 4.031 28.828 21.922 1 98.88 99 TYR B N 1
ATOM 2577 C CA . TYR B 1 99 ? 2.904 27.969 21.594 1 98.88 99 TYR B C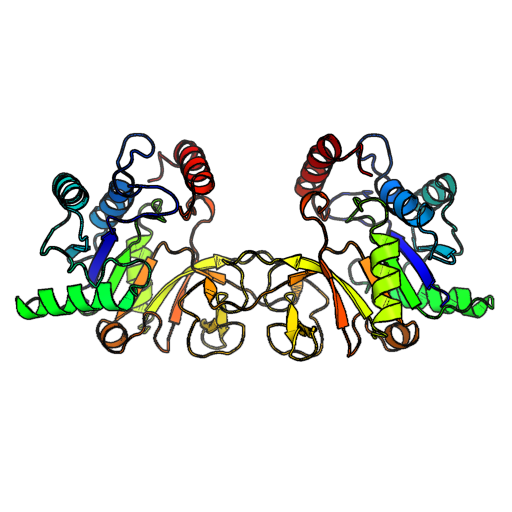A 1
ATOM 2578 C C . TYR B 1 99 ? 3.092 26.578 22.188 1 98.88 99 TYR B C 1
ATOM 2580 O O . TYR B 1 99 ? 4.215 26.078 22.281 1 98.88 99 TYR B O 1
ATOM 2588 N N . ASP B 1 100 ? 1.996 25.953 22.562 1 98.88 100 ASP B N 1
ATOM 2589 C CA . ASP B 1 100 ? 2.021 24.641 23.203 1 98.88 100 ASP B CA 1
ATOM 2590 C C . ASP B 1 100 ? 2.223 23.531 22.156 1 98.88 100 ASP B C 1
ATOM 2592 O O . ASP B 1 100 ? 2.795 22.484 22.469 1 98.88 100 ASP B O 1
ATOM 2596 N N . ALA B 1 101 ? 1.706 23.766 20.984 1 98.94 101 ALA B N 1
ATOM 2597 C CA . ALA B 1 101 ? 1.758 22.797 19.906 1 98.94 101 ALA B CA 1
ATOM 2598 C C . ALA B 1 101 ? 1.771 23.484 18.547 1 98.94 101 ALA B C 1
ATOM 2600 O O . ALA B 1 101 ? 1.49 24.672 18.438 1 98.94 101 ALA B O 1
ATOM 2601 N N . VAL B 1 102 ? 2.186 22.703 17.594 1 98.88 102 VAL B N 1
ATOM 2602 C CA . VAL B 1 102 ? 2.221 23.156 16.203 1 98.88 102 VAL B CA 1
ATOM 2603 C C . VAL B 1 102 ? 1.333 22.266 15.336 1 98.88 102 VAL B C 1
ATOM 2605 O O . VAL B 1 102 ? 1.346 21.047 15.484 1 98.88 102 VAL B O 1
ATOM 2608 N N . CYS B 1 103 ? 0.547 22.891 14.562 1 98.88 103 CYS B N 1
ATOM 2609 C CA . CYS B 1 103 ? -0.183 22.203 13.5 1 98.88 103 CYS B CA 1
ATOM 2610 C C . CYS B 1 103 ? 0.452 22.469 12.141 1 98.88 103 CYS B C 1
ATOM 2612 O O . CYS B 1 103 ? 0.327 23.578 11.602 1 98.88 103 CYS B O 1
ATOM 2614 N N . LEU B 1 104 ? 1.116 21.484 11.648 1 98.62 104 LEU B N 1
ATOM 2615 C CA . LEU B 1 104 ? 1.749 21.594 10.336 1 98.62 104 LEU B CA 1
ATOM 2616 C C . LEU B 1 104 ? 0.744 21.312 9.227 1 98.62 104 LEU B C 1
ATOM 2618 O O . LEU B 1 104 ? 0.098 20.25 9.219 1 98.62 104 LEU B O 1
ATOM 2622 N N . LEU B 1 105 ? 0.638 22.234 8.305 1 98.12 105 LEU B N 1
ATOM 2623 C CA . LEU B 1 105 ? -0.305 22.156 7.191 1 98.12 105 LEU B CA 1
ATOM 2624 C C . LEU B 1 105 ? 0.422 22.266 5.855 1 98.12 105 LEU B C 1
ATOM 2626 O O . LEU B 1 105 ? 0.898 23.344 5.488 1 98.12 105 LEU B O 1
ATOM 2630 N N . GLN B 1 106 ? 0.386 21.188 5.168 1 96.25 106 GLN B N 1
ATOM 2631 C CA . GLN B 1 106 ? 1.131 21.141 3.914 1 96.25 106 GLN B CA 1
ATOM 2632 C C . GLN B 1 106 ? 0.244 21.516 2.73 1 96.25 106 GLN B C 1
ATOM 2634 O O . GLN B 1 106 ? -0.86 20.984 2.584 1 96.25 106 GLN B O 1
ATOM 2639 N N . PRO B 1 107 ? 0.737 22.391 1.853 1 97 107 PRO B N 1
ATOM 2640 C CA . PRO B 1 107 ? -0.065 22.812 0.7 1 97 107 PRO B CA 1
ATOM 2641 C C . PRO B 1 107 ? -0.267 21.688 -0.316 1 97 107 PRO B C 1
ATOM 2643 O O . PRO B 1 107 ? -1.196 21.75 -1.125 1 97 107 PRO B O 1
ATOM 2646 N N . THR B 1 108 ? 0.569 20.688 -0.258 1 96.31 108 THR B N 1
ATOM 2647 C CA . THR B 1 108 ? 0.495 19.609 -1.239 1 96.31 108 THR B CA 1
ATOM 2648 C C . THR B 1 108 ? -0.743 18.75 -1.005 1 96.31 108 THR B C 1
ATOM 2650 O O . THR B 1 108 ? -1.135 17.969 -1.874 1 96.31 108 THR B O 1
ATOM 2653 N N . THR B 1 109 ? -1.286 18.859 0.179 1 97.62 109 THR B N 1
ATOM 2654 C CA . THR B 1 109 ? -2.57 18.25 0.503 1 97.62 109 THR B CA 1
ATOM 2655 C C . THR B 1 109 ? -3.627 19.312 0.763 1 97.62 109 THR B C 1
ATOM 2657 O O . THR B 1 109 ? -4.004 19.562 1.911 1 97.62 109 THR B O 1
ATOM 2660 N N . PRO B 1 110 ? -4.176 19.828 -0.28 1 97.44 110 PRO B N 1
ATOM 2661 C CA . PRO B 1 110 ? -4.902 21.094 -0.202 1 97.44 110 PRO B CA 1
ATOM 2662 C C . PRO B 1 110 ? -6.332 20.922 0.309 1 97.44 110 PRO B C 1
ATOM 2664 O O . PRO B 1 110 ? -6.922 21.875 0.823 1 97.44 110 PRO B O 1
ATOM 2667 N N . PHE B 1 111 ? -6.902 19.766 0.199 1 97.75 111 PHE B N 1
ATOM 2668 C CA . PHE B 1 111 ? -8.328 19.641 0.463 1 97.75 111 PHE B CA 1
ATOM 2669 C C . PHE B 1 111 ? -8.578 19.109 1.87 1 97.75 111 PHE B C 1
ATOM 2671 O O . PHE B 1 111 ? -8.156 18 2.205 1 97.75 111 PHE B O 1
ATOM 2678 N N . ARG B 1 112 ? -9.18 19.906 2.658 1 96.88 112 ARG B N 1
ATOM 2679 C CA . ARG B 1 112 ? -9.617 19.562 4.004 1 96.88 112 ARG B CA 1
ATOM 2680 C C . ARG B 1 112 ? -11.086 19.906 4.211 1 96.88 112 ARG B C 1
ATOM 2682 O O . ARG B 1 112 ? -11.508 21.031 3.979 1 96.88 112 ARG B O 1
ATOM 2689 N N . SER B 1 113 ? -11.828 18.922 4.613 1 95.06 113 SER B N 1
ATOM 2690 C CA . SER B 1 113 ? -13.25 19.156 4.82 1 95.06 113 SER B CA 1
ATOM 2691 C C . SER B 1 113 ? -13.484 20.172 5.926 1 95.06 113 SER B C 1
ATOM 2693 O O . SER B 1 113 ? -12.68 20.297 6.852 1 95.06 113 SER B O 1
ATOM 2695 N N . ASN B 1 114 ? -14.625 20.859 5.82 1 93.06 114 ASN B N 1
ATOM 2696 C CA . ASN B 1 114 ? -14.977 21.875 6.809 1 93.06 114 ASN B CA 1
ATOM 2697 C C . ASN B 1 114 ? -15.016 21.281 8.219 1 93.06 114 ASN B C 1
ATOM 2699 O O . ASN B 1 114 ? -15.648 20.25 8.445 1 93.06 114 ASN B O 1
ATOM 2703 N N . GLY B 1 115 ? -14.281 21.922 9.055 1 95.44 115 GLY B N 1
ATOM 2704 C CA . GLY B 1 115 ? -14.32 21.531 10.461 1 95.44 115 GLY B CA 1
ATOM 2705 C C . GLY B 1 115 ? -13.328 20.453 10.812 1 95.44 115 GLY B C 1
ATOM 2706 O O . GLY B 1 115 ? -13.094 20.172 11.992 1 95.44 115 GLY B O 1
ATOM 2707 N N . PHE B 1 116 ? -12.727 19.828 9.828 1 97.5 116 PHE B N 1
ATOM 2708 C CA . PHE B 1 116 ? -11.844 18.688 10.07 1 97.5 116 PHE B CA 1
ATOM 2709 C C . PHE B 1 116 ? -10.664 19.109 10.938 1 97.5 116 PHE B C 1
ATOM 2711 O O . PHE B 1 116 ? -10.289 18.391 11.867 1 97.5 116 PHE B O 1
ATOM 2718 N N . LEU B 1 117 ? -10.133 20.25 10.695 1 98.19 117 LEU B N 1
ATOM 2719 C CA . LEU B 1 117 ? -9 20.766 11.461 1 98.19 117 LEU B CA 1
ATOM 2720 C C . LEU B 1 117 ? -9.359 20.891 12.938 1 98.19 117 LEU B C 1
ATOM 2722 O O . LEU B 1 117 ? -8.617 20.422 13.805 1 98.19 117 LEU B O 1
ATOM 2726 N N . ASP B 1 118 ? -10.492 21.438 13.273 1 98.62 118 ASP B N 1
ATOM 2727 C CA . ASP B 1 118 ? -10.906 21.641 14.656 1 98.62 118 ASP B CA 1
ATOM 2728 C C . ASP B 1 118 ? -11.203 20.312 15.352 1 98.62 118 ASP B C 1
ATOM 2730 O O . ASP B 1 118 ? -10.883 20.141 16.531 1 98.62 118 ASP B O 1
ATOM 2734 N N . VAL B 1 119 ? -11.75 19.406 14.578 1 98.62 119 VAL B N 1
ATOM 2735 C CA . VAL B 1 119 ? -12.016 18.078 15.141 1 98.62 119 VAL B CA 1
ATOM 2736 C C . VAL B 1 119 ? -10.695 17.406 15.508 1 98.62 119 VAL B C 1
ATOM 2738 O O . VAL B 1 119 ? -10.586 16.797 16.578 1 98.62 119 VAL B O 1
ATOM 2741 N N . ALA B 1 120 ? -9.742 17.516 14.672 1 98.81 120 ALA B N 1
ATOM 2742 C CA . ALA B 1 120 ? -8.43 16.938 14.922 1 98.81 120 ALA B CA 1
ATOM 2743 C C . ALA B 1 120 ? -7.773 17.578 16.156 1 98.81 120 ALA B C 1
ATOM 2745 O O . ALA B 1 120 ? -7.23 16.875 17 1 98.81 120 ALA B O 1
ATOM 2746 N N . ILE B 1 121 ? -7.852 18.891 16.234 1 98.81 121 ILE B N 1
ATOM 2747 C CA . ILE B 1 121 ? -7.242 19.625 17.344 1 98.81 121 ILE B CA 1
ATOM 2748 C C . ILE B 1 121 ? -7.922 19.219 18.656 1 98.81 121 ILE B C 1
ATOM 2750 O O . ILE B 1 121 ? -7.254 18.969 19.656 1 98.81 121 ILE B O 1
ATOM 2754 N N . GLN B 1 122 ? -9.203 19.156 18.625 1 98.81 122 GLN B N 1
ATOM 2755 C CA . GLN B 1 122 ? -9.938 18.766 19.828 1 98.81 122 GLN B CA 1
ATOM 2756 C C . GLN B 1 122 ? -9.555 17.359 20.281 1 98.81 122 GLN B C 1
ATOM 2758 O O . GLN B 1 122 ? -9.352 17.125 21.469 1 98.81 122 GLN B O 1
ATOM 2763 N N . LYS B 1 123 ? -9.43 16.469 19.344 1 98.75 123 LYS B N 1
ATOM 2764 C CA . LYS B 1 123 ? -9.023 15.109 19.672 1 98.75 123 LYS B CA 1
ATOM 2765 C C . LYS B 1 123 ? -7.621 15.086 20.281 1 98.75 123 LYS B C 1
ATOM 2767 O O . LYS B 1 123 ? -7.371 14.391 21.266 1 98.75 123 LYS B O 1
ATOM 2772 N N . PHE B 1 124 ? -6.781 15.805 19.719 1 98.81 124 PHE B N 1
ATOM 2773 C CA . PHE B 1 124 ? -5.406 15.93 20.188 1 98.81 124 PHE B CA 1
ATOM 2774 C C . PHE B 1 124 ? -5.379 16.391 21.641 1 98.81 124 PHE B C 1
ATOM 2776 O O . PHE B 1 124 ? -4.672 15.805 22.469 1 98.81 124 PHE B O 1
ATOM 2783 N N . ILE B 1 125 ? -6.156 17.406 21.938 1 98.62 125 ILE B N 1
ATOM 2784 C CA . ILE B 1 125 ? -6.215 17.969 23.281 1 98.62 125 ILE B CA 1
ATOM 2785 C C . ILE B 1 125 ? -6.844 16.953 24.234 1 98.62 125 ILE B C 1
ATOM 2787 O O . ILE B 1 125 ? -6.293 16.688 25.312 1 98.62 125 ILE B O 1
ATOM 2791 N N . ASN B 1 126 ? -7.922 16.328 23.797 1 98.38 126 ASN B N 1
ATOM 2792 C CA . ASN B 1 126 ? -8.68 15.422 24.656 1 98.38 126 ASN B CA 1
ATOM 2793 C C . ASN B 1 126 ? -7.879 14.164 25 1 98.38 126 ASN B C 1
ATOM 2795 O O . ASN B 1 126 ? -7.938 13.664 26.125 1 98.38 126 ASN B O 1
ATOM 2799 N N . GLU B 1 127 ? -7.129 13.672 24.047 1 97.88 127 GLU B N 1
ATOM 2800 C CA . GLU B 1 127 ? -6.391 12.43 24.234 1 97.88 127 GLU B CA 1
ATOM 2801 C C . GLU B 1 127 ? -5.039 12.68 24.906 1 97.88 127 GLU B C 1
ATOM 2803 O O . GLU B 1 127 ? -4.383 11.742 25.359 1 97.88 127 GLU B O 1
ATOM 2808 N N . ASP B 1 128 ? -4.656 13.938 24.969 1 97.88 128 ASP B N 1
ATOM 2809 C CA . ASP B 1 128 ? -3.398 14.336 25.594 1 97.88 128 ASP B CA 1
ATOM 2810 C C . ASP B 1 128 ? -2.232 13.523 25.047 1 97.88 128 ASP B C 1
ATOM 2812 O O . ASP B 1 128 ? -1.484 12.906 25.812 1 97.88 128 ASP B O 1
ATOM 2816 N N . VAL B 1 129 ? -2.094 13.516 23.766 1 98.5 129 VAL B N 1
ATOM 2817 C CA . VAL B 1 129 ? -1.041 12.773 23.078 1 98.5 129 VAL B CA 1
ATOM 2818 C C . VAL B 1 129 ? 0.116 13.711 22.75 1 98.5 129 VAL B C 1
ATOM 2820 O O . VAL B 1 129 ? -0.02 14.93 22.844 1 98.5 129 VAL B O 1
ATOM 2823 N N . ASP B 1 130 ? 1.271 13.094 22.391 1 98.56 130 ASP B N 1
ATOM 2824 C CA . ASP B 1 130 ? 2.424 13.875 21.938 1 98.56 130 ASP B CA 1
ATOM 2825 C C . ASP B 1 130 ? 2.176 14.484 20.562 1 98.56 130 ASP B C 1
ATOM 2827 O O . ASP B 1 130 ? 2.576 15.625 20.312 1 98.56 130 ASP B O 1
ATOM 2831 N N . ALA B 1 131 ? 1.508 13.727 19.797 1 98.75 131 ALA B N 1
ATOM 2832 C CA . ALA B 1 131 ? 1.233 14.109 18.422 1 98.75 131 ALA B CA 1
ATOM 2833 C C . ALA B 1 131 ? -0.02 13.414 17.891 1 98.75 131 ALA B C 1
ATOM 2835 O O . ALA B 1 131 ? -0.406 12.352 18.406 1 98.75 131 ALA B O 1
ATOM 2836 N N . LEU B 1 132 ? -0.648 14.031 16.969 1 98.88 132 LEU B N 1
ATOM 2837 C CA . LEU B 1 132 ? -1.784 13.461 16.25 1 98.88 132 LEU B CA 1
ATOM 2838 C C . LEU B 1 132 ? -1.646 13.695 14.75 1 98.88 132 LEU B C 1
ATOM 2840 O O . LEU B 1 132 ? -1.347 14.812 14.312 1 98.88 132 LEU B O 1
ATOM 2844 N N . VAL B 1 133 ? -1.854 12.586 14.016 1 98.75 133 VAL B N 1
ATOM 2845 C CA . VAL B 1 133 ? -1.769 12.695 12.562 1 98.75 133 VAL B CA 1
ATOM 2846 C C . VAL B 1 133 ? -3.08 12.234 11.93 1 98.75 133 VAL B C 1
ATOM 2848 O O . VAL B 1 133 ? -3.777 11.383 12.484 1 98.75 133 VAL B O 1
ATOM 2851 N N . SER B 1 134 ? -3.424 12.891 10.82 1 98.81 134 SER B N 1
ATOM 2852 C CA . SER B 1 134 ? -4.512 12.336 10.016 1 98.81 134 SER B CA 1
ATOM 2853 C C . SER B 1 134 ? -4.023 11.188 9.133 1 98.81 134 SER B C 1
ATOM 2855 O O . SER B 1 134 ? -2.887 11.211 8.656 1 98.81 134 SER B O 1
ATOM 2857 N N . VAL B 1 135 ? -4.938 10.227 8.992 1 98.81 135 VAL B N 1
ATOM 2858 C CA . VAL B 1 135 ? -4.512 9.016 8.297 1 98.81 135 VAL B CA 1
ATOM 2859 C C . VAL B 1 135 ? -5.629 8.531 7.379 1 98.81 135 VAL B C 1
ATOM 2861 O O . VAL B 1 135 ? -6.766 8.992 7.473 1 98.81 135 VAL B O 1
ATOM 2864 N N . LEU B 1 136 ? -5.25 7.66 6.5 1 98.69 136 LEU B N 1
ATOM 2865 C CA . LEU B 1 136 ? -6.168 6.875 5.684 1 98.69 136 LEU B CA 1
ATOM 2866 C C . LEU B 1 136 ? -5.809 5.395 5.734 1 98.69 136 LEU B C 1
ATOM 2868 O O . LEU B 1 136 ? -4.648 5.039 5.953 1 98.69 136 LEU B O 1
ATOM 2872 N N . PRO B 1 137 ? -6.781 4.547 5.555 1 98.44 137 PRO B N 1
ATOM 2873 C CA . PRO B 1 137 ? -6.492 3.109 5.559 1 98.44 137 PRO B CA 1
ATOM 2874 C C . PRO B 1 137 ? -5.625 2.678 4.379 1 98.44 137 PRO B C 1
ATOM 2876 O O . PRO B 1 137 ? -5.766 3.211 3.275 1 98.44 137 PRO B O 1
ATOM 2879 N N . VAL B 1 138 ? -4.746 1.768 4.691 1 98.38 138 VAL B N 1
ATOM 2880 C CA . VAL B 1 138 ? -3.951 1.132 3.645 1 98.38 138 VAL B CA 1
ATOM 2881 C C . VAL B 1 138 ? -4.785 0.065 2.939 1 98.38 138 VAL B C 1
ATOM 2883 O O . VAL B 1 138 ? -5.461 -0.734 3.592 1 98.38 138 VAL B O 1
ATOM 2886 N N . PRO B 1 139 ? -4.754 0.04 1.617 1 96.44 139 PRO B N 1
ATOM 2887 C CA . PRO B 1 139 ? -5.406 -1.087 0.949 1 96.44 139 PRO B CA 1
ATOM 2888 C C . PRO B 1 139 ? -4.875 -2.439 1.417 1 96.44 139 PRO B C 1
ATOM 2890 O O . PRO B 1 139 ? -3.68 -2.576 1.691 1 96.44 139 PRO B O 1
ATOM 2893 N N . HIS B 1 140 ? -5.73 -3.41 1.401 1 95.12 140 HIS B N 1
ATOM 2894 C CA . HIS B 1 140 ? -5.387 -4.691 2.01 1 95.12 140 HIS B CA 1
ATOM 2895 C C . HIS B 1 140 ? -4.195 -5.332 1.305 1 95.12 140 HIS B C 1
ATOM 2897 O O . HIS B 1 140 ? -3.377 -6 1.941 1 95.12 140 HIS B O 1
ATOM 2903 N N . GLU B 1 141 ? -4.098 -5.137 -0.011 1 95.38 141 GLU B N 1
ATOM 2904 C CA . GLU B 1 141 ? -3.025 -5.785 -0.76 1 95.38 141 GLU B CA 1
ATOM 2905 C C . GLU B 1 141 ? -1.66 -5.234 -0.356 1 95.38 141 GLU B C 1
ATOM 2907 O O . GLU B 1 141 ? -0.636 -5.887 -0.57 1 95.38 141 GLU B O 1
ATOM 2912 N N . PHE B 1 142 ? -1.71 -4.055 0.292 1 98.19 142 PHE B N 1
ATOM 2913 C CA . PHE B 1 142 ? -0.461 -3.43 0.707 1 98.19 142 PHE B CA 1
ATOM 2914 C C . PHE B 1 142 ? -0.312 -3.473 2.223 1 98.19 142 PHE B C 1
ATOM 2916 O O . PHE B 1 142 ? 0.524 -2.766 2.791 1 98.19 142 PHE B O 1
ATOM 2923 N N . ASN B 1 143 ? -1.202 -4.23 2.873 1 98.56 143 ASN B N 1
ATOM 2924 C CA . ASN B 1 143 ? -1.028 -4.391 4.312 1 98.56 143 ASN B CA 1
ATOM 2925 C C . ASN B 1 143 ? 0.373 -4.891 4.656 1 98.56 143 ASN B C 1
ATOM 2927 O O . ASN B 1 143 ? 0.876 -5.82 4.023 1 98.56 143 ASN B O 1
ATOM 2931 N N . PRO B 1 144 ? 0.977 -4.305 5.648 1 98.25 144 PRO B N 1
ATOM 2932 C CA . PRO B 1 144 ? 2.371 -4.652 5.938 1 98.25 144 PRO B CA 1
ATOM 2933 C C . PRO B 1 144 ? 2.566 -6.145 6.184 1 98.25 144 PRO B C 1
ATOM 2935 O O . PRO B 1 144 ? 3.652 -6.68 5.938 1 98.25 144 PRO B O 1
ATOM 2938 N N . HIS B 1 145 ? 1.588 -6.836 6.59 1 98 145 HIS B N 1
ATOM 2939 C CA . HIS B 1 145 ? 1.683 -8.266 6.883 1 98 145 HIS B CA 1
ATOM 2940 C C . HIS B 1 145 ? 1.565 -9.094 5.613 1 98 145 HIS B C 1
ATOM 2942 O O . HIS B 1 145 ? 1.725 -10.32 5.652 1 98 145 HIS B O 1
ATOM 2948 N N . TRP B 1 146 ? 1.312 -8.422 4.496 1 97.75 146 TRP B N 1
ATOM 2949 C CA . TRP B 1 146 ? 1.252 -9.07 3.193 1 97.75 146 TRP B CA 1
ATOM 2950 C C . TRP B 1 146 ? 2.328 -8.523 2.26 1 97.75 146 TRP B C 1
ATOM 2952 O O . TRP B 1 146 ? 2.336 -8.828 1.064 1 97.75 146 TRP B O 1
ATOM 2962 N N . VAL B 1 147 ? 3.123 -7.656 2.807 1 98.56 147 VAL B N 1
ATOM 2963 C CA . VAL B 1 147 ? 4.195 -7.047 2.025 1 98.56 147 VAL B CA 1
ATOM 2964 C C . VAL B 1 147 ? 5.527 -7.711 2.367 1 98.56 147 VAL B C 1
ATOM 2966 O O . VAL B 1 147 ? 5.773 -8.062 3.523 1 98.56 147 VAL B O 1
ATOM 2969 N N . PHE B 1 148 ? 6.387 -7.875 1.335 1 98.5 148 PHE B N 1
ATOM 2970 C CA . PHE B 1 148 ? 7.668 -8.555 1.472 1 98.5 148 PHE B CA 1
ATOM 2971 C C . PHE B 1 148 ? 8.82 -7.598 1.17 1 98.5 148 PHE B C 1
ATOM 2973 O O . PHE B 1 148 ? 8.656 -6.648 0.399 1 98.5 148 PHE B O 1
ATOM 2980 N N . GLU B 1 149 ? 9.93 -7.883 1.788 1 97.94 149 GLU B N 1
ATOM 2981 C CA . GLU B 1 149 ? 11.188 -7.203 1.519 1 97.94 149 GLU B CA 1
ATOM 2982 C C . GLU B 1 149 ? 12.32 -8.203 1.282 1 97.94 149 GLU B C 1
ATOM 2984 O O . GLU B 1 149 ? 12.328 -9.281 1.879 1 97.94 149 GLU B O 1
ATOM 2989 N N . PRO B 1 150 ? 13.227 -7.859 0.404 1 97.31 150 PRO B N 1
ATOM 2990 C CA . PRO B 1 150 ? 14.383 -8.742 0.255 1 97.31 150 PRO B CA 1
ATOM 2991 C C . PRO B 1 150 ? 15.281 -8.758 1.494 1 97.31 150 PRO B C 1
ATOM 2993 O O . PRO B 1 150 ? 15.461 -7.727 2.143 1 97.31 150 PRO B O 1
ATOM 2996 N N . ASP B 1 151 ? 15.719 -9.914 1.764 1 94.81 151 ASP B N 1
ATOM 2997 C CA . ASP B 1 151 ? 16.703 -10.008 2.84 1 94.81 151 ASP B CA 1
ATOM 2998 C C . ASP B 1 151 ? 18.125 -9.898 2.299 1 94.81 151 ASP B C 1
ATOM 3000 O O . ASP B 1 151 ? 18.328 -9.555 1.132 1 94.81 151 ASP B O 1
ATOM 3004 N N . ASN B 1 152 ? 19.062 -10.148 3.162 1 93.62 152 ASN B N 1
ATOM 3005 C CA . ASN B 1 152 ? 20.453 -9.969 2.795 1 93.62 152 ASN B CA 1
ATOM 3006 C C . ASN B 1 152 ? 20.891 -10.969 1.727 1 93.62 152 ASN B C 1
ATOM 3008 O O . ASN B 1 152 ? 21.891 -10.766 1.041 1 93.62 152 ASN B O 1
ATOM 3012 N N . ASN B 1 153 ? 20.156 -12.047 1.549 1 94 153 ASN B N 1
ATOM 3013 C CA . ASN B 1 153 ? 20.469 -13.07 0.559 1 94 153 ASN B CA 1
ATOM 3014 C C . ASN B 1 153 ? 19.656 -12.898 -0.715 1 94 153 ASN B C 1
ATOM 3016 O O . ASN B 1 153 ? 19.672 -13.75 -1.6 1 94 153 ASN B O 1
ATOM 3020 N N . GLY B 1 154 ? 18.844 -11.852 -0.716 1 94.75 154 GLY B N 1
ATOM 3021 C CA . GLY B 1 154 ? 18.031 -11.578 -1.892 1 94.75 154 GLY B CA 1
ATOM 3022 C C . GLY B 1 154 ? 16.734 -12.367 -1.909 1 94.75 154 GLY B C 1
ATOM 3023 O O . GLY B 1 154 ? 16.078 -12.453 -2.943 1 94.75 154 GLY B O 1
ATOM 3024 N N . MET B 1 155 ? 16.422 -12.969 -0.773 1 97.31 155 MET B N 1
ATOM 3025 C CA . MET B 1 155 ? 15.164 -13.688 -0.62 1 97.31 155 MET B CA 1
ATOM 3026 C C . MET B 1 155 ? 14.117 -12.812 0.058 1 97.31 155 MET B C 1
ATOM 3028 O O . MET B 1 155 ? 14.461 -11.859 0.765 1 97.31 155 MET B O 1
ATOM 3032 N N . LEU B 1 156 ? 12.883 -13.172 -0.142 1 98 156 LEU B N 1
ATOM 3033 C CA . LEU B 1 156 ? 11.82 -12.359 0.434 1 98 156 LEU B CA 1
ATOM 3034 C C . LEU B 1 156 ? 11.555 -12.75 1.882 1 98 156 LEU B C 1
ATOM 3036 O O . LEU B 1 156 ? 11.57 -13.938 2.219 1 98 156 LEU B O 1
ATOM 3040 N N . LYS B 1 157 ? 11.289 -11.797 2.623 1 97.69 157 LYS B N 1
ATOM 3041 C CA . LYS B 1 157 ? 10.758 -11.945 3.975 1 97.69 157 LYS B CA 1
ATOM 3042 C C . LYS B 1 157 ? 9.57 -11.016 4.207 1 97.69 157 LYS B C 1
ATOM 3044 O O . LYS B 1 157 ? 9.461 -9.969 3.562 1 97.69 157 LYS B O 1
ATOM 3049 N N . ILE B 1 158 ? 8.719 -11.414 5.121 1 97.62 158 ILE B N 1
ATOM 3050 C CA . ILE B 1 158 ? 7.602 -10.539 5.461 1 97.62 158 ILE B CA 1
ATOM 3051 C C . ILE B 1 158 ? 8.125 -9.273 6.125 1 97.62 158 ILE B C 1
ATOM 3053 O O . ILE B 1 158 ? 8.969 -9.336 7.02 1 97.62 158 ILE B O 1
ATOM 3057 N N . ALA B 1 159 ? 7.609 -8.156 5.73 1 97.56 159 ALA B N 1
ATOM 3058 C CA . ALA B 1 159 ? 8.164 -6.867 6.129 1 97.56 159 ALA B CA 1
ATOM 3059 C C . ALA B 1 159 ? 8.055 -6.664 7.637 1 97.56 159 ALA B C 1
ATOM 3061 O O . ALA B 1 159 ? 8.898 -6 8.242 1 97.56 159 ALA B O 1
ATOM 3062 N N . THR B 1 160 ? 7.051 -7.277 8.242 1 97.06 160 THR B N 1
ATOM 3063 C CA . THR B 1 160 ? 6.812 -7.066 9.672 1 97.06 160 THR B CA 1
ATOM 3064 C C . THR B 1 160 ? 7.602 -8.078 10.5 1 97.06 160 THR B C 1
ATOM 3066 O O . THR B 1 160 ? 7.512 -8.078 11.734 1 97.06 160 THR B O 1
ATOM 3069 N N . GLY B 1 161 ? 8.258 -9 9.867 1 94.75 161 GLY B N 1
ATOM 3070 C CA . GLY B 1 161 ? 9.195 -9.867 10.562 1 94.75 161 GLY B CA 1
ATOM 3071 C C . GLY B 1 161 ? 8.617 -11.234 10.875 1 94.75 161 GLY B C 1
ATOM 3072 O O . GLY B 1 161 ? 9.344 -12.141 11.305 1 94.75 161 GLY B O 1
ATOM 3073 N N . GLU B 1 162 ? 7.32 -11.414 10.625 1 92.62 162 GLU B N 1
ATOM 3074 C CA . GLU B 1 162 ? 6.703 -12.711 10.891 1 92.62 162 GLU B CA 1
ATOM 3075 C C . GLU B 1 162 ? 7.242 -13.781 9.945 1 92.62 162 GLU B C 1
ATOM 3077 O O . GLU B 1 162 ? 7.629 -13.477 8.82 1 92.62 162 GLU B O 1
ATOM 3082 N N . LYS B 1 163 ? 7.172 -14.992 10.406 1 90.44 163 LYS B N 1
ATOM 3083 C CA . LYS B 1 163 ? 7.637 -16.109 9.594 1 90.44 163 LYS B CA 1
ATOM 3084 C C . LYS B 1 163 ? 6.516 -16.656 8.711 1 90.44 163 LYS B C 1
ATOM 3086 O O . LYS B 1 163 ? 6.766 -17.125 7.598 1 90.44 163 LYS B O 1
ATOM 3091 N N . GLU B 1 164 ? 5.332 -16.547 9.273 1 91.19 164 GLU B N 1
ATOM 3092 C CA . GLU B 1 164 ? 4.172 -17.047 8.547 1 91.19 164 GLU B CA 1
ATOM 3093 C C . GLU B 1 164 ? 3.256 -15.906 8.117 1 91.19 164 GLU B C 1
ATOM 3095 O O . GLU B 1 164 ? 3.023 -14.969 8.883 1 91.19 164 GLU B O 1
ATOM 3100 N N . ILE B 1 165 ? 2.77 -16.016 6.98 1 92.75 165 ILE B N 1
ATOM 3101 C CA . ILE B 1 165 ? 1.889 -14.984 6.434 1 92.75 165 ILE B CA 1
ATOM 3102 C C . ILE B 1 165 ? 0.482 -15.156 7 1 92.75 165 ILE B C 1
ATOM 3104 O O . ILE B 1 165 ? 0.051 -16.281 7.281 1 92.75 165 ILE B O 1
ATOM 3108 N N . ILE B 1 166 ? -0.181 -14.055 7.188 1 91.94 166 ILE B N 1
ATOM 3109 C CA . ILE B 1 166 ? -1.601 -14.102 7.523 1 91.94 166 ILE B CA 1
ATOM 3110 C C . ILE B 1 166 ? -2.398 -14.57 6.309 1 91.94 166 ILE B C 1
ATOM 3112 O O . ILE B 1 166 ? -2.375 -13.93 5.254 1 91.94 166 ILE B O 1
ATOM 3116 N N . LYS B 1 167 ? -3.191 -15.594 6.391 1 83.94 167 LYS B N 1
ATOM 3117 C CA . LYS B 1 167 ? -3.752 -16.297 5.238 1 83.94 167 LYS B CA 1
ATOM 3118 C C . LYS B 1 167 ? -5.023 -15.617 4.746 1 83.94 167 LYS B C 1
ATOM 3120 O O . LYS B 1 167 ? -5.309 -15.609 3.547 1 83.94 167 LYS B O 1
ATOM 3125 N N . ARG B 1 168 ? -5.734 -15.031 5.707 1 83.31 168 ARG B N 1
ATOM 3126 C CA . ARG B 1 168 ? -7.043 -14.484 5.355 1 83.31 168 ARG B CA 1
ATOM 3127 C C . ARG B 1 168 ? -7.078 -12.977 5.566 1 83.31 168 ARG B C 1
ATOM 3129 O O . ARG B 1 168 ? -6.605 -12.477 6.586 1 83.31 168 ARG B O 1
ATOM 3136 N N . ARG B 1 169 ? -7.777 -12.305 4.664 1 87.31 169 ARG B N 1
ATOM 3137 C CA . ARG B 1 169 ? -7.883 -10.852 4.676 1 87.31 169 ARG B CA 1
ATOM 3138 C C . ARG B 1 169 ? -8.531 -10.359 5.965 1 87.31 169 ARG B C 1
ATOM 3140 O O . ARG B 1 169 ? -8.102 -9.352 6.531 1 87.31 169 ARG B O 1
ATOM 3147 N N . GLN B 1 170 ? -9.555 -11.055 6.457 1 87 170 GLN B N 1
ATOM 3148 C CA . GLN B 1 170 ? -10.32 -10.633 7.625 1 87 170 GLN B CA 1
ATOM 3149 C C . GLN B 1 170 ? -9.469 -10.688 8.891 1 87 170 GLN B C 1
ATOM 3151 O O . GLN B 1 170 ? -9.844 -10.133 9.922 1 87 170 GLN B O 1
ATOM 3156 N N . GLU B 1 171 ? -8.328 -11.352 8.797 1 91.19 171 GLU B N 1
ATOM 3157 C CA . GLU B 1 171 ? -7.445 -11.508 9.945 1 91.19 171 GLU B CA 1
ATOM 3158 C C . GLU B 1 171 ? -6.344 -10.445 9.945 1 91.19 171 GLU B C 1
ATOM 3160 O O . GLU B 1 171 ? -5.562 -10.352 10.898 1 91.19 171 GLU B O 1
ATOM 3165 N N . LEU B 1 172 ? -6.285 -9.641 8.945 1 95.12 172 LEU B N 1
ATOM 3166 C CA . LEU B 1 172 ? -5.277 -8.586 8.867 1 95.12 172 LEU B CA 1
ATOM 3167 C C . LEU B 1 172 ? -5.578 -7.473 9.859 1 95.12 172 LEU B C 1
ATOM 3169 O O . LEU B 1 172 ? -6.715 -7 9.945 1 95.12 172 LEU B O 1
ATOM 3173 N N . PRO B 1 173 ? -4.621 -7.047 10.617 1 95.81 173 PRO B N 1
ATOM 3174 C CA . PRO B 1 173 ? -4.824 -5.836 11.414 1 95.81 173 PRO B CA 1
ATOM 3175 C C . PRO B 1 173 ? -5.062 -4.594 10.562 1 95.81 173 PRO B C 1
ATOM 3177 O O . PRO B 1 173 ? -4.582 -4.52 9.43 1 95.81 173 PRO B O 1
ATOM 3180 N N . PRO B 1 174 ? -5.824 -3.662 11.133 1 97.31 174 PRO B N 1
ATOM 3181 C CA . PRO B 1 174 ? -5.918 -2.393 10.406 1 97.31 174 PRO B CA 1
ATOM 3182 C C . PRO B 1 174 ? -4.566 -1.69 10.273 1 97.31 174 PRO B C 1
ATOM 3184 O O . PRO B 1 174 ? -3.742 -1.753 11.188 1 97.31 174 PRO B O 1
ATOM 3187 N N . ALA B 1 175 ? -4.352 -1.115 9.148 1 98.44 175 ALA B N 1
ATOM 3188 C CA . ALA B 1 175 ? -3.135 -0.364 8.859 1 98.44 175 ALA B CA 1
ATOM 3189 C C . ALA B 1 175 ? -3.463 0.989 8.234 1 98.44 175 ALA B C 1
ATOM 3191 O O . ALA B 1 175 ? -4.43 1.112 7.477 1 98.44 175 ALA B O 1
ATOM 3192 N N . TYR B 1 176 ? -2.613 2.02 8.578 1 98.81 176 TYR B N 1
ATOM 3193 C CA . TYR B 1 176 ? -2.879 3.383 8.133 1 98.81 176 TYR B CA 1
ATOM 3194 C C . TYR B 1 176 ? -1.613 4.035 7.59 1 98.81 176 TYR B C 1
ATOM 3196 O O . TYR B 1 176 ? -0.508 3.742 8.055 1 98.81 176 TYR B O 1
ATOM 3204 N N . PHE B 1 177 ? -1.788 4.824 6.574 1 98.56 177 PHE B N 1
ATOM 3205 C CA . PHE B 1 177 ? -0.706 5.707 6.148 1 98.56 177 PHE B CA 1
ATOM 3206 C C . PHE B 1 177 ? -1.069 7.168 6.395 1 98.56 177 PHE B C 1
ATOM 3208 O O . PHE B 1 177 ? -2.248 7.508 6.508 1 98.56 177 PHE B O 1
ATOM 3215 N N . ARG B 1 178 ? -0.08 8.016 6.555 1 97.75 178 ARG B N 1
ATOM 3216 C CA . ARG B 1 178 ? -0.288 9.453 6.723 1 97.75 178 ARG B CA 1
ATOM 3217 C C . ARG B 1 178 ? -0.75 10.094 5.422 1 97.75 178 ARG B C 1
ATOM 3219 O O . ARG B 1 178 ? -0.116 9.922 4.379 1 97.75 178 ARG B O 1
ATOM 3226 N N . ASP B 1 179 ? -1.832 10.805 5.566 1 97.62 179 ASP B N 1
ATOM 3227 C CA . ASP B 1 179 ? -2.33 11.414 4.336 1 97.62 179 ASP B CA 1
ATOM 3228 C C . ASP B 1 179 ? -1.74 12.805 4.129 1 97.62 179 ASP B C 1
ATOM 3230 O O . ASP B 1 179 ? -1.949 13.43 3.086 1 97.62 179 ASP B O 1
ATOM 3234 N N . GLY B 1 180 ? -1.009 13.312 5.152 1 96.56 180 GLY B N 1
ATOM 3235 C CA . GLY B 1 180 ? -0.303 14.578 5.012 1 96.56 180 GLY B CA 1
ATOM 3236 C C . GLY B 1 180 ? -1.178 15.781 5.297 1 96.56 180 GLY B C 1
ATOM 3237 O O . GLY B 1 180 ? -0.704 16.922 5.266 1 96.56 180 GLY B O 1
ATOM 3238 N N . SER B 1 181 ? -2.436 15.617 5.656 1 97.75 181 SER B N 1
ATOM 3239 C CA . SER B 1 181 ? -3.383 16.719 5.812 1 97.75 181 SER B CA 1
ATOM 3240 C C . SER B 1 181 ? -3.16 17.453 7.125 1 97.75 181 SER B C 1
ATOM 3242 O O . SER B 1 181 ? -3.26 18.688 7.176 1 97.75 181 SER B O 1
ATOM 3244 N N . ILE B 1 182 ? -2.885 16.672 8.148 1 98.31 182 ILE B N 1
ATOM 3245 C CA . ILE B 1 182 ? -2.777 17.297 9.469 1 98.31 182 ILE B CA 1
ATOM 3246 C C . ILE B 1 182 ? -1.676 16.594 10.273 1 98.31 182 ILE B C 1
ATOM 3248 O O . ILE B 1 182 ? -1.642 15.375 10.367 1 98.31 182 ILE B O 1
ATOM 3252 N N . TYR B 1 183 ? -0.751 17.359 10.797 1 98.56 183 TYR B N 1
ATOM 3253 C CA . TYR B 1 183 ? 0.198 16.969 11.828 1 98.56 183 TYR B CA 1
ATOM 3254 C C . TYR B 1 183 ? 0.132 17.922 13.023 1 98.56 183 TYR B C 1
ATOM 3256 O O . TYR B 1 183 ? 0.462 19.109 12.898 1 98.56 183 TYR B O 1
ATOM 3264 N N . ILE B 1 184 ? -0.308 17.469 14.102 1 98.88 184 ILE B N 1
ATOM 3265 C CA . ILE B 1 184 ? -0.285 18.266 15.328 1 98.88 184 ILE B CA 1
ATOM 3266 C C . ILE B 1 184 ? 0.714 17.656 16.312 1 98.88 184 ILE B C 1
ATOM 3268 O O . ILE B 1 184 ? 0.638 16.469 16.641 1 98.88 184 ILE B O 1
ATOM 3272 N N . THR B 1 185 ? 1.618 18.422 16.766 1 98.88 185 THR B N 1
ATOM 3273 C CA . THR B 1 185 ? 2.676 17.906 17.641 1 98.88 185 THR B CA 1
ATOM 3274 C C . THR B 1 185 ? 3.004 18.922 18.734 1 98.88 185 THR B C 1
ATOM 3276 O O . THR B 1 185 ? 3.088 20.125 18.469 1 98.88 185 THR B O 1
ATOM 3279 N N . LYS B 1 186 ? 3.115 18.484 19.938 1 98.94 186 LYS B N 1
ATOM 3280 C CA . LYS B 1 186 ? 3.559 19.359 21 1 98.94 186 LYS B CA 1
ATOM 3281 C C . LYS B 1 186 ? 4.895 20.016 20.672 1 98.94 186 LYS B C 1
ATOM 3283 O O . LYS B 1 186 ? 5.789 19.375 20.125 1 98.94 186 LYS B O 1
ATOM 3288 N N . THR B 1 187 ? 4.98 21.281 21.031 1 98.88 187 THR B N 1
ATOM 3289 C CA . THR B 1 187 ? 6.18 22.062 20.719 1 98.88 187 THR B CA 1
ATOM 3290 C C . THR B 1 187 ? 7.422 21.391 21.312 1 98.88 187 THR B C 1
ATOM 3292 O O . THR B 1 187 ? 8.469 21.344 20.656 1 98.88 187 THR B O 1
ATOM 3295 N N . SER B 1 188 ? 7.336 20.844 22.453 1 98.69 188 SER B N 1
ATOM 3296 C CA . SER B 1 188 ? 8.469 20.188 23.094 1 98.69 188 SER B CA 1
ATOM 3297 C C . SER B 1 188 ? 8.953 19 22.281 1 98.69 188 SER B C 1
ATOM 3299 O O . SER B 1 188 ? 10.156 18.75 22.203 1 98.69 188 SER B O 1
ATOM 3301 N N . VAL B 1 189 ? 8.055 18.281 21.688 1 98.5 189 VAL B N 1
ATOM 3302 C CA . VAL B 1 189 ? 8.383 17.109 20.875 1 98.5 189 VAL B CA 1
ATOM 3303 C C . VAL B 1 189 ? 9.086 17.562 19.594 1 98.5 189 VAL B C 1
ATOM 3305 O O . VAL B 1 189 ? 10.086 16.969 19.188 1 98.5 189 VAL B O 1
ATOM 3308 N N . ILE B 1 190 ? 8.617 18.641 19.016 1 98.69 190 ILE B N 1
ATOM 3309 C CA . ILE B 1 190 ? 9.242 19.203 17.828 1 98.69 190 ILE B CA 1
ATOM 3310 C C . ILE B 1 190 ? 10.664 19.641 18.156 1 98.69 190 ILE B C 1
ATOM 3312 O O . ILE B 1 190 ? 11.602 19.375 17.406 1 98.69 190 ILE B O 1
ATOM 3316 N N . LYS B 1 191 ? 10.805 20.328 19.219 1 98.38 191 LYS B N 1
ATOM 3317 C CA . LYS B 1 191 ? 12.117 20.828 19.625 1 98.38 191 LYS B CA 1
ATOM 3318 C C . LYS B 1 191 ? 13.094 19.672 19.844 1 98.38 191 LYS B C 1
ATOM 3320 O O . LYS B 1 191 ? 14.305 19.844 19.672 1 98.38 191 LYS B O 1
ATOM 3325 N N . SER B 1 192 ? 12.547 18.516 20.141 1 96.94 192 SER B N 1
ATOM 3326 C CA . SER B 1 192 ? 13.391 17.344 20.344 1 96.94 192 SER B CA 1
ATOM 3327 C C . SER B 1 192 ? 13.68 16.641 19.031 1 96.94 192 SER B C 1
ATOM 3329 O O . SER B 1 192 ? 14.398 15.633 19 1 96.94 192 SER B O 1
ATOM 3331 N N . GLY B 1 193 ? 13.086 17.078 18 1 95.25 193 GLY B N 1
ATOM 3332 C CA . GLY B 1 193 ? 13.469 16.594 16.688 1 95.25 193 GLY B CA 1
ATOM 3333 C C . GLY B 1 193 ? 12.5 15.578 16.109 1 95.25 193 GLY B C 1
ATOM 3334 O O . GLY B 1 193 ? 12.859 14.797 15.234 1 95.25 193 GLY B O 1
ATOM 3335 N N . SER B 1 194 ? 11.219 15.57 16.641 1 95.12 194 SER B N 1
ATOM 3336 C CA . SER B 1 194 ? 10.25 14.586 16.156 1 95.12 194 SER B CA 1
ATOM 3337 C C . SER B 1 194 ? 8.891 15.234 15.898 1 95.12 194 SER B C 1
ATOM 3339 O O . SER B 1 194 ? 8.484 16.156 16.609 1 95.12 194 SER B O 1
ATOM 3341 N N . PHE B 1 195 ? 8.188 14.688 14.867 1 96.88 195 PHE B N 1
ATOM 3342 C CA . PHE B 1 195 ? 6.801 15.086 14.641 1 96.88 195 PHE B CA 1
ATOM 3343 C C . PHE B 1 195 ? 5.84 14.102 15.305 1 96.88 195 PHE B C 1
ATOM 3345 O O . PHE B 1 195 ? 4.633 14.344 15.352 1 96.88 195 PHE B O 1
ATOM 3352 N N . TYR B 1 196 ? 6.309 13.062 15.844 1 96.5 196 TYR B N 1
ATOM 3353 C CA . TYR B 1 196 ? 5.422 11.953 16.172 1 96.5 196 TYR B CA 1
ATOM 3354 C C . TYR B 1 196 ? 5.402 11.703 17.688 1 96.5 196 TYR B C 1
ATOM 3356 O O . TYR B 1 196 ? 4.363 11.359 18.25 1 96.5 196 TYR B O 1
ATOM 3364 N N . GLY B 1 197 ? 6.621 11.859 18.297 1 95.31 197 GLY B N 1
ATOM 3365 C CA . GLY B 1 197 ? 6.719 11.57 19.719 1 95.31 197 GLY B CA 1
ATOM 3366 C C . GLY B 1 197 ? 6.566 10.102 20.047 1 95.31 197 GLY B C 1
ATOM 3367 O O . GLY B 1 197 ? 6.926 9.242 19.234 1 95.31 197 GLY B O 1
ATOM 3368 N N . THR B 1 198 ? 6.094 9.844 21.297 1 94.06 198 THR B N 1
ATOM 3369 C CA . THR B 1 198 ? 5.961 8.469 21.75 1 94.06 198 THR B CA 1
ATOM 3370 C C . THR B 1 198 ? 4.492 8.055 21.797 1 94.06 198 THR B C 1
ATOM 3372 O O . THR B 1 198 ? 4.156 6.898 21.516 1 94.06 198 THR B O 1
ATOM 3375 N N . LYS B 1 199 ? 3.703 8.945 22.156 1 97.19 199 LYS B N 1
ATOM 3376 C CA . LYS B 1 199 ? 2.256 8.75 22.172 1 97.19 199 LYS B CA 1
ATOM 3377 C C . LYS B 1 199 ? 1.615 9.383 20.938 1 97.19 199 LYS B C 1
ATOM 3379 O O . LYS B 1 199 ? 1.226 10.547 20.969 1 97.19 199 LYS B O 1
ATOM 3384 N N . LEU B 1 200 ? 1.428 8.555 19.922 1 98.38 200 LEU B N 1
ATOM 3385 C CA . LEU B 1 200 ? 0.965 9.062 18.625 1 98.38 200 LEU B CA 1
ATOM 3386 C C . LEU B 1 200 ? -0.501 8.711 18.406 1 98.38 200 LEU B C 1
ATOM 3388 O O . LEU B 1 200 ? -0.835 7.551 18.141 1 98.38 200 LEU B O 1
ATOM 3392 N N . GLY B 1 201 ? -1.335 9.727 18.5 1 98.62 201 GLY B N 1
ATOM 3393 C CA . GLY B 1 201 ? -2.736 9.57 18.141 1 98.62 201 GLY B CA 1
ATOM 3394 C C . GLY B 1 201 ? -3 9.734 16.656 1 98.62 201 GLY B C 1
ATOM 3395 O O . GLY B 1 201 ? -2.088 10.047 15.891 1 98.62 201 GLY B O 1
ATOM 3396 N N . PHE B 1 202 ? -4.242 9.461 16.312 1 98.81 202 PHE B N 1
ATOM 3397 C CA . PHE B 1 202 ? -4.57 9.602 14.891 1 98.81 202 PHE B CA 1
ATOM 3398 C C . PHE B 1 202 ? -6.055 9.898 14.711 1 98.81 202 PHE B C 1
ATOM 3400 O O . PHE B 1 202 ? -6.844 9.734 15.641 1 98.81 202 PHE B O 1
ATOM 3407 N N . ILE B 1 203 ? -6.363 10.422 13.594 1 98.69 203 ILE B N 1
ATOM 3408 C CA . ILE B 1 203 ? -7.742 10.633 13.156 1 98.69 203 ILE B CA 1
ATOM 3409 C C . ILE B 1 203 ? -7.883 10.234 11.688 1 98.69 203 ILE B C 1
ATOM 3411 O O . ILE B 1 203 ? -7.055 10.609 10.852 1 98.69 203 ILE B O 1
ATOM 3415 N N . GLU B 1 204 ? -8.875 9.414 11.398 1 98.38 204 GLU B N 1
ATOM 3416 C CA . GLU B 1 204 ? -9.117 9 10.016 1 98.38 204 GLU B CA 1
ATOM 3417 C C . GLU B 1 204 ? -9.812 10.109 9.227 1 98.38 204 GLU B C 1
ATOM 3419 O O . GLU B 1 204 ? -10.781 10.703 9.695 1 98.38 204 GLU B O 1
ATOM 3424 N N . ASN B 1 205 ? -9.242 10.406 8.109 1 98.19 205 ASN B N 1
ATOM 3425 C CA . ASN B 1 205 ? -9.773 11.398 7.184 1 98.19 205 ASN B CA 1
ATOM 3426 C C . ASN B 1 205 ? -10.727 10.773 6.172 1 98.19 205 ASN B C 1
ATOM 3428 O O . ASN B 1 205 ? -10.836 9.547 6.09 1 98.19 205 ASN B O 1
ATOM 3432 N N . ASP B 1 206 ? -11.5 11.609 5.512 1 96.69 206 ASP B N 1
ATOM 3433 C CA . ASP B 1 206 ? -12.328 11.188 4.391 1 96.69 206 ASP B CA 1
ATOM 3434 C C . ASP B 1 206 ? -11.5 11.039 3.117 1 96.69 206 ASP B C 1
ATOM 3436 O O . ASP B 1 206 ? -10.922 12.016 2.635 1 96.69 206 ASP B O 1
ATOM 3440 N N . PRO B 1 207 ? -11.469 9.82 2.592 1 96.38 207 PRO B N 1
ATOM 3441 C CA . PRO B 1 207 ? -10.664 9.586 1.392 1 96.38 207 PRO B CA 1
ATOM 3442 C C . PRO B 1 207 ? -11.094 10.461 0.216 1 96.38 207 PRO B C 1
ATOM 3444 O O . PRO B 1 207 ? -10.297 10.703 -0.699 1 96.38 207 PRO B O 1
ATOM 3447 N N . GLU B 1 208 ? -12.219 10.953 0.215 1 95.06 208 GLU B N 1
ATOM 3448 C CA . GLU B 1 208 ? -12.727 11.789 -0.868 1 95.06 208 GLU B CA 1
ATOM 3449 C C . GLU B 1 208 ? -11.945 13.094 -0.971 1 95.06 208 GLU B C 1
ATOM 3451 O O . GLU B 1 208 ? -11.891 13.711 -2.037 1 95.06 208 GLU B O 1
ATOM 3456 N N . PHE B 1 209 ? -11.312 13.492 0.069 1 96.44 209 PHE B N 1
ATOM 3457 C CA . PHE B 1 209 ? -10.609 14.766 0.096 1 96.44 209 PHE B CA 1
ATOM 3458 C C . PHE B 1 209 ? -9.109 14.57 -0.1 1 96.44 209 PHE B C 1
ATOM 3460 O O . PHE B 1 209 ? -8.352 15.539 -0.179 1 96.44 209 PHE B O 1
ATOM 3467 N N . TYR B 1 210 ? -8.766 13.391 -0.217 1 97.12 210 TYR B N 1
ATOM 3468 C CA . TYR B 1 210 ? -7.336 13.102 -0.21 1 97.12 210 TYR B CA 1
ATOM 3469 C C . TYR B 1 210 ? -6.734 13.305 -1.597 1 97.12 210 TYR B C 1
ATOM 3471 O O . TYR B 1 210 ? -7.207 12.711 -2.574 1 97.12 210 TYR B O 1
ATOM 3479 N N . VAL B 1 211 ? -5.668 14.039 -1.691 1 97.06 211 VAL B N 1
ATOM 3480 C CA . VAL B 1 211 ? -4.699 14.133 -2.781 1 97.06 211 VAL B CA 1
ATOM 3481 C C . VAL B 1 211 ? -3.375 14.672 -2.25 1 97.06 211 VAL B C 1
ATOM 3483 O O . VAL B 1 211 ? -3.355 15.547 -1.386 1 97.06 211 VAL B O 1
ATOM 3486 N N . ASN B 1 212 ? -2.326 14.133 -2.6 1 96.44 212 ASN B N 1
ATOM 3487 C CA . ASN B 1 212 ? -0.98 14.625 -2.322 1 96.44 212 ASN B CA 1
ATOM 3488 C C . ASN B 1 212 ? -0.232 14.969 -3.605 1 96.44 212 ASN B C 1
ATOM 3490 O O . ASN B 1 212 ? 0.102 14.078 -4.391 1 96.44 212 ASN B O 1
ATOM 3494 N N . ILE B 1 213 ? 0.108 16.141 -3.846 1 96.44 213 ILE B N 1
ATOM 3495 C CA . ILE B 1 213 ? 0.584 16.625 -5.137 1 96.44 213 ILE B CA 1
ATOM 3496 C C . ILE B 1 213 ? 2.111 16.641 -5.152 1 96.44 213 ILE B C 1
ATOM 3498 O O . ILE B 1 213 ? 2.736 17.547 -4.602 1 96.44 213 ILE B O 1
ATOM 3502 N N . ASP B 1 214 ? 2.672 15.719 -5.836 1 90.75 214 ASP B N 1
ATOM 3503 C CA . ASP B 1 214 ? 4.121 15.648 -6.004 1 90.75 214 ASP B CA 1
ATOM 3504 C C . ASP B 1 214 ? 4.508 15.703 -7.48 1 90.75 214 ASP B C 1
ATOM 3506 O O . ASP B 1 214 ? 5.609 16.125 -7.82 1 90.75 214 ASP B O 1
ATOM 3510 N N . THR B 1 215 ? 3.576 15.297 -8.32 1 93.81 215 THR B N 1
ATOM 3511 C CA . THR B 1 215 ? 3.826 15.227 -9.758 1 93.81 215 THR B CA 1
ATOM 3512 C C . THR B 1 215 ? 2.701 15.898 -10.531 1 93.81 215 THR B C 1
ATOM 3514 O O . THR B 1 215 ? 1.679 16.281 -9.961 1 93.81 215 THR B O 1
ATOM 3517 N N . LEU B 1 216 ? 2.996 15.977 -11.852 1 95.56 216 LEU B N 1
ATOM 3518 C CA . LEU B 1 216 ? 1.966 16.547 -12.711 1 95.56 216 LEU B CA 1
ATOM 3519 C C . LEU B 1 216 ? 0.736 15.648 -12.758 1 95.56 216 LEU B C 1
ATOM 3521 O O . LEU B 1 216 ? -0.392 16.141 -12.867 1 95.56 216 LEU B O 1
ATOM 3525 N N . LYS B 1 217 ? 0.981 14.414 -12.656 1 95.25 217 LYS B N 1
ATOM 3526 C CA . LYS B 1 217 ? -0.135 13.469 -12.586 1 95.25 217 LYS B CA 1
ATOM 3527 C C . LYS B 1 217 ? -0.988 13.727 -11.344 1 95.25 217 LYS B C 1
ATOM 3529 O O . LYS B 1 217 ? -2.219 13.703 -11.414 1 95.25 217 LYS B O 1
ATOM 3534 N N . ASP B 1 218 ? -0.385 13.992 -10.242 1 96.12 218 ASP B N 1
ATOM 3535 C CA . ASP B 1 218 ? -1.095 14.328 -9.008 1 96.12 218 ASP B CA 1
ATOM 3536 C C . ASP B 1 218 ? -1.896 15.617 -9.172 1 96.12 218 ASP B C 1
ATOM 3538 O O . ASP B 1 218 ? -3.008 15.734 -8.656 1 96.12 218 ASP B O 1
ATOM 3542 N N . TRP B 1 219 ? -1.271 16.547 -9.867 1 97.12 219 TRP B N 1
ATOM 3543 C CA . TRP B 1 219 ? -1.94 17.828 -10.109 1 97.12 219 TRP B CA 1
ATOM 3544 C C . TRP B 1 219 ? -3.246 17.625 -10.867 1 97.12 219 TRP B C 1
ATOM 3546 O O . TRP B 1 219 ? -4.285 18.172 -10.5 1 97.12 219 TRP B O 1
ATOM 3556 N N . GLU B 1 220 ? -3.146 16.797 -11.875 1 96.62 220 GLU B N 1
ATOM 3557 C CA . GLU B 1 220 ? -4.332 16.484 -12.672 1 96.62 220 GLU B CA 1
ATOM 3558 C C . GLU B 1 220 ? -5.41 15.828 -11.82 1 96.62 220 GLU B C 1
ATOM 3560 O O . GLU B 1 220 ? -6.598 16.141 -11.961 1 96.62 220 GLU B O 1
ATOM 3565 N N . LEU B 1 221 ? -4.98 14.984 -11 1 96.25 221 LEU B N 1
ATOM 3566 C CA . LEU B 1 221 ? -5.914 14.336 -10.086 1 96.25 221 LEU B CA 1
ATOM 3567 C C . LEU B 1 221 ? -6.574 15.359 -9.164 1 96.25 221 LEU B C 1
ATOM 3569 O O . LEU B 1 221 ? -7.773 15.273 -8.891 1 96.25 221 LEU B O 1
ATOM 3573 N N . ALA B 1 222 ? -5.816 16.219 -8.672 1 97.44 222 ALA B N 1
ATOM 3574 C CA . ALA B 1 222 ? -6.336 17.281 -7.801 1 97.44 222 ALA B CA 1
ATOM 3575 C C . ALA B 1 222 ? -7.379 18.125 -8.523 1 97.44 222 ALA B C 1
ATOM 3577 O O . ALA B 1 222 ? -8.414 18.469 -7.953 1 97.44 222 ALA B O 1
ATOM 3578 N N . GLU B 1 223 ? -7.098 18.422 -9.75 1 97.12 223 GLU B N 1
ATOM 3579 C CA . GLU B 1 223 ? -8.039 19.203 -10.547 1 97.12 223 GLU B CA 1
ATOM 3580 C C . GLU B 1 223 ? -9.367 18.453 -10.711 1 97.12 223 GLU B C 1
ATOM 3582 O O . GLU B 1 223 ? -10.438 19.047 -10.555 1 97.12 223 GLU B O 1
ATOM 3587 N N . ALA B 1 224 ? -9.25 17.234 -11.016 1 95.94 224 ALA B N 1
ATOM 3588 C CA . ALA B 1 224 ? -10.445 16.422 -11.188 1 95.94 224 ALA B CA 1
ATOM 3589 C C . ALA B 1 224 ? -11.25 16.328 -9.891 1 95.94 224 ALA B C 1
ATOM 3591 O O . ALA B 1 224 ? -12.477 16.453 -9.906 1 95.94 224 ALA B O 1
ATOM 3592 N N . LYS B 1 225 ? -10.555 16.156 -8.836 1 96.19 225 LYS B N 1
ATOM 3593 C CA . LYS B 1 225 ? -11.203 16.031 -7.535 1 96.19 225 LYS B CA 1
ATOM 3594 C C . LYS B 1 225 ? -11.883 17.328 -7.133 1 96.19 225 LYS B C 1
ATOM 3596 O O . LYS B 1 225 ? -12.977 17.312 -6.562 1 96.19 225 LYS B O 1
ATOM 3601 N N . LEU B 1 226 ? -11.242 18.375 -7.379 1 95.5 226 LEU B N 1
ATOM 3602 C CA . LEU B 1 226 ? -11.766 19.703 -7.035 1 95.5 226 LEU B CA 1
ATOM 3603 C C . LEU B 1 226 ? -13.148 19.906 -7.645 1 95.5 226 LEU B C 1
ATOM 3605 O O . LEU B 1 226 ? -14.047 20.453 -6.996 1 95.5 226 LEU B O 1
ATOM 3609 N N . ASN B 1 227 ? -13.32 19.375 -8.82 1 91.56 227 ASN B N 1
ATOM 3610 C CA . ASN B 1 227 ? -14.609 19.516 -9.5 1 91.56 227 ASN B CA 1
ATOM 3611 C C . ASN B 1 227 ? -15.727 18.797 -8.742 1 91.56 227 ASN B C 1
ATOM 3613 O O . ASN B 1 227 ? -16.875 19.219 -8.797 1 91.56 227 ASN B O 1
ATOM 3617 N N . TRP B 1 228 ? -15.297 17.859 -7.953 1 89.19 228 TRP B N 1
ATOM 3618 C CA . TRP B 1 228 ? -16.281 17.031 -7.27 1 89.19 228 TRP B CA 1
ATOM 3619 C C . TRP B 1 228 ? -16.547 17.547 -5.863 1 89.19 228 TRP B C 1
ATOM 3621 O O . TRP B 1 228 ? -17.688 17.484 -5.375 1 89.19 228 TRP B O 1
ATOM 3631 N N . ILE B 1 229 ? -15.508 18.234 -5.301 1 88.31 229 ILE B N 1
ATOM 3632 C CA . ILE B 1 229 ? -15.641 18.484 -3.873 1 88.31 229 ILE B CA 1
ATOM 3633 C C . ILE B 1 229 ? -15.711 20 -3.619 1 88.31 229 ILE B C 1
ATOM 3635 O O . ILE B 1 229 ? -15.836 20.438 -2.471 1 88.31 229 ILE B O 1
ATOM 3639 N N . LYS B 1 230 ? -15.727 20.812 -4.551 1 85.5 230 LYS B N 1
ATOM 3640 C CA . LYS B 1 230 ? -15.57 22.25 -4.406 1 85.5 230 LYS B CA 1
ATOM 3641 C C . LYS B 1 230 ? -16.625 22.828 -3.461 1 85.5 230 LYS B C 1
ATOM 3643 O O . LYS B 1 230 ? -16.344 23.75 -2.693 1 85.5 230 LYS B O 1
ATOM 3648 N N . ASP B 1 231 ? -17.766 22.25 -3.439 1 82 231 ASP B N 1
ATOM 3649 C CA . ASP B 1 231 ? -18.844 22.781 -2.611 1 82 231 ASP B CA 1
ATOM 3650 C C . ASP B 1 231 ? -18.688 22.359 -1.156 1 82 231 ASP B C 1
ATOM 3652 O O . ASP B 1 231 ? -19.375 22.859 -0.272 1 82 231 ASP B O 1
ATOM 3656 N N . ARG B 1 232 ? -17.719 21.594 -0.881 1 83.06 232 ARG B N 1
ATOM 3657 C CA . ARG B 1 232 ? -17.547 21.031 0.452 1 83.06 232 ARG B CA 1
ATOM 3658 C C . ARG B 1 232 ? -16.266 21.516 1.105 1 83.06 232 ARG B C 1
ATOM 3660 O O . ARG B 1 232 ? -15.883 21.047 2.178 1 83.06 232 ARG B O 1
ATOM 3667 N N . LEU B 1 233 ? -15.578 22.391 0.447 1 85.06 233 LEU B N 1
ATOM 3668 C CA . LEU B 1 233 ? -14.32 22.938 0.942 1 85.06 233 LEU B CA 1
ATOM 3669 C C . LEU B 1 233 ? -14.562 24.25 1.678 1 85.06 233 LEU B C 1
ATOM 3671 O O . LEU B 1 233 ? -15.508 24.984 1.36 1 85.06 233 LEU B O 1
#

pLDDT: mean 95.77, std 4.01, range [79.0, 98.94]